Protein AF-0000000077150278 (afdb_homodimer)

Foldseek 3Di:
DAQEEEEPQQAPQCVLCLVQNLAPHPYYAHEHAPVVPQAQHFSCVRAQFDGRPHHYHHDLVVVLQPHQEYEYADDDDDDDCVVGPVVSLVVSLVSQHAYHYQYDDDPVVVVVSVVSNVVSVHHYHDFQQVVLVVLVVVCVVVVDQDADADDAAEEEEAEQFPQLCSQSLLSLLVSQCVVVPWFEAEEGDGRHCVSSPHGHDHPVLVPPVDDLSSSLRSVLVSVVVCCVVRVTNYYYYYFHWRQAAPDPLRGRVRNVSVQSPLSRYPHLAYEYGYEDDDDDLCVQVVVQVVCCVRRVDGHPAYEYGQKHWDVVVCVVVSHTDIDGHHPVVVVVVQVRRDDPRYHYAHSSDSVSSNVVSVSVVVSSVVVVVVVVVVVD/DAQEEEEPQQAPQCVLCLVQNLAPHPYYAHEHAPVPPQAQHFSCVRFQFDGRPHHYHHDLVVVLQPHQEYEYADDDDDDDCVVGPLVSLVVSLVSQHAYHYQYDDDPVSVVVSVVSNVVSVHHYHDFQQVVLVVLVVVCVVVVDQDADDDPAAEEEEAEQFPQLCSQSLLSLLVSQCVVVPWFEAEAGDGRHCVSSPHGHDHPVLVPPVDDLSSSLRSVLVSVVVCCVPRVTNYYYYYFHWRQAAPDPLRGRVRNVSVQSPLSRYPHLAYEYGYEDDDDDLCVQVVVQVVCCVRRVDGHPAYEYGQKHWDVVVCVVVSHTDIDGHHPVVVVVVQVRRDDPRYHYAYSSDSVSSNVVSVSVVVSSVVVVVVVVVVVD

Nearest PDB structures (foldseek):
  2g0t-assembly1_B  TM=6.324E-01  e=8.895E-11  Thermotoga maritima
  2g0t-assembly1_A  TM=6.412E-01  e=6.042E-10  Thermotoga maritima
  7xrj-assembly1_A  TM=4.980E-01  e=7.035E-09  Tritonibacter scottomollicae
  8d57-assembly2_F  TM=4.491E-01  e=4.544E-04  Acinetobacter baumannii
  1vkn-assembly1_C  TM=4.474E-01  e=1.975E-02  Thermotoga maritima

Organism: Ruminiclostridium cellulolyticum (strain ATCC 35319 / DSM 5812 / JCM 6584 / H10) (NCBI:txid394503)

Radius of gyration: 30.53 Å; Cα contacts (8 Å, |Δi|>4): 1453; chains: 2; bounding box: 56×90×76 Å

pLDDT: mean 91.2, std 9.5, range [28.38, 98.62]

Solvent-accessible surface area (backbone atoms only — not comparable to full-atom values): 39854 Å² total; per-residue (Å²): 134,74,54,22,32,30,32,36,50,50,43,52,77,51,45,46,44,72,74,44,44,58,58,96,48,81,39,78,43,40,22,26,59,70,91,72,76,43,61,76,29,50,53,22,69,53,65,48,44,54,84,69,83,43,62,18,36,56,58,58,71,73,56,53,76,79,37,46,28,38,34,32,44,44,72,89,65,94,70,60,51,75,76,66,41,48,56,53,52,53,50,36,42,73,71,55,23,26,37,36,45,54,49,90,67,55,69,71,55,47,52,49,51,50,51,52,23,58,73,62,70,25,56,73,46,72,61,76,47,60,67,50,52,54,48,48,57,52,46,65,73,64,63,70,67,52,58,59,85,73,92,54,54,26,36,34,36,36,19,54,32,73,82,20,52,51,65,44,50,51,38,31,39,49,43,49,41,46,74,71,67,47,46,75,40,42,31,30,61,43,64,46,29,56,76,48,73,34,38,31,50,52,66,65,74,71,38,42,85,48,52,70,46,54,36,24,36,49,49,20,48,49,52,43,49,47,45,69,74,66,60,44,62,32,38,41,38,41,47,63,50,13,54,40,49,78,46,54,70,50,33,48,58,58,11,47,66,47,37,40,47,38,73,31,48,75,62,76,39,28,38,37,15,31,63,42,68,95,70,63,84,53,49,56,60,55,50,29,52,52,40,28,15,45,52,69,46,67,59,70,34,36,31,47,20,53,27,24,78,30,59,72,59,12,63,76,63,76,41,91,36,72,38,84,38,53,58,65,60,51,51,53,51,40,67,71,53,46,48,97,90,32,47,60,35,42,66,59,34,70,68,37,31,52,46,52,36,53,51,53,48,55,52,55,53,52,50,53,54,48,54,59,46,72,75,97,133,72,56,21,32,30,32,36,50,48,43,50,77,50,44,46,43,73,73,44,43,58,58,96,50,80,40,78,43,41,23,26,60,70,91,71,77,44,60,76,28,49,52,22,70,54,64,46,43,54,86,68,82,44,62,20,36,54,58,57,73,72,55,53,74,78,36,46,28,37,33,32,44,44,72,89,66,96,71,60,52,76,76,67,42,48,55,52,52,51,50,36,42,73,71,57,24,27,37,38,45,54,48,92,67,56,69,69,56,48,53,50,50,50,50,51,22,56,73,64,71,26,56,74,47,72,62,76,46,59,69,50,52,54,48,48,57,52,45,65,73,64,63,72,67,54,58,59,84,73,89,53,52,26,36,35,35,37,18,55,32,74,81,20,52,52,64,44,50,50,38,30,40,50,44,48,41,45,75,70,66,47,46,77,39,42,31,31,62,44,64,47,28,56,76,49,73,33,38,30,49,54,66,65,74,71,39,41,87,48,52,72,46,54,37,23,36,50,50,20,47,48,52,44,50,47,44,68,72,66,61,44,62,32,38,40,38,39,48,60,50,12,55,38,49,77,46,54,69,50,33,48,56,58,11,46,66,47,38,41,48,37,73,30,47,74,63,77,39,27,39,38,17,31,64,42,69,94,72,64,85,54,48,56,60,54,50,31,52,52,40,29,14,46,52,70,46,65,58,70,36,37,30,47,20,53,28,24,78,30,58,72,58,11,63,76,64,75,41,92,35,73,39,83,37,54,57,65,61,50,50,54,49,38,68,70,52,44,49,96,89,30,47,61,36,40,66,58,35,71,68,35,32,52,46,52,35,54,50,53,48,56,54,56,54,51,50,54,53,47,56,58,47,71,76,98

Structure (mmCIF, N/CA/C/O backbone):
data_AF-0000000077150278-model_v1
#
loop_
_entity.id
_entity.type
_entity.pdbx_description
1 polymer 'TIGR04066 family peptide maturation system protein'
#
loop_
_atom_site.group_PDB
_atom_site.id
_atom_site.type_symbol
_atom_site.label_atom_id
_atom_site.label_alt_id
_atom_site.label_comp_id
_atom_site.label_asym_id
_atom_site.label_entity_id
_atom_site.label_seq_id
_atom_site.pdbx_PDB_ins_code
_atom_site.Cartn_x
_atom_site.Cartn_y
_atom_site.Cartn_z
_atom_site.occupancy
_atom_site.B_iso_or_equiv
_atom_site.auth_seq_id
_atom_site.auth_comp_id
_atom_site.auth_asym_id
_atom_site.auth_atom_id
_atom_site.pdbx_PDB_model_num
ATOM 1 N N . MET A 1 1 ? 4.82 50.719 9.914 1 38.59 1 MET A N 1
ATOM 2 C CA . MET A 1 1 ? 3.607 50 9.508 1 38.59 1 MET A CA 1
ATOM 3 C C . MET A 1 1 ? 3.602 48.594 10.047 1 38.59 1 MET A C 1
ATOM 5 O O . MET A 1 1 ? 4.562 47.844 9.844 1 38.59 1 MET A O 1
ATOM 9 N N . GLY A 1 2 ? 3.088 48.188 11.055 1 59.41 2 GLY A N 1
ATOM 10 C CA . GLY A 1 2 ? 3.189 47 11.891 1 59.41 2 GLY A CA 1
ATOM 11 C C . GLY A 1 2 ? 2.742 45.75 11.188 1 59.41 2 GLY A C 1
ATOM 12 O O . GLY A 1 2 ? 1.991 45.812 10.211 1 59.41 2 GLY A O 1
ATOM 13 N N . ASN A 1 3 ? 3.473 44.562 11.039 1 87.12 3 ASN A N 1
ATOM 14 C CA . ASN A 1 3 ? 3.305 43.25 10.359 1 87.12 3 ASN A CA 1
ATOM 15 C C . ASN A 1 3 ? 1.972 42.625 10.719 1 87.12 3 ASN A C 1
ATOM 17 O O . ASN A 1 3 ? 1.931 41.656 11.5 1 87.12 3 ASN A O 1
ATOM 21 N N . VAL A 1 4 ? 0.783 43.375 10.211 1 95.31 4 VAL A N 1
ATOM 22 C CA . VAL A 1 4 ? -0.581 42.906 10.469 1 95.31 4 VAL A CA 1
ATOM 23 C C . VAL A 1 4 ? -1.071 42.062 9.312 1 95.31 4 VAL A C 1
ATOM 25 O O . VAL A 1 4 ? -1.013 42.469 8.148 1 95.31 4 VAL A O 1
ATOM 28 N N . GLY A 1 5 ? -1.549 40.812 9.648 1 96.88 5 GLY A N 1
ATOM 29 C CA . GLY A 1 5 ? -2.08 39.875 8.656 1 96.88 5 GLY A CA 1
ATOM 30 C C . GLY A 1 5 ? -3.594 39.781 8.695 1 96.88 5 GLY A C 1
ATOM 31 O O . GLY A 1 5 ? -4.172 39.531 9.758 1 96.88 5 GLY A O 1
ATOM 32 N N . LEU A 1 6 ? -4.27 40.062 7.59 1 98.06 6 LEU A N 1
ATOM 33 C CA . LEU A 1 6 ? -5.703 39.844 7.445 1 98.06 6 LEU A CA 1
ATOM 34 C C . LEU A 1 6 ? -5.98 38.469 6.867 1 98.06 6 LEU A C 1
ATOM 36 O O . LEU A 1 6 ? -5.434 38.094 5.824 1 98.06 6 LEU A O 1
ATOM 40 N N . VAL A 1 7 ? -6.797 37.656 7.555 1 97.88 7 VAL A N 1
ATOM 41 C CA . VAL A 1 7 ? -7.121 36.312 7.117 1 97.88 7 VAL A CA 1
ATOM 42 C C . VAL A 1 7 ? -8.523 36.281 6.512 1 97.88 7 VAL A C 1
ATOM 44 O O . VAL A 1 7 ? -9.484 36.719 7.148 1 97.88 7 VAL A O 1
ATOM 47 N N . TYR A 1 8 ? -8.594 35.719 5.32 1 97.69 8 TYR A N 1
ATOM 48 C CA . TYR A 1 8 ? -9.883 35.625 4.652 1 97.69 8 TYR A CA 1
ATOM 49 C C . TYR A 1 8 ? -9.914 34.438 3.691 1 97.69 8 TYR A C 1
ATOM 51 O O . TYR A 1 8 ? -8.969 34.25 2.92 1 97.69 8 TYR A O 1
ATOM 59 N N . PRO A 1 9 ? -11.008 33.656 3.598 1 97.5 9 PRO A N 1
ATOM 60 C CA . PRO A 1 9 ? -12.086 33.594 4.59 1 97.5 9 PRO A CA 1
ATOM 61 C C . PRO A 1 9 ? -11.695 32.812 5.84 1 97.5 9 PRO A C 1
ATOM 63 O O . PRO A 1 9 ? -11.32 31.641 5.746 1 97.5 9 PRO A O 1
ATOM 66 N N . TYR A 1 10 ? -11.82 33.375 6.938 1 97.12 10 TYR A N 1
ATOM 67 C CA . TYR A 1 10 ? -11.422 32.719 8.172 1 97.12 10 TYR A CA 1
ATOM 68 C C . TYR A 1 10 ? -12.328 31.516 8.461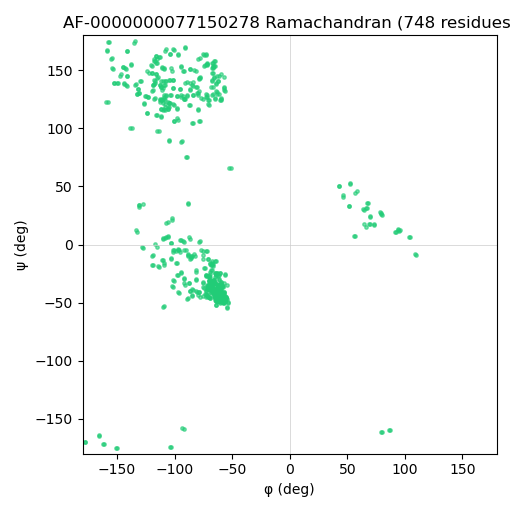 1 97.12 10 TYR A C 1
ATOM 70 O O . TYR A 1 10 ? -13.547 31.609 8.297 1 97.12 10 TYR A O 1
ATOM 78 N N . ASN A 1 11 ? -11.734 30.422 8.844 1 94.69 11 ASN A N 1
ATOM 79 C CA . ASN A 1 11 ? -12.438 29.188 9.188 1 94.69 11 ASN A CA 1
ATOM 80 C C . ASN A 1 11 ? -11.555 28.25 10.016 1 94.69 11 ASN A C 1
ATOM 82 O O . ASN A 1 11 ? -10.477 28.641 10.453 1 94.69 11 ASN A O 1
ATOM 86 N N . ARG A 1 12 ? -12.016 27.094 10.227 1 92.06 12 ARG A N 1
ATOM 87 C CA . ARG A 1 12 ? -11.391 26.125 11.117 1 92.06 12 ARG A CA 1
ATOM 88 C C . ARG A 1 12 ? -10.008 25.719 10.609 1 92.06 12 ARG A C 1
ATOM 90 O O . ARG A 1 12 ? -9.117 25.422 11.398 1 92.06 12 ARG A O 1
ATOM 97 N N . GLN A 1 13 ? -9.789 25.828 9.32 1 92.75 13 GLN A N 1
ATOM 98 C CA . GLN A 1 13 ? -8.531 25.391 8.719 1 92.75 13 GLN A CA 1
ATOM 99 C C . GLN A 1 13 ? -7.383 26.297 9.148 1 92.75 13 GLN A C 1
ATOM 101 O O . GLN A 1 13 ? -6.234 25.859 9.219 1 92.75 13 GLN A O 1
ATOM 106 N N . PHE A 1 14 ? -7.719 27.484 9.516 1 95.5 14 PHE A N 1
ATOM 107 C CA . PHE A 1 14 ? -6.676 28.453 9.852 1 95.5 14 PHE A CA 1
ATOM 108 C C . PHE A 1 14 ? -6.48 28.531 11.367 1 95.5 14 PHE A C 1
ATOM 110 O O . PHE A 1 14 ? -5.457 29.016 11.836 1 95.5 14 PHE A O 1
ATOM 117 N N . THR A 1 15 ? -7.352 28.062 12.141 1 94.69 15 THR A N 1
ATOM 118 C CA . THR A 1 15 ? -7.402 28.234 13.586 1 94.69 15 THR A CA 1
ATOM 119 C C . THR A 1 15 ? -6.133 27.703 14.242 1 94.69 15 THR A C 1
ATOM 121 O O . THR A 1 15 ? -5.633 28.281 15.211 1 94.69 15 THR A O 1
ATOM 124 N N . PRO A 1 16 ? -5.559 26.625 13.734 1 94.81 16 PRO A N 1
ATOM 125 C CA . PRO A 1 16 ? -4.332 26.125 14.352 1 94.81 16 PRO A CA 1
ATOM 126 C C . PRO A 1 16 ? -3.197 27.141 14.336 1 94.81 16 PRO A C 1
ATOM 128 O O . PRO A 1 16 ? -2.398 27.203 15.273 1 94.81 16 PRO A O 1
ATOM 131 N N . PHE A 1 17 ? -3.135 27.969 13.336 1 95.62 17 PHE A N 1
ATOM 132 C CA . PHE A 1 17 ? -2.098 28.984 13.258 1 95.62 17 PHE A CA 1
ATOM 133 C C . PHE A 1 17 ? -2.316 30.062 14.312 1 95.62 17 PHE A C 1
ATOM 135 O O . PHE A 1 17 ? -1.354 30.641 14.828 1 95.62 17 PHE A O 1
ATOM 142 N N . LEU A 1 18 ? -3.576 30.281 14.617 1 95.69 18 LEU A N 1
ATOM 143 C CA . LEU A 1 18 ? -3.867 31.266 15.656 1 95.69 18 LEU A CA 1
ATOM 144 C C . LEU A 1 18 ? -3.477 30.734 17.031 1 95.69 18 LEU A C 1
ATOM 146 O O . LEU A 1 18 ? -2.996 31.484 17.875 1 95.69 18 LEU A O 1
ATOM 150 N N . ARG A 1 19 ? -3.672 29.484 17.188 1 93.94 19 ARG A N 1
ATOM 151 C CA . ARG A 1 19 ? -3.475 28.891 18.5 1 93.94 19 ARG A CA 1
ATOM 152 C C . ARG A 1 19 ? -1.998 28.609 18.766 1 93.94 19 ARG A C 1
ATOM 154 O O . ARG A 1 19 ? -1.511 28.828 19.875 1 93.94 19 ARG A O 1
ATOM 161 N N . TYR A 1 20 ? -1.304 28.141 17.781 1 93.19 20 TYR A N 1
ATOM 162 C CA . TYR A 1 20 ? 0.027 27.609 18.047 1 93.19 20 TYR A CA 1
ATOM 163 C C . TYR A 1 20 ? 1.091 28.391 17.281 1 93.19 20 TYR A C 1
ATOM 165 O O . TYR A 1 20 ? 2.289 28.172 17.484 1 93.19 20 TYR A O 1
ATOM 173 N N . GLY A 1 21 ? 0.604 29.281 16.375 1 88.5 21 GLY A N 1
ATOM 174 C CA . GLY A 1 21 ? 1.54 30.156 15.688 1 88.5 21 GLY A CA 1
ATOM 175 C C . GLY A 1 21 ? 2.133 29.531 14.438 1 88.5 21 GLY A C 1
ATOM 176 O O . GLY A 1 21 ? 1.462 28.766 13.734 1 88.5 21 GLY A O 1
ATOM 177 N N . SER A 1 22 ? 3.365 30.141 14.008 1 85.19 22 SER A N 1
ATOM 178 C CA . SER A 1 22 ? 4.164 29.672 12.883 1 85.19 22 SER A CA 1
ATOM 179 C C . SER A 1 22 ? 4.094 30.625 11.703 1 85.19 22 SER A C 1
ATOM 181 O O . SER A 1 22 ? 4.727 30.391 10.672 1 85.19 22 SER A O 1
ATOM 183 N N . LEU A 1 23 ? 3.203 31.594 11.844 1 90.69 23 LEU A N 1
ATOM 184 C CA . LEU A 1 23 ? 3.199 32.688 10.867 1 90.69 23 LEU A CA 1
ATOM 185 C C . LEU A 1 23 ? 3.73 33.969 11.477 1 90.69 23 LEU A C 1
ATOM 187 O O . LEU A 1 23 ? 3.451 34.281 12.641 1 90.69 23 LEU A O 1
ATOM 191 N N . ASP A 1 24 ? 4.477 34.656 10.68 1 88.75 24 ASP A N 1
ATOM 192 C CA . ASP A 1 24 ? 5.195 35.812 11.203 1 88.75 24 ASP A CA 1
ATOM 193 C C . ASP A 1 24 ? 4.359 37.062 11.062 1 88.75 24 ASP A C 1
ATOM 195 O O . ASP A 1 24 ? 4.668 37.938 10.25 1 88.75 24 ASP A O 1
ATOM 199 N N . PHE A 1 25 ? 3.35 37.25 11.891 1 94.06 25 PHE A N 1
ATOM 200 C CA . PHE A 1 25 ? 2.533 38.438 11.969 1 94.06 25 PHE A CA 1
ATOM 201 C C . PHE A 1 25 ? 2.426 38.938 13.406 1 94.06 25 PHE A C 1
ATOM 203 O O . PHE A 1 25 ? 2.381 38.125 14.344 1 94.06 25 PHE A O 1
ATOM 210 N N . LYS A 1 26 ? 2.465 40.156 13.562 1 92.38 26 LYS A N 1
ATOM 211 C CA . LYS A 1 26 ? 2.291 40.75 14.891 1 92.38 26 LYS A CA 1
ATOM 212 C C . LYS A 1 26 ? 0.847 40.625 15.367 1 92.38 26 LYS A C 1
ATOM 214 O O . LYS A 1 26 ? 0.592 40.469 16.562 1 92.38 26 LYS A O 1
ATOM 219 N N . GLU A 1 27 ? 0.026 40.781 14.43 1 94.31 27 GLU A N 1
ATOM 220 C CA . GLU A 1 27 ? -1.407 40.781 14.711 1 94.31 27 GLU A CA 1
ATOM 221 C C . GLU A 1 27 ? -2.186 40.188 13.531 1 94.31 27 GLU A C 1
ATOM 223 O O . GLU A 1 27 ? -1.783 40.344 12.375 1 94.31 27 GLU A O 1
ATOM 228 N N . PHE A 1 28 ? -3.262 39.5 13.977 1 96.38 28 PHE A N 1
ATOM 229 C CA . PHE A 1 28 ? -4.152 38.969 12.945 1 96.38 28 PHE A CA 1
ATOM 230 C C . PHE A 1 28 ? -5.504 39.688 12.992 1 96.38 28 PHE A C 1
ATOM 232 O O . PHE A 1 28 ? -6.02 39.969 14.078 1 96.38 28 PHE A O 1
ATOM 239 N N . ARG A 1 29 ? -5.992 40 11.93 1 97.25 29 ARG A N 1
ATOM 240 C CA . ARG A 1 29 ? -7.395 40.344 11.734 1 97.25 29 ARG A CA 1
ATOM 241 C C . ARG A 1 29 ? -8.141 39.25 10.977 1 97.25 29 ARG A C 1
ATOM 243 O O . ARG A 1 29 ? -7.598 38.688 10.039 1 97.25 29 ARG A O 1
ATOM 250 N N . LEU A 1 30 ? -9.312 38.969 11.43 1 98 30 LEU A N 1
ATOM 251 C CA . LEU A 1 30 ? -10.031 37.844 10.867 1 98 30 LEU A CA 1
ATOM 252 C C . LEU A 1 30 ? -11.352 38.281 10.25 1 98 30 LEU A C 1
ATOM 254 O O . LEU A 1 30 ? -12.109 39.031 10.867 1 98 30 LEU A O 1
ATOM 258 N N . VAL A 1 31 ? -11.586 37.812 9.047 1 97.75 31 VAL A N 1
ATOM 259 C CA . VAL A 1 31 ? -12.859 38.094 8.391 1 97.75 31 VAL A CA 1
ATOM 260 C C . VAL A 1 31 ? -13.453 36.781 7.844 1 97.75 31 VAL A C 1
ATOM 262 O O . VAL A 1 31 ? -12.766 36.031 7.172 1 97.75 31 VAL A O 1
ATOM 265 N N . ALA A 1 32 ? -14.688 36.5 8.109 1 96.75 32 ALA A N 1
ATOM 266 C CA . ALA A 1 32 ? -15.422 35.344 7.578 1 96.75 32 ALA A CA 1
ATOM 267 C C . ALA A 1 32 ? -16.688 35.812 6.859 1 96.75 32 ALA A C 1
ATOM 269 O O . ALA A 1 32 ? -17.281 36.844 7.203 1 96.75 32 ALA A O 1
ATOM 270 N N . PRO A 1 33 ? -17.047 35 5.832 1 93.06 33 PRO A N 1
ATOM 271 C CA . PRO A 1 33 ? -18.312 35.344 5.18 1 93.06 33 PRO A CA 1
ATOM 272 C C . PRO A 1 33 ? -19.5 35.312 6.152 1 93.06 33 PRO A C 1
ATOM 274 O O . PRO A 1 33 ? -19.531 34.5 7.082 1 93.06 33 PRO A O 1
ATOM 277 N N . GLY A 1 34 ? -20.469 36.188 5.938 1 88.31 34 GLY A N 1
ATOM 278 C CA . GLY A 1 34 ? -21.609 36.344 6.82 1 88.31 34 GLY A CA 1
ATOM 279 C C . GLY A 1 34 ? -22.391 35.062 7.008 1 88.31 34 GLY A C 1
ATOM 280 O O . GLY A 1 34 ? -22.891 34.781 8.102 1 88.31 34 GLY A O 1
ATOM 281 N N . GLY A 1 35 ? -22.484 34.219 6.078 1 87.31 35 GLY A N 1
ATOM 282 C CA . GLY A 1 35 ? -23.297 33 6.133 1 87.31 35 GLY A CA 1
ATOM 283 C C . GLY A 1 35 ? -22.641 31.891 6.922 1 87.31 35 GLY A C 1
ATOM 284 O O . GLY A 1 35 ? -23.266 30.844 7.156 1 87.31 35 GLY A O 1
ATOM 285 N N . TRP A 1 36 ? -21.469 32.156 7.488 1 91.19 36 TRP A N 1
ATOM 286 C CA . TRP A 1 36 ? -20.75 31.062 8.148 1 91.19 36 TRP A CA 1
ATOM 287 C C . TRP A 1 36 ? -20.969 31.094 9.656 1 91.19 36 TRP A C 1
ATOM 289 O O . TRP A 1 36 ? -20.5 30.219 10.375 1 91.19 36 TRP A O 1
ATOM 299 N N . GLY A 1 37 ? -21.656 32.125 10.18 1 90.19 37 GLY A N 1
ATOM 300 C CA . GLY A 1 37 ? -22.078 32.156 11.57 1 90.19 37 GLY A CA 1
ATOM 301 C C . GLY A 1 37 ? -20.969 32.562 12.516 1 90.19 37 GLY A C 1
ATOM 302 O O . GLY A 1 37 ? -21 32.219 13.703 1 90.19 37 GLY A O 1
ATOM 303 N N . MET A 1 38 ? -19.969 33.312 12.062 1 94 38 MET A N 1
ATOM 304 C CA . MET A 1 38 ? -18.812 33.656 12.891 1 94 38 MET A CA 1
ATOM 305 C C . MET A 1 38 ? -18.766 35.156 13.148 1 94 38 MET A C 1
ATOM 307 O O . MET A 1 38 ? -17.938 35.625 13.945 1 94 38 MET A O 1
ATOM 311 N N . LYS A 1 39 ? -19.688 35.875 12.594 1 94.25 39 LYS A N 1
ATOM 312 C CA . LYS A 1 39 ? -19.656 37.312 12.703 1 94.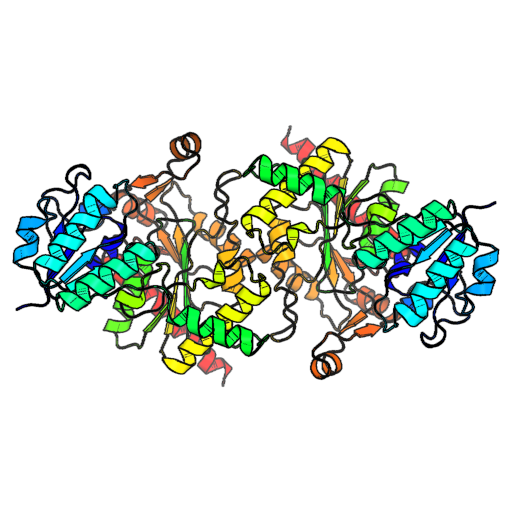25 39 LYS A CA 1
ATOM 313 C C . LYS A 1 39 ? -19.703 37.75 14.164 1 94.25 39 LYS A C 1
ATOM 315 O O . LYS A 1 39 ? -20.594 37.344 14.914 1 94.25 39 LYS A O 1
ATOM 320 N N . ASP A 1 40 ? -18.734 38.562 14.531 1 95.88 40 ASP A N 1
ATOM 321 C CA . ASP A 1 40 ? -18.641 39.25 15.836 1 95.88 40 ASP A CA 1
ATOM 322 C C . ASP A 1 40 ? -18.469 38.219 16.953 1 95.88 40 ASP A C 1
ATOM 324 O O . ASP A 1 40 ? -18.797 38.5 18.109 1 95.88 40 ASP A O 1
ATOM 328 N N . LYS A 1 41 ? -18.109 37.094 16.641 1 96.56 41 LYS A N 1
ATOM 329 C CA . LYS A 1 41 ? -17.797 36.062 17.625 1 96.56 41 LYS A CA 1
ATOM 330 C C . LYS A 1 41 ? -16.281 35.875 17.75 1 96.56 41 LYS A C 1
ATOM 332 O O . LYS A 1 41 ? -15.523 36.375 16.922 1 96.56 41 LYS A O 1
ATOM 337 N N . ASP A 1 42 ? -15.961 35.219 18.844 1 97.44 42 ASP A N 1
ATOM 338 C CA . ASP A 1 42 ? -14.555 34.875 19.016 1 97.44 42 ASP A CA 1
ATOM 339 C C . ASP A 1 42 ? -14.117 33.844 17.969 1 97.44 42 ASP A C 1
ATOM 341 O O . ASP A 1 42 ? -14.906 33 17.547 1 97.44 42 ASP A O 1
ATOM 345 N N . ALA A 1 43 ? -12.852 33.938 17.562 1 96.88 43 ALA A N 1
ATOM 346 C CA . ALA A 1 43 ? -12.289 33.062 16.562 1 96.88 43 ALA A CA 1
ATOM 347 C C . ALA A 1 43 ? -12.453 31.594 16.969 1 96.88 43 ALA A C 1
ATOM 349 O O . ALA A 1 43 ? -12.469 30.703 16.109 1 96.88 43 ALA A O 1
ATOM 350 N N . SER A 1 44 ? -12.547 31.234 18.234 1 94.06 44 SER A N 1
ATOM 351 C CA . SER A 1 44 ? -12.695 29.875 18.734 1 94.06 44 SER A CA 1
ATOM 352 C C . SER A 1 44 ? -14.016 29.25 18.281 1 94.06 44 SER A C 1
ATOM 354 O O . SER A 1 44 ? -14.195 28.031 18.344 1 94.06 44 SER A O 1
ATOM 356 N N . ARG A 1 45 ? -14.906 30.062 17.797 1 92.44 45 ARG A N 1
ATOM 357 C CA . ARG A 1 45 ? -16.188 29.578 17.281 1 92.44 45 ARG A CA 1
ATOM 358 C C . ARG A 1 45 ? -15.969 28.656 16.094 1 92.44 45 ARG A C 1
ATOM 360 O O . ARG A 1 45 ? -16.781 27.766 15.836 1 92.44 45 ARG A O 1
ATOM 367 N N . ALA A 1 46 ? -14.875 28.844 15.383 1 92 46 ALA A N 1
ATOM 368 C CA . ALA A 1 46 ? -14.602 28.078 14.164 1 92 46 ALA A CA 1
ATOM 369 C C . ALA A 1 46 ? -14.344 26.609 14.484 1 92 46 ALA A C 1
ATOM 371 O O . ALA A 1 46 ? -14.68 25.734 13.688 1 92 46 ALA A O 1
ATOM 372 N N . ASP A 1 47 ? -13.75 26.328 15.633 1 88.56 47 ASP A N 1
ATOM 373 C CA . ASP A 1 47 ? -13.359 24.953 15.914 1 88.56 47 ASP A CA 1
ATOM 374 C C . ASP A 1 47 ? -13.883 24.5 17.281 1 88.56 47 ASP A C 1
ATOM 376 O O . ASP A 1 47 ? -13.609 23.375 17.719 1 88.56 47 ASP A O 1
ATOM 380 N N . ASP A 1 48 ? -14.531 25.344 17.984 1 87.19 48 ASP A N 1
ATOM 381 C CA . ASP A 1 48 ? -15.148 25.078 19.281 1 87.19 48 ASP A CA 1
ATOM 382 C C . ASP A 1 48 ? -14.094 24.719 20.328 1 87.19 48 ASP A C 1
ATOM 384 O O . ASP A 1 48 ? -14.336 23.875 21.203 1 87.19 48 ASP A O 1
ATOM 388 N N . GLY A 1 49 ? -12.938 25.266 20.172 1 87.94 49 GLY A N 1
ATOM 389 C CA . GLY A 1 49 ? -11.883 25.078 21.156 1 87.94 49 GLY A CA 1
ATOM 390 C C . GLY A 1 49 ? -11.852 26.188 22.203 1 87.94 49 GLY A C 1
ATOM 391 O O . GLY A 1 49 ? -12.867 26.844 22.453 1 87.94 49 GLY A O 1
ATOM 392 N N . GLU A 1 50 ? -10.75 26.328 22.797 1 90.75 50 GLU A N 1
ATOM 393 C CA . GLU A 1 50 ? -10.57 27.328 23.844 1 90.75 50 GLU A CA 1
ATOM 394 C C . GLU A 1 50 ? -10.656 28.734 23.266 1 90.75 50 GLU A C 1
ATOM 396 O O . GLU A 1 50 ? -10.273 28.969 22.109 1 90.75 50 GLU A O 1
ATOM 401 N N . TYR A 1 51 ? -11.062 29.625 24.094 1 93.94 51 TYR A N 1
ATOM 402 C CA . TYR A 1 51 ? -11.172 31.031 23.719 1 93.94 51 TYR A CA 1
ATOM 403 C C . TYR A 1 51 ? -9.844 31.562 23.203 1 93.94 51 TYR A C 1
ATOM 405 O O . TYR A 1 51 ? -8.797 31.328 23.797 1 93.94 51 TYR A O 1
ATOM 413 N N . ILE A 1 52 ? -9.82 32.281 22.031 1 94.5 52 ILE A N 1
ATOM 414 C CA . ILE A 1 52 ? -8.594 32.75 21.391 1 94.5 52 ILE A CA 1
ATOM 415 C C . ILE A 1 52 ? -8.398 34.25 21.703 1 94.5 52 ILE A C 1
ATOM 417 O O . ILE A 1 52 ? -7.262 34.719 21.812 1 94.5 52 ILE A O 1
ATOM 421 N N . GLY A 1 53 ? -9.5 34.969 21.75 1 96.06 53 GLY A N 1
ATOM 422 C CA . GLY A 1 53 ? -9.414 36.406 22.094 1 96.06 53 GLY A CA 1
ATOM 423 C C . GLY A 1 53 ? -9.367 37.312 20.875 1 96.06 53 GLY A C 1
ATOM 424 O O . GLY A 1 53 ? -8.938 38.438 20.969 1 96.06 53 GLY A O 1
ATOM 425 N N . ILE A 1 54 ? -9.641 36.844 19.703 1 97.12 54 ILE A N 1
ATOM 426 C CA . ILE A 1 54 ? -9.703 37.625 18.484 1 97.12 54 ILE A CA 1
ATOM 427 C C . ILE A 1 54 ? -11.117 37.562 17.906 1 97.12 54 ILE A C 1
ATOM 429 O O . ILE A 1 54 ? -11.68 36.5 17.703 1 97.12 54 ILE A O 1
ATOM 433 N N . THR A 1 55 ? -11.711 38.688 17.688 1 97.69 55 THR A N 1
ATOM 434 C CA . THR A 1 55 ? -13.07 38.75 17.172 1 97.69 55 THR A CA 1
ATOM 435 C C . THR A 1 55 ? -13.07 38.656 15.641 1 97.69 55 THR A C 1
ATOM 437 O O . THR A 1 55 ? -12.25 39.281 14.969 1 97.69 55 THR A O 1
ATOM 440 N N . VAL A 1 56 ? -14 37.875 15.133 1 98 56 VAL A N 1
ATOM 441 C CA . VAL A 1 56 ? -14.133 37.688 13.688 1 98 56 VAL A CA 1
ATOM 442 C C . VAL A 1 56 ? -15.07 38.75 13.133 1 98 56 VAL A C 1
ATOM 444 O O . VAL A 1 56 ? -16.172 38.969 13.641 1 98 56 VAL A O 1
ATOM 447 N N . LYS A 1 57 ? -14.586 39.406 12.141 1 96.5 57 LYS A N 1
ATOM 448 C CA . LYS A 1 57 ? -15.383 40.469 11.5 1 96.5 57 LYS A CA 1
ATOM 449 C C . LYS A 1 57 ? -16.016 39.969 10.203 1 96.5 57 LYS A C 1
ATOM 451 O O . LYS A 1 57 ? -15.742 38.844 9.773 1 96.5 57 LYS A O 1
ATOM 456 N N . SER A 1 58 ? -16.984 40.75 9.633 1 93.06 58 SER A N 1
ATOM 457 C CA . SER A 1 58 ? -17.672 40.312 8.43 1 93.06 58 SER A CA 1
ATOM 458 C C . SER A 1 58 ? -17.359 41.219 7.246 1 93.06 58 SER A C 1
ATOM 460 O O . SER A 1 58 ? -17.578 40.844 6.094 1 93.06 58 SER A O 1
ATOM 462 N N . CYS A 1 59 ? -16.875 42.375 7.539 1 92.62 59 CYS A N 1
ATOM 463 C CA . CYS A 1 59 ? -16.609 43.312 6.461 1 92.62 59 CYS A CA 1
ATOM 464 C C . CYS A 1 59 ? -15.141 43.281 6.051 1 92.62 59 CYS A C 1
ATOM 466 O O . CYS A 1 59 ? -14.297 43.875 6.723 1 92.62 59 CYS A O 1
ATOM 468 N N . PHE A 1 60 ? -14.859 42.781 4.973 1 96.25 60 PHE A N 1
ATOM 469 C CA . PHE A 1 60 ? -13.508 42.594 4.453 1 96.25 60 PHE A CA 1
ATOM 470 C C . PHE A 1 60 ? -12.859 43.969 4.184 1 96.25 60 PHE A C 1
ATOM 472 O O . PHE A 1 60 ? -11.719 44.188 4.586 1 96.25 60 PHE A O 1
ATOM 479 N N . GLU A 1 61 ? -13.602 44.906 3.561 1 94.56 61 GLU A N 1
ATOM 480 C CA . GLU A 1 61 ? -13.078 46.188 3.111 1 94.56 61 GLU A CA 1
ATOM 481 C C . GLU A 1 61 ? -12.609 47.031 4.289 1 94.56 61 GLU A C 1
ATOM 483 O O . GLU A 1 61 ? -11.562 47.688 4.215 1 94.56 61 GLU A O 1
ATOM 488 N N . SER A 1 62 ? -13.328 46.969 5.301 1 93.5 62 SER A N 1
ATOM 489 C CA . SER A 1 62 ? -12.992 47.75 6.48 1 93.5 62 SER A CA 1
ATOM 490 C C . SER A 1 62 ? -11.695 47.281 7.125 1 93.5 62 SER A C 1
ATOM 492 O O . SER A 1 62 ? -10.898 48.062 7.605 1 93.5 62 SER A O 1
ATOM 494 N N . GLU A 1 63 ? -11.492 46 7.125 1 94.25 63 GLU A N 1
ATOM 495 C CA . GLU A 1 63 ? -10.32 45.438 7.766 1 94.25 63 GLU A CA 1
ATOM 496 C C . GLU A 1 63 ? -9.094 45.531 6.859 1 94.25 63 GLU A C 1
ATOM 498 O O . GLU A 1 63 ? -7.957 45.5 7.34 1 94.25 63 GLU A O 1
ATOM 503 N N . LEU A 1 64 ? -9.32 45.625 5.582 1 95.75 64 LEU A N 1
ATOM 504 C CA . LEU A 1 64 ? -8.25 45.688 4.586 1 95.75 64 LEU A CA 1
ATOM 505 C C . LEU A 1 64 ? -7.414 46.938 4.738 1 95.75 64 LEU A C 1
ATOM 507 O O . LEU A 1 64 ? -6.207 46.906 4.496 1 95.75 64 LEU A O 1
ATOM 511 N N . GLU A 1 65 ? -7.965 48.031 5.129 1 91.56 65 GLU A N 1
ATOM 512 C CA . GLU A 1 65 ? -7.297 49.344 5.195 1 91.56 65 GLU A CA 1
ATOM 513 C C . GLU A 1 65 ? -6.152 49.312 6.203 1 91.56 65 GLU A C 1
ATOM 515 O O . GLU A 1 65 ? -5.109 49.938 5.977 1 91.56 65 GLU A O 1
ATOM 520 N N . ASP A 1 66 ? -6.246 48.594 7.258 1 87.5 66 ASP A N 1
ATOM 521 C CA . ASP A 1 66 ? -5.281 48.656 8.352 1 87.5 66 ASP A CA 1
ATOM 522 C C . ASP A 1 66 ? -4.383 47.406 8.344 1 87.5 66 ASP A C 1
ATOM 524 O O . ASP A 1 66 ? -3.752 47.094 9.359 1 87.5 66 ASP A O 1
ATOM 528 N N . CYS A 1 67 ? -4.316 46.719 7.238 1 94.62 67 CYS A N 1
ATOM 529 C CA . CYS A 1 67 ? -3.49 45.531 7.23 1 94.62 67 CYS A CA 1
ATOM 530 C C . CYS A 1 67 ? -2.35 45.656 6.227 1 94.62 67 CYS A C 1
ATOM 532 O O . CYS A 1 67 ? -2.355 46.562 5.387 1 94.62 67 CYS A O 1
ATOM 534 N N . ASP A 1 68 ? -1.314 44.844 6.434 1 95.12 68 ASP A N 1
ATOM 535 C CA . ASP A 1 68 ? -0.135 44.875 5.574 1 95.12 68 ASP A CA 1
ATOM 536 C C . ASP A 1 68 ? -0.169 43.719 4.566 1 95.12 68 ASP A C 1
ATOM 538 O O . ASP A 1 68 ? 0.396 43.812 3.479 1 95.12 68 ASP A O 1
ATOM 542 N N . CYS A 1 69 ? -0.748 42.688 4.977 1 96.94 69 CYS A N 1
ATOM 543 C CA . CYS A 1 69 ? -0.77 41.438 4.191 1 96.94 69 CYS A CA 1
ATOM 544 C C . CYS A 1 69 ? -2.102 40.719 4.352 1 96.94 69 CYS A C 1
ATOM 546 O O . CYS A 1 69 ? -2.695 40.719 5.434 1 96.94 69 CYS A O 1
ATOM 548 N N . VAL A 1 70 ? -2.619 40.188 3.244 1 97.88 70 VAL A N 1
ATOM 549 C CA . VAL A 1 70 ? -3.828 39.375 3.318 1 97.88 70 VAL A CA 1
ATOM 550 C C . VAL A 1 70 ? -3.479 37.906 3.094 1 97.88 70 VAL A C 1
ATOM 552 O O . VAL A 1 70 ? -2.807 37.562 2.117 1 97.88 70 VAL A O 1
ATOM 555 N N . VAL A 1 71 ? -3.938 37.062 4.031 1 97.44 71 VAL A N 1
ATOM 556 C CA . VAL A 1 71 ? -3.795 35.594 3.91 1 97.44 71 VAL A CA 1
ATOM 557 C C . VAL A 1 71 ? -5.105 35 3.426 1 97.44 71 VAL A C 1
ATOM 559 O O . VAL A 1 71 ? -6.074 34.906 4.184 1 97.44 71 VAL A O 1
ATOM 562 N N . PHE A 1 72 ? -5.105 34.625 2.223 1 97.69 72 PHE A N 1
ATOM 563 C CA . PHE A 1 72 ? -6.27 33.906 1.71 1 97.69 72 PHE A CA 1
ATOM 564 C C . PHE A 1 72 ? -6.18 32.406 2.039 1 97.69 72 PHE A C 1
ATOM 566 O O . PHE A 1 72 ? -5.449 31.672 1.382 1 97.69 72 PHE A O 1
ATOM 573 N N . CYS A 1 73 ? -6.926 32.031 2.957 1 95.19 73 CYS A N 1
ATOM 574 C CA . CYS A 1 73 ? -6.754 30.719 3.566 1 95.19 73 CYS A CA 1
ATOM 575 C C . CYS A 1 73 ? -7.664 29.688 2.908 1 95.19 73 CYS A C 1
ATOM 577 O O . CYS A 1 73 ? -8.742 30.031 2.416 1 95.19 73 CYS A O 1
ATOM 579 N N . ASP A 1 74 ? -7.219 28.422 2.975 1 92 74 ASP A N 1
ATOM 580 C CA . ASP A 1 74 ? -7.992 27.266 2.525 1 92 74 ASP A CA 1
ATOM 581 C C . ASP A 1 74 ? -9.266 27.109 3.346 1 92 74 ASP A C 1
ATOM 583 O O . ASP A 1 74 ? -9.32 27.516 4.508 1 92 74 ASP A O 1
ATOM 587 N N . TYR A 1 75 ? -10.305 26.656 2.676 1 89.31 75 TYR A N 1
ATOM 588 C CA . TYR A 1 75 ? -11.594 26.516 3.338 1 89.31 75 TYR A CA 1
ATOM 589 C C . TYR A 1 75 ? -12.312 25.25 2.867 1 89.31 75 TYR A C 1
ATOM 591 O O . TYR A 1 75 ? -12.164 24.844 1.715 1 89.31 75 TYR A O 1
ATOM 599 N N . SER A 1 76 ? -13.031 24.656 3.846 1 81.44 76 SER A N 1
ATOM 600 C CA . SER A 1 76 ? -13.766 23.438 3.531 1 81.44 76 SER A CA 1
ATOM 601 C C . SER A 1 76 ? -15.258 23.719 3.354 1 81.44 76 SER A C 1
ATOM 603 O O . SER A 1 76 ? -15.992 22.891 2.818 1 81.44 76 SER A O 1
ATOM 605 N N . LEU A 1 77 ? -15.688 24.844 3.719 1 82.19 77 LEU A N 1
ATOM 606 C CA . LEU A 1 77 ? -17.078 25.234 3.59 1 82.19 77 LEU A CA 1
ATOM 607 C C . LEU A 1 77 ? -17.391 25.719 2.176 1 82.19 77 LEU A C 1
ATOM 609 O O . LEU A 1 77 ? -16.5 26.234 1.491 1 82.19 77 LEU A O 1
ATOM 613 N N . PRO A 1 78 ? -18.609 25.5 1.754 1 84 78 PRO A N 1
ATOM 614 C CA . PRO A 1 78 ? -18.969 25.953 0.405 1 84 78 PRO A CA 1
ATOM 615 C C . PRO A 1 78 ? -18.812 27.453 0.225 1 84 78 PRO A C 1
ATOM 617 O O . PRO A 1 78 ? -19.375 28.234 1 1 84 78 PRO A O 1
ATOM 620 N N . LEU A 1 79 ? -18.062 27.875 -0.756 1 91.44 79 LEU A N 1
ATOM 621 C CA . LEU A 1 79 ? -17.828 29.266 -1.105 1 91.44 79 LEU A CA 1
ATOM 622 C C . LEU A 1 79 ? -17.344 29.391 -2.545 1 91.44 79 LEU A C 1
ATOM 624 O O . LEU A 1 79 ? -16.344 28.766 -2.93 1 91.44 79 LEU A O 1
ATOM 628 N N . ASP A 1 80 ? -18.062 30.141 -3.332 1 93.06 80 ASP A N 1
ATOM 629 C CA . ASP A 1 80 ? -17.688 30.312 -4.73 1 93.06 80 ASP A CA 1
ATOM 630 C C . ASP A 1 80 ? -16.406 31.156 -4.848 1 93.06 80 ASP A C 1
ATOM 632 O O . ASP A 1 80 ? -16.391 32.312 -4.441 1 93.06 80 ASP A O 1
ATOM 636 N N . PHE A 1 81 ? -15.414 30.641 -5.406 1 95.06 81 PHE A N 1
ATOM 637 C CA . PHE A 1 81 ? -14.117 31.297 -5.523 1 95.06 81 PHE A CA 1
ATOM 638 C C . PHE A 1 81 ? -14.227 32.594 -6.332 1 95.06 81 PHE A C 1
ATOM 640 O O . PHE A 1 81 ? -13.711 33.625 -5.926 1 95.06 81 PHE A O 1
ATOM 647 N N . ASN A 1 82 ? -14.852 32.594 -7.469 1 94.75 82 ASN A N 1
ATOM 648 C CA . ASN A 1 82 ? -14.898 33.719 -8.398 1 94.75 82 ASN A CA 1
ATOM 649 C C . ASN A 1 82 ? -15.734 34.844 -7.84 1 94.75 82 ASN A C 1
ATOM 651 O O . ASN A 1 82 ? -15.453 36.031 -8.117 1 94.75 82 ASN A O 1
ATOM 655 N N . LYS A 1 83 ? -16.641 34.469 -7.043 1 94.62 83 LYS A N 1
ATOM 656 C CA . LYS A 1 83 ? -17.562 35.5 -6.547 1 94.62 83 LYS A CA 1
ATOM 657 C C . LYS A 1 83 ? -17.078 36.094 -5.238 1 94.62 83 LYS A C 1
ATOM 659 O O . LYS A 1 83 ? -17.266 37.281 -4.992 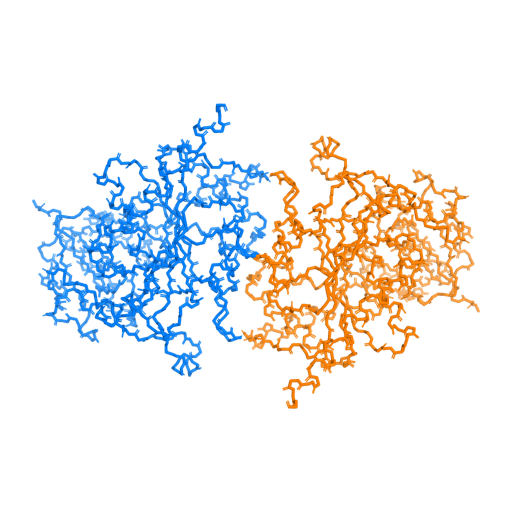1 94.62 83 LYS A O 1
ATOM 664 N N . TYR A 1 84 ? -16.422 35.25 -4.445 1 94.75 84 TYR A N 1
ATOM 665 C CA . TYR A 1 84 ? -16.219 35.719 -3.078 1 94.75 84 TYR A CA 1
ATOM 666 C C . TYR A 1 84 ? -14.734 35.812 -2.742 1 94.75 84 TYR A C 1
ATOM 668 O O . TYR A 1 84 ? -14.352 36.438 -1.767 1 94.75 84 TYR A O 1
ATOM 676 N N . ILE A 1 85 ? -13.914 35.188 -3.484 1 96.44 85 ILE A N 1
ATOM 677 C CA . ILE A 1 85 ? -12.5 35.156 -3.15 1 96.44 85 ILE A CA 1
ATOM 678 C C . ILE A 1 85 ? -11.711 36 -4.148 1 96.44 85 ILE A C 1
ATOM 680 O O . ILE A 1 85 ? -11.016 36.938 -3.764 1 96.44 85 ILE A O 1
ATOM 684 N N . TYR A 1 86 ? -11.898 35.719 -5.375 1 97.12 86 TYR A N 1
ATOM 685 C CA . TYR A 1 86 ? -11.109 36.344 -6.441 1 97.12 86 TYR A CA 1
ATOM 686 C C . TYR A 1 86 ? -11.219 37.844 -6.406 1 97.12 86 TYR A C 1
ATOM 688 O O . TYR A 1 86 ? -10.203 38.562 -6.457 1 97.12 86 TYR A O 1
ATOM 696 N N . PRO A 1 87 ? -12.406 38.406 -6.309 1 96.88 87 PRO A N 1
ATOM 697 C CA . PRO A 1 87 ? -12.508 39.875 -6.25 1 96.88 87 PRO A CA 1
ATOM 698 C C . PRO A 1 87 ? -11.766 40.469 -5.055 1 96.88 87 PRO A C 1
ATOM 700 O O . PRO A 1 87 ? -11.25 41.594 -5.137 1 96.88 87 PRO A O 1
ATOM 703 N N . LYS A 1 88 ? -11.766 39.75 -3.982 1 97.38 88 LYS A N 1
ATOM 704 C CA . LYS A 1 88 ? -11.078 40.25 -2.787 1 97.38 88 LYS A CA 1
ATOM 705 C C . LYS A 1 88 ? -9.562 40.188 -2.975 1 97.38 88 LYS A C 1
ATOM 707 O O . LYS A 1 88 ? -8.844 41.031 -2.43 1 97.38 88 LYS A O 1
ATOM 712 N N . ILE A 1 89 ? -9.109 39.219 -3.656 1 97.88 89 ILE A N 1
ATOM 713 C CA . ILE A 1 89 ? -7.695 39.188 -4 1 97.88 89 ILE A CA 1
ATOM 714 C C . ILE A 1 89 ? -7.328 40.406 -4.832 1 97.88 89 ILE A C 1
ATOM 716 O O . ILE A 1 89 ? -6.355 41.094 -4.531 1 97.88 89 ILE A O 1
ATOM 720 N N . LEU A 1 90 ? -8.156 40.656 -5.84 1 97.19 90 LEU A N 1
ATOM 721 C CA . LEU A 1 90 ? -7.906 41.812 -6.719 1 97.19 90 LEU A CA 1
ATOM 722 C C . LEU A 1 90 ? -7.941 43.125 -5.934 1 97.19 90 LEU A C 1
ATOM 724 O O . LEU A 1 90 ? -7.098 44 -6.145 1 97.19 90 LEU A O 1
ATOM 728 N N . GLU A 1 91 ? -8.906 43.219 -5.125 1 97.25 91 GLU A N 1
ATOM 729 C CA . GLU A 1 91 ? -9.023 44.406 -4.281 1 97.25 91 GLU A CA 1
ATOM 730 C C . GLU A 1 91 ? -7.785 44.562 -3.408 1 97.25 91 GLU A C 1
ATOM 732 O O . GLU A 1 91 ? -7.316 45.688 -3.219 1 97.25 91 GLU A O 1
ATOM 737 N N . SER A 1 92 ? -7.285 43.5 -2.828 1 97.81 92 SER A N 1
ATOM 738 C CA . SER A 1 92 ? -6.098 43.531 -1.983 1 97.81 92 SER A CA 1
ATOM 739 C C . SER A 1 92 ? -4.875 44.031 -2.764 1 97.81 92 SER A C 1
ATOM 741 O O . SER A 1 92 ? -4.082 44.812 -2.264 1 97.81 92 SER A O 1
ATOM 743 N N . ILE A 1 93 ? -4.746 43.5 -3.957 1 97.06 93 ILE A N 1
ATOM 744 C CA . ILE A 1 93 ? -3.633 43.875 -4.816 1 97.06 93 ILE A CA 1
ATOM 745 C C . ILE A 1 93 ? -3.717 45.375 -5.129 1 97.06 93 ILE A C 1
ATOM 747 O O . ILE A 1 93 ? -2.715 46.094 -5.047 1 97.06 93 ILE A O 1
ATOM 751 N N . HIS A 1 94 ? -4.93 45.812 -5.434 1 95.44 94 HIS A N 1
ATOM 752 C CA . HIS A 1 94 ? -5.145 47.219 -5.773 1 95.44 94 HIS A CA 1
ATOM 753 C C . HIS A 1 94 ? -4.793 48.125 -4.602 1 95.44 94 HIS A C 1
ATOM 755 O O . HIS A 1 94 ? -4.312 49.25 -4.801 1 95.44 94 HIS A O 1
ATOM 761 N N . LYS A 1 95 ? -5.02 47.719 -3.445 1 96.25 95 LYS A N 1
ATOM 762 C CA . LYS A 1 95 ? -4.738 48.5 -2.244 1 96.25 95 LYS A CA 1
ATOM 763 C C . LYS A 1 95 ? -3.301 48.281 -1.778 1 96.25 95 LYS A C 1
ATOM 765 O O . LYS A 1 95 ? -2.936 48.719 -0.677 1 96.25 95 LYS A O 1
ATOM 770 N N . LYS A 1 96 ? -2.498 47.562 -2.543 1 96.12 96 LYS A N 1
ATOM 771 C CA . LYS A 1 96 ? -1.06 47.375 -2.375 1 96.12 96 LYS A CA 1
ATOM 772 C C . LYS A 1 96 ? -0.752 46.562 -1.119 1 96.12 96 LYS A C 1
ATOM 774 O O . LYS A 1 96 ? 0.146 46.906 -0.352 1 96.12 96 LYS A O 1
ATOM 779 N N . LYS A 1 97 ? -1.591 45.625 -0.825 1 97 97 LYS A N 1
ATOM 780 C CA . LYS A 1 97 ? -1.332 44.688 0.255 1 97 97 LYS A CA 1
ATOM 781 C C . LYS A 1 97 ? -0.594 43.438 -0.261 1 97 97 LYS A C 1
ATOM 783 O O . LYS A 1 97 ? -0.883 42.938 -1.354 1 97 97 LYS A O 1
ATOM 788 N N . ASP A 1 98 ? 0.34 43 0.493 1 96.75 98 ASP A N 1
ATOM 789 C CA . ASP A 1 98 ? 0.961 41.719 0.149 1 96.75 98 ASP A CA 1
ATOM 790 C C . ASP A 1 98 ? -0.041 40.562 0.264 1 96.75 98 ASP A C 1
ATOM 792 O O . ASP A 1 98 ? -1.021 40.656 1.005 1 96.75 98 ASP A O 1
ATOM 796 N N . ILE A 1 99 ? 0.189 39.531 -0.476 1 97.25 99 ILE A N 1
ATOM 797 C CA . ILE A 1 99 ? -0.77 38.438 -0.524 1 97.25 99 ILE A CA 1
ATOM 798 C C . ILE A 1 99 ? -0.067 37.125 -0.191 1 97.25 99 ILE A C 1
ATOM 800 O O . ILE A 1 99 ? 0.997 36.812 -0.739 1 97.25 99 ILE A O 1
ATOM 804 N N . ILE A 1 100 ? -0.584 36.375 0.738 1 96.38 100 ILE A N 1
ATOM 805 C CA . ILE A 1 100 ? -0.288 34.969 0.942 1 96.38 100 ILE A CA 1
ATOM 806 C C . ILE A 1 100 ? -1.5 34.125 0.552 1 96.38 100 ILE A C 1
ATOM 808 O O . ILE A 1 100 ? -2.572 34.25 1.147 1 96.38 100 ILE A O 1
ATOM 812 N N . CYS A 1 101 ? -1.37 33.312 -0.436 1 96.88 101 CYS A N 1
ATOM 813 C CA . CYS A 1 101 ? -2.492 32.5 -0.921 1 96.88 101 CYS A CA 1
ATOM 814 C C . CYS A 1 101 ? -2.316 31.031 -0.557 1 96.88 101 CYS A C 1
ATOM 816 O O . CYS A 1 101 ? -1.388 30.375 -1.032 1 96.88 101 CYS A O 1
ATOM 818 N N . LEU A 1 102 ? -3.225 30.578 0.263 1 95.44 102 LEU A N 1
ATOM 819 C CA . LEU A 1 102 ? -3.176 29.188 0.701 1 95.44 102 LEU A CA 1
ATOM 820 C C . LEU A 1 102 ? -4.258 28.359 0.013 1 95.44 102 LEU A C 1
ATOM 822 O O . LEU A 1 102 ? -4.484 27.203 0.372 1 95.44 102 LEU A O 1
ATOM 826 N N . ILE A 1 103 ? -4.945 28.938 -0.913 1 94.81 103 ILE A N 1
ATOM 827 C CA . ILE A 1 103 ? -5.977 28.281 -1.702 1 94.81 103 ILE A CA 1
ATOM 828 C C . ILE A 1 103 ? -5.367 27.719 -2.986 1 94.81 103 ILE A C 1
ATOM 830 O O . ILE A 1 103 ? -4.633 28.406 -3.688 1 94.81 103 ILE A O 1
ATOM 834 N N . PRO A 1 104 ? -5.621 26.469 -3.213 1 91.31 104 PRO A N 1
ATOM 835 C CA . PRO A 1 104 ? -5.141 25.953 -4.496 1 91.31 104 PRO A CA 1
ATOM 836 C C . PRO A 1 104 ? -5.691 26.734 -5.688 1 91.31 104 PRO A C 1
ATOM 838 O O . PRO A 1 104 ? -6.898 26.953 -5.777 1 91.31 104 PRO A O 1
ATOM 841 N N . LEU A 1 105 ? -4.797 27.047 -6.613 1 94.31 105 LEU A N 1
ATOM 842 C CA . LEU A 1 105 ? -5.184 27.844 -7.773 1 94.31 105 LEU A CA 1
ATOM 843 C C . LEU A 1 105 ? -4.949 27.078 -9.07 1 94.31 105 LEU A C 1
ATOM 845 O O . LEU A 1 105 ? -3.99 26.312 -9.172 1 94.31 105 LEU A O 1
ATOM 849 N N . GLU A 1 106 ? -5.828 27.391 -10.008 1 93 106 GLU A N 1
ATOM 850 C CA . GLU A 1 106 ? -5.512 26.969 -11.367 1 93 106 GLU A CA 1
ATOM 851 C C . GLU A 1 106 ? -4.293 27.703 -11.914 1 93 106 GLU A C 1
ATOM 853 O O . GLU A 1 106 ? -4.031 28.844 -11.516 1 93 106 GLU A O 1
ATOM 858 N N . GLU A 1 107 ? -3.682 27.078 -12.852 1 92.62 107 GLU A N 1
ATOM 859 C CA . GLU A 1 107 ? -2.438 27.641 -13.383 1 92.62 107 GLU A CA 1
ATOM 860 C C . GLU A 1 107 ? -2.656 29.016 -13.984 1 92.62 107 GLU A C 1
ATOM 862 O O . GLU A 1 107 ? -1.861 29.938 -13.758 1 92.62 107 GLU A O 1
ATOM 867 N N . HIS A 1 108 ? -3.703 29.172 -14.742 1 94.81 108 HIS A N 1
ATOM 868 C CA . HIS A 1 108 ? -3.943 30.438 -15.422 1 94.81 108 HIS A CA 1
ATOM 869 C C . HIS A 1 108 ? -4.25 31.562 -14.43 1 94.81 108 HIS A C 1
ATOM 871 O O . HIS A 1 108 ? -3.848 32.688 -14.633 1 94.81 108 HIS A O 1
ATOM 877 N N . ILE A 1 109 ? -4.91 31.203 -13.367 1 95.56 109 ILE A N 1
ATOM 878 C CA . ILE A 1 109 ? -5.234 32.188 -12.336 1 95.56 109 ILE A CA 1
ATOM 879 C C . ILE A 1 109 ? -3.965 32.562 -11.578 1 95.56 109 ILE A C 1
ATOM 881 O O . ILE A 1 109 ? -3.76 33.75 -11.273 1 95.56 109 ILE A O 1
ATOM 885 N N . GLU A 1 110 ? -3.205 31.594 -11.258 1 95.69 110 GLU A N 1
ATOM 886 C CA . GLU A 1 110 ? -1.931 31.844 -10.594 1 95.69 110 GLU A CA 1
ATOM 887 C C . GLU A 1 110 ? -1.083 32.844 -11.398 1 95.69 110 GLU A C 1
ATOM 889 O O . GLU A 1 110 ? -0.541 33.781 -10.844 1 95.69 110 GLU A O 1
ATOM 894 N N . LEU A 1 111 ? -0.922 32.594 -12.656 1 95.88 111 LEU A N 1
ATOM 895 C CA . LEU A 1 111 ? -0.125 33.438 -13.539 1 95.88 111 LEU A CA 1
ATOM 896 C C . LEU A 1 111 ? -0.691 34.844 -13.602 1 95.88 111 LEU A C 1
ATOM 898 O O . LEU A 1 111 ? 0.061 35.844 -13.57 1 95.88 111 LEU A O 1
ATOM 902 N N . GLU A 1 112 ? -1.93 34.875 -13.742 1 96.5 112 GLU A N 1
ATOM 903 C CA . GLU A 1 112 ? -2.605 36.156 -13.766 1 96.5 112 GLU A CA 1
ATOM 904 C C . GLU A 1 112 ? -2.328 36.938 -12.492 1 96.5 112 GLU A C 1
ATOM 906 O O . GLU A 1 112 ? -1.987 38.125 -12.555 1 96.5 112 GLU A O 1
ATOM 911 N N . LEU A 1 113 ? -2.467 36.375 -11.367 1 97.19 113 LEU A N 1
ATOM 912 C CA . LEU A 1 113 ? -2.275 37.031 -10.086 1 97.19 113 LEU A CA 1
ATOM 913 C C . LEU A 1 113 ? -0.82 37.438 -9.898 1 97.19 113 LEU A C 1
ATOM 915 O O . LEU A 1 113 ? -0.539 38.531 -9.398 1 97.19 113 LEU A O 1
ATOM 919 N N . LYS A 1 114 ? 0.088 36.625 -10.258 1 96.44 114 LYS A N 1
ATOM 920 C CA . LYS A 1 114 ? 1.508 36.938 -10.172 1 96.44 114 LYS A CA 1
ATOM 921 C C . LYS A 1 114 ? 1.835 38.188 -11.008 1 96.44 114 LYS A C 1
ATOM 923 O O . LYS A 1 114 ? 2.576 39.062 -10.57 1 96.44 114 LYS A O 1
ATOM 928 N N . THR A 1 115 ? 1.312 38.156 -12.195 1 97 115 THR A N 1
ATOM 929 C CA . THR A 1 115 ? 1.536 39.281 -13.102 1 97 115 THR A CA 1
ATOM 930 C C . THR A 1 115 ? 0.981 40.562 -12.516 1 97 115 THR A C 1
ATOM 932 O O . THR A 1 115 ? 1.652 41.594 -12.523 1 97 115 THR A O 1
ATOM 935 N N . LEU A 1 116 ? -0.19 40.5 -12.086 1 97 116 LEU A N 1
ATOM 936 C CA . LEU A 1 116 ? -0.839 41.656 -11.5 1 97 116 LEU A CA 1
ATOM 937 C C . LEU A 1 116 ? -0.063 42.156 -10.289 1 97 116 LEU A C 1
ATOM 939 O O . LEU A 1 116 ? 0.099 43.375 -10.109 1 97 116 LEU A O 1
ATOM 943 N N . CYS A 1 117 ? 0.33 41.281 -9.406 1 97.12 117 CYS A N 1
ATOM 944 C CA . CYS A 1 117 ? 1.09 41.656 -8.211 1 97.12 117 CYS A CA 1
ATOM 945 C C . CYS A 1 117 ? 2.406 42.312 -8.586 1 97.12 117 CYS A C 1
ATOM 947 O O . CYS A 1 117 ? 2.797 43.312 -7.977 1 97.12 117 CYS A O 1
ATOM 949 N N . ASN A 1 118 ? 3.082 41.75 -9.539 1 96.06 118 ASN A N 1
ATOM 950 C CA . ASN A 1 118 ? 4.332 42.312 -10.016 1 96.06 118 ASN A CA 1
ATOM 951 C C . ASN A 1 118 ? 4.125 43.75 -10.539 1 96.06 118 ASN A C 1
ATOM 953 O O . ASN A 1 118 ? 4.93 44.625 -10.258 1 96.06 118 ASN A O 1
ATOM 957 N N . TYR A 1 119 ? 3.141 43.844 -11.312 1 95.94 119 TYR A N 1
ATOM 958 C CA . TYR A 1 119 ? 2.822 45.156 -11.891 1 95.94 119 TYR A CA 1
ATOM 959 C C . TYR A 1 119 ? 2.559 46.188 -10.797 1 95.94 119 TYR A C 1
ATOM 961 O O . TYR A 1 119 ? 2.994 47.312 -10.898 1 95.94 119 TYR A O 1
ATOM 969 N N . GLU A 1 120 ? 1.87 45.844 -9.766 1 96.31 120 GLU A N 1
ATOM 970 C CA . GLU A 1 120 ? 1.469 46.75 -8.695 1 96.31 120 GLU A CA 1
ATOM 971 C C . GLU A 1 120 ? 2.557 46.875 -7.633 1 96.31 120 GLU A C 1
ATOM 973 O O . GLU A 1 120 ? 2.459 47.719 -6.727 1 96.31 120 GLU A O 1
ATOM 978 N N . GLY A 1 121 ? 3.598 45.969 -7.707 1 95.69 121 GLY A N 1
ATOM 979 C CA . GLY A 1 121 ? 4.68 46 -6.734 1 95.69 121 GLY A CA 1
ATOM 980 C C . GLY A 1 121 ? 4.305 45.344 -5.414 1 95.69 121 GLY A C 1
ATOM 981 O O . GLY A 1 121 ? 4.688 45.844 -4.348 1 95.69 121 GLY A O 1
ATOM 982 N N . VAL A 1 122 ? 3.445 44.469 -5.375 1 95.62 122 VAL A N 1
ATOM 983 C CA . VAL A 1 122 ? 2.951 43.719 -4.215 1 95.62 122 VAL A CA 1
ATOM 984 C C . VAL A 1 122 ? 3.582 42.344 -4.18 1 95.62 122 VAL A C 1
ATOM 986 O O . VAL A 1 122 ? 3.773 41.688 -5.223 1 95.62 122 VAL A O 1
ATOM 989 N N . LYS A 1 123 ? 3.914 41.875 -3.021 1 96.06 123 LYS A N 1
ATOM 990 C CA . LYS A 1 123 ? 4.469 40.531 -2.877 1 96.06 123 LYS A CA 1
ATOM 991 C C . LYS A 1 123 ? 3.367 39.469 -2.91 1 96.06 123 LYS A C 1
ATOM 993 O O . LYS A 1 123 ? 2.375 39.594 -2.186 1 96.06 123 LYS A O 1
ATOM 998 N N . PHE A 1 124 ? 3.539 38.469 -3.762 1 96.69 124 PHE A N 1
ATOM 999 C CA . PHE A 1 124 ? 2.617 37.344 -3.881 1 96.69 124 PHE A CA 1
ATOM 1000 C C . PHE A 1 124 ? 3.297 36.062 -3.469 1 96.69 124 PHE A C 1
ATOM 1002 O O . PHE A 1 124 ? 4.199 35.562 -4.156 1 96.69 124 PHE A O 1
ATOM 1009 N N . SER A 1 125 ? 2.83 35.5 -2.312 1 95.06 125 SER A N 1
ATOM 1010 C CA . SER A 1 125 ? 3.377 34.25 -1.833 1 95.06 125 SER A CA 1
ATOM 1011 C C . SER A 1 125 ? 2.404 33.094 -2.072 1 95.06 125 SER A C 1
ATOM 1013 O O . SER A 1 125 ? 1.298 33.094 -1.529 1 95.06 125 SER A O 1
ATOM 1015 N N . TYR A 1 126 ? 2.756 32.156 -2.854 1 93.5 126 TYR A N 1
ATOM 1016 C CA . TYR A 1 126 ? 2.012 30.953 -3.195 1 93.5 126 TYR A CA 1
ATOM 1017 C C . TYR A 1 126 ? 2.9 29.719 -3.105 1 93.5 126 TYR A C 1
ATOM 1019 O O . TYR A 1 126 ? 4.043 29.734 -3.562 1 93.5 126 TYR A O 1
ATOM 1027 N N . TYR A 1 127 ? 2.396 28.703 -2.387 1 88.44 127 TYR A N 1
ATOM 1028 C CA . TYR A 1 127 ? 3.23 27.562 -2.051 1 88.44 127 TYR A CA 1
ATOM 1029 C C . TYR A 1 127 ? 2.742 26.312 -2.764 1 88.44 127 TYR A C 1
ATOM 1031 O O . TYR A 1 127 ? 1.546 26 -2.76 1 88.44 127 TYR A O 1
ATOM 1039 N N . LYS A 1 128 ? 3.611 25.609 -3.609 1 79.56 128 LYS A N 1
ATOM 1040 C CA . LYS A 1 128 ? 3.254 24.438 -4.395 1 79.56 128 LYS A CA 1
ATOM 1041 C C . LYS A 1 128 ? 4.227 23.281 -4.145 1 79.56 128 LYS A C 1
ATOM 1043 O O . LYS A 1 128 ? 4.602 22.578 -5.074 1 79.56 128 LYS A O 1
ATOM 1048 N N . ASN A 1 129 ? 4.711 23.125 -2.98 1 84.38 129 ASN A N 1
ATOM 1049 C CA . ASN A 1 129 ? 5.598 22.016 -2.672 1 84.38 129 ASN A CA 1
ATOM 1050 C C . ASN A 1 129 ? 6.82 22 -3.586 1 84.38 129 ASN A C 1
ATOM 1052 O O . ASN A 1 129 ? 7.191 20.953 -4.117 1 84.38 129 ASN A O 1
ATOM 1056 N N . GLU A 1 130 ? 7.391 23.078 -3.789 1 81.06 130 GLU A N 1
ATOM 1057 C CA . GLU A 1 130 ? 8.5 23.203 -4.73 1 81.06 130 GLU A CA 1
ATOM 1058 C C . GLU A 1 130 ? 9.688 22.344 -4.312 1 81.06 130 GLU A C 1
ATOM 1060 O O . GLU A 1 130 ? 10.32 21.703 -5.152 1 81.06 130 GLU A O 1
ATOM 1065 N N . SER A 1 131 ? 9.93 22.328 -3.043 1 82.31 131 SER A N 1
ATOM 1066 C CA . SER A 1 131 ? 11.07 21.578 -2.547 1 82.31 131 SER A CA 1
ATOM 1067 C C . SER A 1 131 ? 10.914 20.078 -2.844 1 82.31 131 SER A C 1
ATOM 1069 O O . SER A 1 131 ? 11.852 19.438 -3.324 1 82.31 131 SER A O 1
ATOM 1071 N N . SER A 1 132 ? 9.773 19.562 -2.592 1 85.44 132 SER A N 1
ATOM 1072 C CA . SER A 1 132 ? 9.555 18.141 -2.836 1 85.44 132 SER A CA 1
ATOM 1073 C C . SER A 1 132 ? 9.562 17.812 -4.328 1 85.44 132 SER A C 1
ATOM 1075 O O . SER A 1 132 ? 10.008 16.75 -4.742 1 85.44 132 SER A O 1
ATOM 1077 N N . GLN A 1 133 ? 9.094 18.734 -5.129 1 86.25 133 GLN A N 1
ATOM 10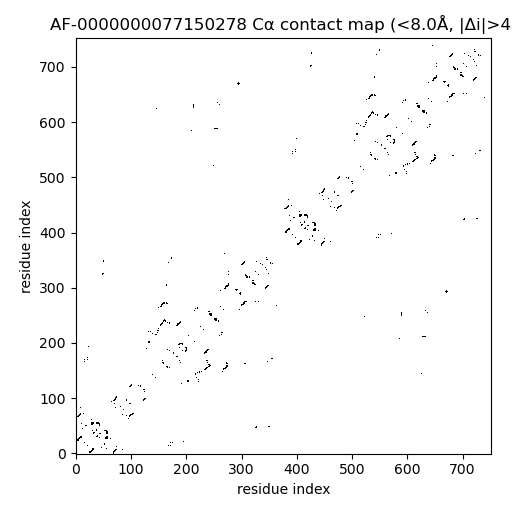78 C CA . GLN A 1 133 ? 9.094 18.547 -6.574 1 86.25 133 GLN A CA 1
ATOM 1079 C C . GLN A 1 133 ? 10.516 18.516 -7.125 1 86.25 133 GLN A C 1
ATOM 1081 O O . GLN A 1 133 ? 10.844 17.688 -7.977 1 86.25 133 GLN A O 1
ATOM 1086 N N . LYS A 1 134 ? 11.305 19.422 -6.57 1 86.44 134 LYS A N 1
ATOM 1087 C CA . LYS A 1 134 ? 12.703 19.453 -6.969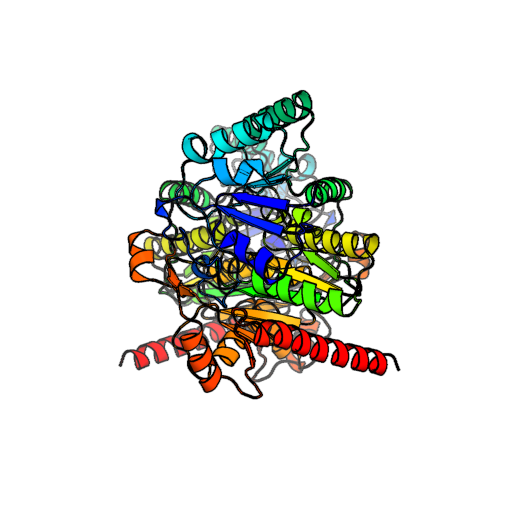 1 86.44 134 LYS A CA 1
ATOM 1088 C C . LYS A 1 134 ? 13.414 18.156 -6.574 1 86.44 134 LYS A C 1
ATOM 1090 O O . LYS A 1 134 ? 14.164 17.594 -7.367 1 86.44 134 LYS A O 1
ATOM 1095 N N . PHE A 1 135 ? 13.133 17.766 -5.43 1 88.88 135 PHE A N 1
ATOM 1096 C CA . PHE A 1 135 ? 13.75 16.516 -4.957 1 88.88 135 PHE A CA 1
ATOM 1097 C C . PHE A 1 135 ? 13.312 15.344 -5.816 1 88.88 135 PHE A C 1
ATOM 1099 O O . PHE A 1 135 ? 14.133 14.5 -6.188 1 88.88 135 PHE A O 1
ATOM 1106 N N . TYR A 1 136 ? 12.078 15.281 -6.117 1 87.25 136 TYR A N 1
ATOM 1107 C CA . TYR A 1 136 ? 11.508 14.203 -6.918 1 87.25 136 TYR A CA 1
ATOM 1108 C C . TYR A 1 136 ? 12.219 14.094 -8.266 1 87.25 136 TYR A C 1
ATOM 1110 O O . TYR A 1 136 ? 12.578 12.992 -8.695 1 87.25 136 TYR A O 1
ATOM 1118 N N . LYS A 1 137 ? 12.422 15.18 -8.898 1 85.38 137 LYS A N 1
ATOM 1119 C CA . LYS A 1 137 ? 13.102 15.188 -10.188 1 85.38 137 LYS A CA 1
ATOM 1120 C C . LYS A 1 137 ? 14.516 14.617 -10.07 1 85.38 137 LYS A C 1
ATOM 1122 O O . LYS A 1 137 ? 14.938 13.812 -10.906 1 85.38 137 LYS A O 1
ATOM 1127 N N . LYS A 1 138 ? 15.156 15.047 -9.023 1 86.19 138 LYS A N 1
ATOM 1128 C CA . LYS A 1 138 ? 16.5 14.539 -8.766 1 86.19 138 LYS A CA 1
ATOM 1129 C C . LYS A 1 138 ? 16.484 13.047 -8.477 1 86.19 138 LYS A C 1
ATOM 1131 O O . LYS A 1 138 ? 17.359 12.305 -8.953 1 86.19 138 LYS A O 1
ATOM 1136 N N . PHE A 1 139 ? 15.562 12.617 -7.766 1 86.81 139 PHE A N 1
ATOM 1137 C CA . PHE A 1 139 ? 15.406 11.219 -7.375 1 86.81 139 PHE A CA 1
ATOM 1138 C C . PHE A 1 139 ? 15.227 10.328 -8.602 1 86.81 139 PHE A C 1
ATOM 1140 O O . PHE A 1 139 ? 15.859 9.281 -8.711 1 86.81 139 PHE A O 1
ATOM 1147 N N . ILE A 1 140 ? 14.406 10.664 -9.453 1 80.38 140 ILE A N 1
ATOM 1148 C CA . ILE A 1 140 ? 14.125 9.883 -10.656 1 80.38 140 ILE A CA 1
ATOM 1149 C C . ILE A 1 140 ? 15.383 9.789 -11.516 1 80.38 140 ILE A C 1
ATOM 1151 O O . ILE A 1 140 ? 15.664 8.734 -12.094 1 80.38 140 ILE A O 1
ATOM 1155 N N . GLU A 1 141 ? 16.141 10.805 -11.531 1 81.5 141 GLU A N 1
ATOM 1156 C CA . GLU A 1 141 ? 17.359 10.828 -12.328 1 81.5 141 GLU A CA 1
ATOM 1157 C C . GLU A 1 141 ? 18.422 9.898 -11.742 1 81.5 141 GLU A C 1
ATOM 1159 O O . GLU A 1 141 ? 19.125 9.211 -12.484 1 81.5 141 GLU A O 1
ATOM 1164 N N . GLU A 1 142 ? 18.484 9.82 -10.414 1 79.75 142 GLU A N 1
ATOM 1165 C CA . GLU A 1 142 ? 19.531 9.062 -9.742 1 79.75 142 GLU A CA 1
ATOM 1166 C C . GLU A 1 142 ? 19.141 7.605 -9.555 1 79.75 142 GLU A C 1
ATOM 1168 O O . GLU A 1 142 ? 19.984 6.758 -9.25 1 79.75 142 GLU A O 1
ATOM 1173 N N . SER A 1 143 ? 17.938 7.234 -9.828 1 69.31 143 SER A N 1
ATOM 1174 C CA . SER A 1 143 ? 17.406 5.875 -9.742 1 69.31 143 SER A CA 1
ATOM 1175 C C . SER A 1 143 ? 17.812 5.207 -8.438 1 69.31 143 SER A C 1
ATOM 1177 O O . SER A 1 143 ? 18.312 4.082 -8.438 1 69.31 143 SER A O 1
ATOM 1179 N N . ILE A 1 144 ? 17.766 5.914 -7.418 1 71.62 144 ILE A N 1
ATOM 1180 C CA . ILE A 1 144 ? 18.094 5.41 -6.086 1 71.62 144 ILE A CA 1
ATOM 1181 C C . ILE A 1 144 ? 17.094 4.32 -5.691 1 71.62 144 ILE A C 1
ATOM 1183 O O . ILE A 1 144 ? 15.883 4.469 -5.895 1 71.62 144 ILE A O 1
ATOM 1187 N N . ILE A 1 145 ? 17.641 3.311 -5.109 1 73.12 145 ILE A N 1
ATOM 1188 C CA . ILE A 1 145 ? 16.703 2.217 -4.836 1 73.12 145 ILE A CA 1
ATOM 1189 C C . ILE A 1 145 ? 16.891 1.733 -3.398 1 73.12 145 ILE A C 1
ATOM 1191 O O . ILE A 1 145 ? 16.25 0.763 -2.979 1 73.12 145 ILE A O 1
ATOM 1195 N N . THR A 1 146 ? 17.672 2.561 -2.588 1 84.44 146 THR A N 1
ATOM 1196 C CA . THR A 1 146 ? 17.984 2.021 -1.27 1 84.44 146 THR A CA 1
ATOM 1197 C C . THR A 1 146 ? 17.344 2.863 -0.174 1 84.44 146 THR A C 1
ATOM 1199 O O . THR A 1 146 ? 17.281 4.094 -0.275 1 84.44 146 THR A O 1
ATOM 1202 N N . ILE A 1 147 ? 16.891 2.225 0.85 1 90.19 147 ILE A N 1
ATOM 1203 C CA . ILE A 1 147 ? 16.359 2.871 2.047 1 90.19 147 ILE A CA 1
ATOM 1204 C C . ILE A 1 147 ? 17.516 3.305 2.947 1 90.19 147 ILE A C 1
ATOM 1206 O O . ILE A 1 147 ? 18.484 2.559 3.137 1 90.19 147 ILE A O 1
ATOM 1210 N N . GLN A 1 148 ? 17.438 4.512 3.459 1 91.94 148 GLN A N 1
ATOM 1211 C CA . GLN A 1 148 ? 18.469 5.059 4.336 1 91.94 148 GLN A CA 1
ATOM 1212 C C . GLN A 1 148 ? 17.969 5.168 5.773 1 91.94 148 GLN A C 1
ATOM 1214 O O . GLN A 1 148 ? 16.766 5.34 6.004 1 91.94 148 GLN A O 1
ATOM 1219 N N . THR A 1 149 ? 18.844 5.078 6.688 1 91.12 149 THR A N 1
ATOM 1220 C CA . THR A 1 149 ? 18.5 5.215 8.102 1 91.12 149 THR A CA 1
ATOM 1221 C C . THR A 1 149 ? 18.344 6.688 8.469 1 91.12 149 THR A C 1
ATOM 1223 O O . THR A 1 149 ? 19.141 7.531 8.078 1 91.12 149 THR A O 1
ATOM 1226 N N . ILE A 1 150 ? 17.281 6.992 9.141 1 94.5 150 ILE A N 1
ATOM 1227 C CA . ILE A 1 150 ? 17.078 8.305 9.75 1 94.5 150 ILE A CA 1
ATOM 1228 C C . ILE A 1 150 ? 17.688 8.312 11.156 1 94.5 150 ILE A C 1
ATOM 1230 O O . ILE A 1 150 ? 17.234 7.559 12.023 1 94.5 150 ILE A O 1
ATOM 1234 N N . ASP A 1 151 ? 18.641 9.188 11.406 1 93.75 151 ASP A N 1
ATOM 1235 C CA . ASP A 1 151 ? 19.484 9.07 12.586 1 93.75 151 ASP A CA 1
ATOM 1236 C C . ASP A 1 151 ? 18.953 9.938 13.727 1 93.75 151 ASP A C 1
ATOM 1238 O O . ASP A 1 151 ? 19.516 9.93 14.828 1 93.75 151 ASP A O 1
ATOM 1242 N N . ILE A 1 152 ? 17.969 10.695 13.516 1 95.06 152 ILE A N 1
ATOM 1243 C CA . ILE A 1 152 ? 17.438 11.57 14.555 1 95.06 152 ILE A CA 1
ATOM 1244 C C . ILE A 1 152 ? 16.031 11.109 14.945 1 95.06 152 ILE A C 1
ATOM 1246 O O . ILE A 1 152 ? 15.367 10.406 14.188 1 95.06 152 ILE A O 1
ATOM 1250 N N . PRO A 1 153 ? 15.484 11.516 16.141 1 96.69 153 PRO A N 1
ATOM 1251 C CA . PRO A 1 153 ? 14.148 11.109 16.594 1 96.69 153 PRO A CA 1
ATOM 1252 C C . PRO A 1 153 ? 13.047 11.602 15.656 1 96.69 153 PRO A C 1
ATOM 1254 O O . PRO A 1 153 ? 13.117 12.719 15.141 1 96.69 153 PRO A O 1
ATOM 1257 N N . VAL A 1 154 ? 12.078 10.727 15.461 1 97.94 154 VAL A N 1
ATOM 1258 C CA . VAL A 1 154 ? 10.953 11.047 14.586 1 97.94 154 VAL A CA 1
ATOM 1259 C C . VAL A 1 154 ? 9.641 10.898 15.359 1 97.94 154 VAL A C 1
ATOM 1261 O O . VAL A 1 154 ? 9.406 9.875 16 1 97.94 154 VAL A O 1
ATOM 1264 N N . ILE A 1 155 ? 8.805 11.898 15.367 1 98.44 155 ILE A N 1
ATOM 1265 C CA . ILE A 1 155 ? 7.469 11.859 15.945 1 98.44 155 ILE A CA 1
ATOM 1266 C C . ILE A 1 155 ? 6.426 11.766 14.836 1 98.44 155 ILE A C 1
ATOM 1268 O O . ILE A 1 155 ? 6.387 12.617 13.945 1 98.44 155 ILE A O 1
ATOM 1272 N N . PHE A 1 156 ? 5.609 10.719 14.875 1 98.44 156 PHE A N 1
ATOM 1273 C CA . PHE A 1 156 ? 4.508 10.547 13.938 1 98.44 156 PHE A CA 1
ATOM 1274 C C . PHE A 1 156 ? 3.205 11.07 14.523 1 98.44 156 PHE A C 1
ATOM 1276 O O . PHE A 1 156 ? 2.918 10.852 15.703 1 98.44 156 PHE A O 1
ATOM 1283 N N . ILE A 1 157 ? 2.502 11.805 13.766 1 98.62 157 ILE A N 1
ATOM 1284 C CA . ILE A 1 157 ? 1.119 12.141 14.086 1 98.62 157 ILE A CA 1
ATOM 1285 C C . ILE A 1 157 ? 0.183 11.469 13.078 1 98.62 157 ILE A C 1
ATOM 1287 O O . ILE A 1 157 ? 0.217 11.789 11.883 1 98.62 157 ILE A O 1
ATOM 1291 N N . LEU A 1 158 ? -0.654 10.57 13.578 1 97.12 158 LEU A N 1
ATOM 1292 C CA . LEU A 1 158 ? -1.623 9.836 12.773 1 97.12 158 LEU A CA 1
ATOM 1293 C C . LEU A 1 158 ? -3.049 10.18 13.188 1 97.12 158 LEU A C 1
ATOM 1295 O O . LEU A 1 158 ? -3.266 10.758 14.258 1 97.12 158 LEU A O 1
ATOM 1299 N N . GLY A 1 159 ? -3.971 9.883 12.352 1 96.44 159 GLY A N 1
ATOM 1300 C CA . GLY A 1 159 ? -5.387 10.031 12.648 1 96.44 159 GLY A CA 1
ATOM 1301 C C . GLY A 1 159 ? -6.242 8.922 12.07 1 96.44 159 GLY A C 1
ATOM 1302 O O . GLY A 1 159 ? -5.902 8.352 11.031 1 96.44 159 GLY A O 1
ATOM 1303 N N . THR A 1 160 ? -7.316 8.656 12.711 1 93.25 160 THR A N 1
ATOM 1304 C CA . THR A 1 160 ? -8.242 7.656 12.188 1 93.25 160 THR A CA 1
ATOM 1305 C C . THR A 1 160 ? -8.953 8.172 10.938 1 93.25 160 THR A C 1
ATOM 1307 O O . THR A 1 160 ? -9.578 7.398 10.211 1 93.25 160 THR A O 1
ATOM 1310 N N . GLY A 1 161 ? -8.82 9.438 10.703 1 92.38 161 GLY A N 1
ATOM 1311 C CA . GLY A 1 161 ? -9.414 10.047 9.523 1 92.38 161 GLY A CA 1
ATOM 1312 C C . GLY A 1 161 ? -9.102 11.523 9.391 1 92.38 161 GLY A C 1
ATOM 1313 O O . GLY A 1 161 ? -8.227 12.047 10.086 1 92.38 161 GLY A O 1
ATOM 1314 N N . GLU A 1 162 ? -9.805 12.133 8.445 1 89.06 162 GLU A N 1
ATOM 1315 C CA . GLU A 1 162 ? -9.656 13.578 8.266 1 89.06 162 GLU A CA 1
ATOM 1316 C C . GLU A 1 162 ? -10.312 14.344 9.406 1 89.06 162 GLU A C 1
ATOM 1318 O O . GLU A 1 162 ? -11.148 13.797 10.133 1 89.06 162 GLU A O 1
ATOM 1323 N N . LYS A 1 163 ? -9.883 15.539 9.656 1 90.12 163 LYS A N 1
ATOM 1324 C CA . LYS A 1 163 ? -10.461 16.469 10.633 1 90.12 163 LYS A CA 1
ATOM 1325 C C . LYS A 1 163 ? -10.273 15.945 12.055 1 90.12 163 LYS A C 1
ATOM 1327 O O . LYS A 1 163 ? -11.172 16.078 12.891 1 90.12 163 LYS A O 1
ATOM 1332 N N . THR A 1 164 ? -9.227 15.242 12.281 1 94.69 164 THR A N 1
ATOM 1333 C CA . THR A 1 164 ? -8.977 14.734 13.625 1 94.69 164 THR A CA 1
ATOM 1334 C C . THR A 1 164 ? -7.914 15.57 14.336 1 94.69 164 THR A C 1
ATOM 1336 O O . THR A 1 164 ? -7.152 15.062 15.156 1 94.69 164 THR A O 1
ATOM 1339 N N . ASN A 1 165 ? -7.707 16.781 13.938 1 95.31 165 ASN A N 1
ATOM 1340 C CA . ASN A 1 165 ? -6.852 17.766 14.594 1 95.31 165 ASN A CA 1
ATOM 1341 C C . ASN A 1 165 ? -5.379 17.406 14.477 1 95.31 165 ASN A C 1
ATOM 1343 O O . ASN A 1 165 ? -4.574 17.734 15.352 1 95.31 165 ASN A O 1
ATOM 1347 N N . LYS A 1 166 ? -5.035 16.625 13.461 1 97.06 166 LYS A N 1
ATOM 1348 C CA . LYS A 1 166 ? -3.641 16.219 13.289 1 97.06 166 LYS A CA 1
ATOM 1349 C C . LYS A 1 166 ? -2.73 17.453 13.172 1 97.06 166 LYS A C 1
ATOM 1351 O O . LYS A 1 166 ? -1.654 17.484 13.773 1 97.06 166 LYS A O 1
ATOM 1356 N N . PHE A 1 167 ? -3.229 18.422 12.453 1 96.94 167 PHE A N 1
ATOM 1357 C CA . PHE A 1 167 ? -2.41 19.609 12.219 1 96.94 167 PHE A CA 1
ATOM 1358 C C . PHE A 1 167 ? -2.252 20.406 13.5 1 96.94 167 PHE A C 1
ATOM 1360 O O . PHE A 1 167 ? -1.188 20.984 13.75 1 96.94 167 PHE A O 1
ATOM 1367 N N . ASP A 1 168 ? -3.289 20.469 14.352 1 96.81 168 ASP A N 1
ATOM 1368 C CA . ASP A 1 168 ? -3.199 21.109 15.664 1 96.81 168 ASP A CA 1
ATOM 1369 C C . ASP A 1 168 ? -2.088 20.484 16.5 1 96.81 168 ASP A C 1
ATOM 1371 O O . ASP A 1 168 ? -1.274 21.188 17.094 1 96.81 168 ASP A O 1
ATOM 1375 N N . ILE A 1 169 ? -2.076 19.172 16.5 1 98.06 169 ILE A N 1
ATOM 1376 C CA . ILE A 1 169 ? -1.083 18.438 17.266 1 98.06 169 ILE A CA 1
ATOM 1377 C C . ILE A 1 169 ? 0.317 18.75 16.75 1 98.06 169 ILE A C 1
ATOM 1379 O O . ILE A 1 169 ? 1.236 19 17.531 1 98.06 169 ILE A O 1
ATOM 1383 N N . GLN A 1 170 ? 0.446 18.766 15.477 1 98.19 170 GLN A N 1
ATOM 1384 C CA . GLN A 1 170 ? 1.729 19.062 14.844 1 98.19 170 GLN A CA 1
ATOM 1385 C C . GLN A 1 170 ? 2.258 20.422 15.258 1 98.19 170 GLN A C 1
ATOM 1387 O O . GLN A 1 170 ? 3.414 20.547 15.672 1 98.19 170 GLN A O 1
ATOM 1392 N N . LEU A 1 171 ? 1.447 21.422 15.18 1 97.5 171 LEU A N 1
ATOM 1393 C CA . LEU A 1 171 ? 1.876 22.781 15.492 1 97.5 171 LEU A CA 1
ATOM 1394 C C . LEU A 1 171 ? 2.125 22.938 16.984 1 97.5 171 LEU A C 1
ATOM 1396 O O . LEU A 1 171 ? 3.016 23.688 17.391 1 97.5 171 LEU A O 1
ATOM 1400 N N . ALA A 1 172 ? 1.309 22.281 17.812 1 97.5 172 ALA A N 1
ATOM 1401 C CA . ALA A 1 172 ? 1.53 22.328 19.25 1 97.5 172 ALA A CA 1
ATOM 1402 C C . ALA A 1 172 ? 2.896 21.75 19.609 1 97.5 172 ALA A C 1
ATOM 1404 O O . ALA A 1 172 ? 3.635 22.344 20.406 1 97.5 172 ALA A O 1
ATOM 1405 N N . LEU A 1 173 ? 3.225 20.625 19.031 1 98.19 173 LEU A N 1
ATOM 1406 C CA . LEU A 1 173 ? 4.512 19.984 19.266 1 98.19 173 LEU A CA 1
ATOM 1407 C C . LEU A 1 173 ? 5.656 20.859 18.766 1 98.19 173 LEU A C 1
ATOM 1409 O O . LEU A 1 173 ? 6.672 21.016 19.453 1 98.19 173 LEU A O 1
ATOM 1413 N N . ARG A 1 174 ? 5.48 21.391 17.547 1 97.75 174 ARG A N 1
ATOM 1414 C CA . ARG A 1 174 ? 6.5 22.266 16.984 1 97.75 174 ARG A CA 1
ATOM 1415 C C . ARG A 1 174 ? 6.766 23.453 17.906 1 97.75 174 ARG A C 1
ATOM 1417 O O . ARG A 1 174 ? 7.918 23.75 18.219 1 97.75 174 ARG A O 1
ATOM 1424 N N . LYS A 1 175 ? 5.711 24.125 18.328 1 96.75 175 LYS A N 1
ATOM 1425 C CA . LYS A 1 175 ? 5.828 25.25 19.25 1 96.75 175 LYS A CA 1
ATOM 1426 C C . LYS A 1 175 ? 6.562 24.859 20.516 1 96.75 175 LYS A C 1
ATOM 1428 O O . LYS A 1 175 ? 7.48 25.547 20.953 1 96.75 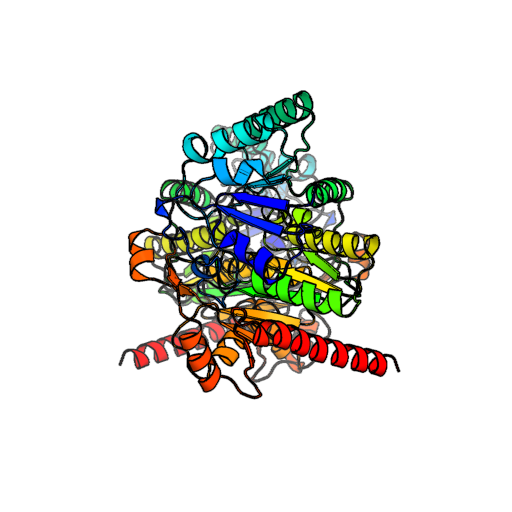175 LYS A O 1
ATOM 1433 N N . TYR A 1 176 ? 6.219 23.766 21.078 1 97.56 176 TYR A N 1
ATOM 1434 C CA . TYR A 1 176 ? 6.805 23.266 22.312 1 97.56 176 TYR A CA 1
ATOM 1435 C C . TYR A 1 176 ? 8.312 23.078 22.172 1 97.56 176 TYR A C 1
ATOM 1437 O O . TYR A 1 176 ? 9.086 23.594 22.984 1 97.56 176 TYR A O 1
ATOM 1445 N N . TYR A 1 177 ? 8.734 22.406 21.125 1 97.69 177 TYR A N 1
ATOM 1446 C CA . TYR A 1 177 ? 10.141 22.047 20.969 1 97.69 177 TYR A CA 1
ATOM 1447 C C . TYR A 1 177 ? 10.961 23.266 20.562 1 97.69 177 TYR A C 1
ATOM 1449 O O . TYR A 1 177 ? 12.102 23.438 21 1 97.69 177 TYR A O 1
ATOM 1457 N N . LEU A 1 178 ? 10.367 24.125 19.734 1 96.75 178 LEU A N 1
ATOM 1458 C CA . LEU A 1 178 ? 11.062 25.344 19.375 1 96.75 178 LEU A CA 1
ATOM 1459 C C . LEU A 1 178 ? 11.305 26.219 20.594 1 96.75 178 LEU A C 1
ATOM 1461 O O . LEU A 1 178 ? 12.398 26.781 20.766 1 96.75 178 LEU A O 1
ATOM 1465 N N . GLU A 1 179 ? 10.312 26.344 21.406 1 96.62 179 GLU A N 1
ATOM 1466 C CA . GLU A 1 179 ? 10.422 27.156 22.625 1 96.62 179 GLU A CA 1
ATOM 1467 C C . GLU A 1 179 ? 11.461 26.594 23.578 1 96.62 179 GLU A C 1
ATOM 1469 O O . GLU A 1 179 ? 12.07 27.344 24.344 1 96.62 179 GLU A O 1
ATOM 1474 N N . LYS A 1 180 ? 11.695 25.391 23.469 1 96.56 180 LYS A N 1
ATOM 1475 C CA . LYS A 1 180 ? 12.688 24.75 24.328 1 96.56 180 LYS A CA 1
ATOM 1476 C C . LYS A 1 180 ? 14.078 24.844 23.703 1 96.56 180 LYS A C 1
ATOM 1478 O O . LYS A 1 180 ? 15.062 24.406 24.312 1 96.56 180 LYS A O 1
ATOM 1483 N N . GLY A 1 181 ? 14.172 25.266 22.453 1 96.75 181 GLY A N 1
ATOM 1484 C CA . GLY A 1 181 ? 15.469 25.531 21.828 1 96.75 181 GLY A CA 1
ATOM 1485 C C . GLY A 1 181 ? 15.898 24.438 20.859 1 96.75 181 GLY A C 1
ATOM 1486 O O . GLY A 1 181 ? 17.016 24.469 20.344 1 96.75 181 GLY A O 1
ATOM 1487 N N . TYR A 1 182 ? 15.023 23.5 20.609 1 96.81 182 TYR A N 1
ATOM 1488 C CA . TYR A 1 182 ? 15.359 22.438 19.656 1 96.81 182 TYR A CA 1
ATOM 1489 C C . TYR A 1 182 ? 15.227 22.922 18.219 1 96.81 182 TYR A C 1
ATOM 1491 O O . TYR A 1 182 ? 14.375 23.766 17.922 1 96.81 182 TYR A O 1
ATOM 1499 N N . LYS A 1 183 ? 16.078 22.469 17.359 1 97.69 183 LYS A N 1
ATOM 1500 C CA . LYS A 1 183 ? 15.875 22.625 15.93 1 97.69 183 LYS A CA 1
ATOM 1501 C C . LYS A 1 183 ? 14.898 21.578 15.398 1 97.69 183 LYS A C 1
ATOM 1503 O O . LYS A 1 183 ? 15.188 20.375 15.414 1 97.69 183 LYS A O 1
ATOM 1508 N N . VAL A 1 184 ? 13.766 22.078 14.898 1 97.69 184 VAL A N 1
ATOM 1509 C CA . VAL A 1 184 ? 12.695 21.156 14.508 1 97.69 184 VAL A CA 1
ATOM 1510 C C . VAL A 1 184 ? 12.531 21.156 12.992 1 97.69 184 VAL A C 1
ATOM 1512 O O . VAL A 1 184 ? 12.461 22.234 12.375 1 97.69 184 VAL A O 1
ATOM 1515 N N . SER A 1 185 ? 12.609 20.031 12.359 1 97.75 185 SER A N 1
ATOM 1516 C CA . SER A 1 185 ? 12.133 19.859 10.992 1 97.75 185 SER A CA 1
ATOM 1517 C C . SER A 1 185 ? 10.781 19.156 10.953 1 97.75 185 SER A C 1
ATOM 1519 O O . SER A 1 185 ? 10.469 18.359 11.836 1 97.75 185 SER A O 1
ATOM 1521 N N . GLN A 1 186 ? 10.016 19.516 9.914 1 97.75 186 GLN A N 1
ATOM 1522 C CA . GLN A 1 186 ? 8.648 19.016 9.914 1 97.75 186 GLN A CA 1
ATOM 1523 C C . GLN A 1 186 ? 8.133 18.812 8.492 1 97.75 186 GLN A C 1
ATOM 1525 O O . GLN A 1 186 ? 8.469 19.578 7.59 1 97.75 186 GLN A O 1
ATOM 1530 N N . ILE A 1 187 ? 7.438 17.734 8.328 1 97.81 187 ILE A N 1
ATOM 1531 C CA . ILE A 1 187 ? 6.582 17.516 7.168 1 97.81 187 ILE A CA 1
ATOM 1532 C C . ILE A 1 187 ? 5.117 17.516 7.594 1 97.81 187 ILE A C 1
ATOM 1534 O O . ILE A 1 187 ? 4.664 16.609 8.297 1 97.81 187 ILE A O 1
ATOM 1538 N N . GLY A 1 188 ? 4.461 18.516 7.203 1 97.31 188 GLY A N 1
ATOM 1539 C CA . GLY A 1 188 ? 3.094 18.688 7.66 1 97.31 188 GLY A CA 1
ATOM 1540 C C . GLY A 1 188 ? 2.068 18.047 6.754 1 97.31 188 GLY A C 1
ATOM 1541 O O . GLY A 1 188 ? 2.385 17.641 5.629 1 97.31 188 GLY A O 1
ATOM 1542 N N . THR A 1 189 ? 0.841 17.984 7.199 1 95.5 189 THR A N 1
ATOM 1543 C CA . THR A 1 189 ? -0.231 17.281 6.492 1 95.5 189 THR A CA 1
ATOM 1544 C C . THR A 1 189 ? -0.871 18.203 5.453 1 95.5 189 THR A C 1
ATOM 1546 O O . THR A 1 189 ? -1.662 17.75 4.625 1 95.5 189 THR A O 1
ATOM 1549 N N . ARG A 1 190 ? -0.516 19.5 5.496 1 92.38 190 ARG A N 1
ATOM 1550 C CA . ARG A 1 190 ? -1.121 20.469 4.574 1 92.38 190 ARG A CA 1
ATOM 1551 C C . ARG A 1 190 ? -0.225 20.703 3.363 1 92.38 190 ARG A C 1
ATOM 1553 O O . ARG A 1 190 ? 0.979 20.438 3.416 1 92.38 190 ARG A O 1
ATOM 1560 N N . GLN A 1 191 ? -0.81 21.281 2.322 1 88.69 191 GLN A N 1
ATOM 1561 C CA . GLN A 1 191 ? -0.079 21.484 1.075 1 88.69 191 GLN A CA 1
ATOM 1562 C C . GLN A 1 191 ? 0.602 22.844 1.042 1 88.69 191 GLN A C 1
ATOM 1564 O O . GLN A 1 191 ? 1.294 23.172 0.077 1 88.69 191 GLN A O 1
ATOM 1569 N N . TYR A 1 192 ? 0.464 23.578 2.143 1 91.75 192 TYR A N 1
ATOM 1570 C CA . TYR A 1 192 ? 1.02 24.922 2.18 1 91.75 192 TYR A CA 1
ATOM 1571 C C . TYR A 1 192 ? 1.846 25.141 3.443 1 91.75 192 TYR A C 1
ATOM 1573 O O . TYR A 1 192 ? 1.853 26.234 4.008 1 91.75 192 TYR A O 1
ATOM 1581 N N . CYS A 1 193 ? 2.465 24.125 3.908 1 94.06 193 CYS A N 1
ATOM 1582 C CA . CYS A 1 193 ? 3.195 24.188 5.168 1 94.06 193 CYS A CA 1
ATOM 1583 C C . CYS A 1 193 ? 4.406 25.109 5.051 1 94.06 193 CYS A C 1
ATOM 1585 O O . CYS A 1 193 ? 4.891 25.641 6.051 1 94.06 193 CYS A O 1
ATOM 1587 N N . GLU A 1 194 ? 4.867 25.406 3.857 1 93.62 194 GLU A N 1
ATOM 1588 C CA . GLU A 1 194 ? 6.027 26.266 3.652 1 93.62 194 GLU A CA 1
ATOM 1589 C C . GLU A 1 194 ? 5.754 27.688 4.133 1 93.62 194 GLU A C 1
ATOM 1591 O O . GLU A 1 194 ? 6.68 28.422 4.488 1 93.62 194 GLU A O 1
ATOM 1596 N N . CYS A 1 195 ? 4.465 28.031 4.148 1 92.75 195 CYS A N 1
ATOM 1597 C CA . CYS A 1 195 ? 4.105 29.359 4.637 1 92.75 195 CYS A CA 1
ATOM 1598 C C . CYS A 1 195 ? 4.535 29.547 6.086 1 92.75 195 CYS A C 1
ATOM 1600 O O . CYS A 1 195 ? 4.75 30.672 6.539 1 92.75 195 CYS A O 1
ATOM 1602 N N . ALA A 1 196 ? 4.645 28.422 6.754 1 92.94 196 ALA A N 1
ATOM 1603 C CA . ALA A 1 196 ? 5.016 28.453 8.164 1 92.94 196 ALA A CA 1
ATOM 1604 C C . ALA A 1 196 ? 6.445 27.953 8.367 1 92.94 196 ALA A C 1
ATOM 1606 O O . ALA A 1 196 ? 6.863 27.672 9.492 1 92.94 196 ALA A O 1
ATOM 1607 N N . GLY A 1 197 ? 7.137 27.719 7.336 1 91.62 197 GLY A N 1
ATOM 1608 C CA . GLY A 1 197 ? 8.562 27.453 7.434 1 91.62 197 GLY A CA 1
ATOM 1609 C C . GLY A 1 197 ? 8.898 25.969 7.52 1 91.62 197 GLY A C 1
ATOM 1610 O O . GLY A 1 197 ? 9.984 25.594 7.957 1 91.62 197 GLY A O 1
ATOM 1611 N N . PHE A 1 198 ? 7.984 25.141 7.262 1 94.5 198 PHE A N 1
ATOM 1612 C CA . PHE A 1 198 ? 8.305 23.719 7.25 1 94.5 198 PHE A CA 1
ATOM 1613 C C . PHE A 1 198 ? 7.703 23.047 6.027 1 94.5 198 PHE A C 1
ATOM 1615 O O . PHE A 1 198 ? 7.09 23.703 5.184 1 94.5 198 PHE A O 1
ATOM 1622 N N . ASN A 1 199 ? 7.988 21.781 5.812 1 95.88 199 ASN A N 1
ATOM 1623 C CA . ASN A 1 199 ? 7.719 21.109 4.543 1 95.88 199 ASN A CA 1
ATOM 1624 C C . ASN A 1 199 ? 6.297 20.562 4.488 1 95.88 199 ASN A C 1
ATOM 1626 O O . ASN A 1 199 ? 5.789 20.031 5.477 1 95.88 199 ASN A O 1
ATOM 1630 N N . SER A 1 200 ? 5.664 20.719 3.326 1 96.06 200 SER A N 1
ATOM 1631 C CA . SER A 1 200 ? 4.375 20.078 3.076 1 96.06 200 SER A CA 1
ATOM 1632 C C . SER A 1 200 ? 4.543 18.609 2.742 1 96.06 200 SER A C 1
ATOM 1634 O O . SER A 1 200 ? 5.637 18.156 2.396 1 96.06 200 SER A O 1
ATOM 1636 N N . PHE A 1 201 ? 3.459 17.922 2.898 1 95.94 201 PHE A N 1
ATOM 1637 C CA . PHE A 1 201 ? 3.506 16.531 2.484 1 95.94 201 PHE A CA 1
ATOM 1638 C C . PHE A 1 201 ? 3.764 16.422 0.987 1 95.94 201 PHE A C 1
ATOM 1640 O O . PHE A 1 201 ? 3.107 17.078 0.186 1 95.94 201 PHE A O 1
ATOM 1647 N N . PRO A 1 202 ? 4.695 15.648 0.601 1 95.38 202 PRO A N 1
ATOM 1648 C CA . PRO A 1 202 ? 5.125 15.672 -0.799 1 95.38 202 PRO A CA 1
ATOM 1649 C C . PRO A 1 202 ? 4.051 15.156 -1.753 1 95.38 202 PRO A C 1
ATOM 1651 O O . PRO A 1 202 ? 3.459 14.102 -1.506 1 95.38 202 PRO A O 1
ATOM 1654 N N . ASP A 1 203 ? 3.922 15.758 -2.859 1 91.81 203 ASP A N 1
ATOM 1655 C CA . ASP A 1 203 ? 2.9 15.438 -3.852 1 91.81 203 ASP A CA 1
ATOM 1656 C C . ASP A 1 203 ? 3.182 14.094 -4.512 1 91.81 203 ASP A C 1
ATOM 1658 O O . ASP A 1 203 ? 2.254 13.406 -4.945 1 91.81 203 ASP A O 1
ATOM 1662 N N . PHE A 1 204 ? 4.438 13.719 -4.559 1 91.56 204 PHE A N 1
ATOM 1663 C CA . PHE A 1 204 ? 4.789 12.508 -5.293 1 91.56 204 PHE A CA 1
ATOM 1664 C C . PHE A 1 204 ? 4.215 11.273 -4.609 1 91.56 204 PHE A C 1
ATOM 1666 O O . PHE A 1 204 ? 4.121 10.203 -5.219 1 91.56 204 PHE A O 1
ATOM 1673 N N . MET A 1 205 ? 3.834 11.375 -3.404 1 92.5 205 MET A N 1
ATOM 1674 C CA . MET A 1 205 ? 3.232 10.258 -2.686 1 92.5 205 MET A CA 1
ATOM 1675 C C . MET A 1 205 ? 1.849 9.938 -3.24 1 92.5 205 MET A C 1
ATOM 1677 O O . MET A 1 205 ? 1.296 8.867 -2.963 1 92.5 205 MET A O 1
ATOM 1681 N N . PHE A 1 206 ? 1.337 10.891 -3.98 1 87.12 206 PHE A N 1
ATOM 1682 C CA . PHE A 1 206 ? 0.01 10.719 -4.559 1 87.12 206 PHE A CA 1
ATOM 1683 C C . PHE A 1 206 ? 0.095 10.547 -6.07 1 87.12 206 PHE A C 1
ATOM 1685 O O . PHE A 1 206 ? -0.93 10.508 -6.754 1 87.12 206 PHE A O 1
ATOM 1692 N N . ASP A 1 207 ? 1.311 10.492 -6.539 1 85.31 207 ASP A N 1
ATOM 1693 C CA . ASP A 1 207 ? 1.539 10.406 -7.98 1 85.31 207 ASP A CA 1
ATOM 1694 C C . ASP A 1 207 ? 1.161 9.023 -8.508 1 85.31 207 ASP A C 1
ATOM 1696 O O . ASP A 1 207 ? 1.705 8.008 -8.062 1 85.31 207 ASP A O 1
ATOM 1700 N N . LYS A 1 208 ? 0.364 8.914 -9.469 1 77 208 LYS A N 1
ATOM 1701 C CA . LYS A 1 208 ? -0.149 7.656 -10.008 1 77 208 LYS A CA 1
ATOM 1702 C C . LYS A 1 208 ? 0.841 7.031 -10.984 1 77 208 LYS A C 1
ATOM 1704 O O . LYS A 1 208 ? 0.68 5.879 -11.391 1 77 208 LYS A O 1
ATOM 1709 N N . THR A 1 209 ? 1.839 7.82 -11.312 1 79.75 209 THR A N 1
ATOM 1710 C CA . THR A 1 209 ? 2.816 7.281 -12.25 1 79.75 209 THR A CA 1
ATOM 1711 C C . THR A 1 209 ? 3.945 6.57 -11.508 1 79.75 209 THR A C 1
ATOM 1713 O O . THR A 1 209 ? 4.797 5.934 -12.125 1 79.75 209 THR A O 1
ATOM 1716 N N . MET A 1 210 ? 3.912 6.645 -10.227 1 84.38 210 MET A N 1
ATOM 1717 C CA . MET A 1 210 ? 4.91 5.973 -9.406 1 84.38 210 MET A CA 1
ATOM 1718 C C . MET A 1 210 ? 4.336 4.711 -8.773 1 84.38 210 MET A C 1
ATOM 1720 O O . MET A 1 210 ? 3.191 4.707 -8.32 1 84.38 210 MET A O 1
ATOM 1724 N N . SER A 1 211 ? 5.219 3.705 -8.742 1 83.75 211 SER A N 1
ATOM 1725 C CA . SER A 1 211 ? 4.832 2.516 -7.988 1 83.75 211 SER A CA 1
ATOM 1726 C C . SER A 1 211 ? 4.875 2.775 -6.484 1 83.75 211 SER A C 1
ATOM 1728 O O . SER A 1 211 ? 5.512 3.729 -6.031 1 83.75 211 SER A O 1
ATOM 1730 N N . GLU A 1 212 ? 4.262 1.938 -5.754 1 87.44 212 GLU A N 1
ATOM 1731 C CA . GLU A 1 212 ? 4.277 2.043 -4.297 1 87.44 212 GLU A CA 1
ATOM 1732 C C . GLU A 1 212 ? 5.695 1.936 -3.752 1 87.44 212 GLU A C 1
ATOM 1734 O O . GLU A 1 212 ? 6.074 2.676 -2.842 1 87.44 212 GLU A O 1
ATOM 1739 N N . THR A 1 213 ? 6.473 1.062 -4.336 1 86.44 213 THR A N 1
ATOM 1740 C CA . THR A 1 213 ? 7.859 0.881 -3.916 1 86.44 213 THR A CA 1
ATOM 1741 C C . THR A 1 213 ? 8.664 2.16 -4.133 1 86.44 213 THR A C 1
ATOM 1743 O O . THR A 1 213 ? 9.422 2.582 -3.256 1 86.44 213 THR A O 1
ATOM 1746 N N . GLN A 1 214 ? 8.438 2.672 -5.281 1 87.81 214 GLN A N 1
ATOM 1747 C CA . GLN A 1 214 ? 9.141 3.908 -5.605 1 87.81 214 GLN A CA 1
ATOM 1748 C C . GLN A 1 214 ? 8.758 5.031 -4.648 1 87.81 214 GLN A C 1
ATOM 1750 O O . GLN A 1 214 ? 9.609 5.82 -4.23 1 87.81 214 GLN A O 1
ATOM 1755 N N . LYS A 1 215 ? 7.48 5.094 -4.324 1 91.69 215 LYS A N 1
ATOM 1756 C CA . LYS A 1 215 ? 7.004 6.117 -3.398 1 91.69 215 LYS A CA 1
ATOM 1757 C C . LYS A 1 215 ? 7.676 5.98 -2.035 1 91.69 215 LYS A C 1
ATOM 1759 O O . LYS A 1 215 ? 8.125 6.973 -1.457 1 91.69 215 LYS A O 1
ATOM 1764 N N . VAL A 1 216 ? 7.762 4.766 -1.577 1 93.56 216 VAL A N 1
ATOM 1765 C CA . VAL A 1 216 ? 8.336 4.5 -0.262 1 93.56 216 VAL A CA 1
ATOM 1766 C C . VAL A 1 216 ? 9.812 4.898 -0.254 1 93.56 216 VAL A C 1
ATOM 1768 O O . VAL A 1 216 ? 10.258 5.629 0.634 1 93.56 216 VAL A O 1
ATOM 1771 N N . VAL A 1 217 ? 10.539 4.473 -1.264 1 93.12 217 VAL A N 1
ATOM 1772 C CA . VAL A 1 217 ? 11.969 4.758 -1.343 1 93.12 217 VAL A CA 1
ATOM 1773 C C . VAL A 1 217 ? 12.188 6.262 -1.506 1 93.12 217 VAL A C 1
ATOM 1775 O O . VAL A 1 217 ? 13.062 6.84 -0.863 1 93.12 217 VAL A O 1
ATOM 1778 N N . CYS A 1 218 ? 11.367 6.863 -2.336 1 94.38 218 CYS A N 1
ATOM 1779 C CA . CYS A 1 218 ? 11.469 8.297 -2.58 1 94.38 218 CYS A CA 1
ATOM 1780 C C . CYS A 1 218 ? 11.203 9.086 -1.305 1 94.38 218 CYS A C 1
ATOM 1782 O O . CYS A 1 218 ? 11.938 10.031 -0.989 1 94.38 218 CYS A O 1
ATOM 1784 N N . PHE A 1 219 ? 10.242 8.734 -0.603 1 96.62 219 PHE A N 1
ATOM 1785 C CA . PHE A 1 219 ? 9.906 9.43 0.636 1 96.62 219 PHE A CA 1
ATOM 1786 C C . PHE A 1 219 ? 11.031 9.297 1.651 1 96.62 219 PHE A C 1
ATOM 1788 O O . PHE A 1 219 ? 11.398 10.273 2.311 1 96.62 219 PHE A O 1
ATOM 1795 N N . ASN A 1 220 ? 11.539 8.094 1.784 1 96.25 220 ASN A N 1
ATOM 1796 C CA . ASN A 1 220 ? 12.656 7.852 2.688 1 96.25 220 ASN A CA 1
ATOM 1797 C C . ASN A 1 220 ? 13.852 8.75 2.354 1 96.25 220 ASN A C 1
ATOM 1799 O O . ASN A 1 220 ? 14.406 9.406 3.236 1 96.25 220 ASN A O 1
ATOM 1803 N N . ASN A 1 221 ? 14.172 8.766 1.129 1 95.25 221 ASN A N 1
ATOM 1804 C CA . ASN A 1 221 ? 15.32 9.57 0.706 1 95.25 221 ASN A CA 1
ATOM 1805 C C . ASN A 1 221 ? 15.031 11.062 0.813 1 95.25 221 ASN A C 1
ATOM 1807 O O . ASN A 1 221 ? 15.938 11.859 1.059 1 95.25 221 ASN A O 1
ATOM 1811 N N . TYR A 1 222 ? 13.797 11.43 0.645 1 96.38 222 TYR A N 1
ATOM 1812 C CA . TYR A 1 222 ? 13.383 12.82 0.841 1 96.38 222 TYR A CA 1
ATOM 1813 C C . TYR A 1 222 ? 13.602 13.25 2.285 1 96.38 222 TYR A C 1
ATOM 1815 O O . TYR A 1 222 ? 14.203 14.297 2.539 1 96.38 222 TYR A O 1
ATOM 1823 N N . VAL A 1 223 ? 13.148 12.422 3.199 1 97.06 223 VAL A N 1
ATOM 1824 C CA . VAL A 1 223 ? 13.32 12.703 4.621 1 97.06 223 VAL A CA 1
ATOM 1825 C C . VAL A 1 223 ? 14.805 12.766 4.961 1 97.06 223 VAL A C 1
ATOM 1827 O O . VAL A 1 223 ? 15.25 13.664 5.68 1 97.06 223 VAL A O 1
ATOM 1830 N N . LYS A 1 224 ? 15.547 11.82 4.426 1 96.06 224 LYS A N 1
ATOM 1831 C CA . LYS A 1 224 ? 16.984 11.797 4.672 1 96.06 224 LYS A CA 1
ATOM 1832 C C . LYS A 1 224 ? 17.656 13.062 4.141 1 96.06 224 LYS A C 1
ATOM 1834 O O . LYS A 1 224 ? 18.562 13.609 4.777 1 96.06 224 LYS A O 1
ATOM 1839 N N . SER A 1 225 ? 17.203 13.469 2.977 1 95.56 225 SER A N 1
ATOM 1840 C CA . SER A 1 225 ? 17.766 14.688 2.402 1 95.56 225 SER A CA 1
ATOM 1841 C C . SER A 1 225 ? 17.484 15.891 3.289 1 95.56 225 SER A C 1
ATOM 1843 O O . SER A 1 225 ? 18.344 16.766 3.445 1 95.56 225 SER A O 1
ATOM 1845 N N . ILE A 1 226 ? 16.344 16 3.852 1 96.31 226 ILE A N 1
ATOM 1846 C CA . ILE A 1 226 ? 15.984 17.078 4.77 1 96.31 226 ILE A CA 1
ATOM 1847 C C . ILE A 1 226 ? 16.875 17.016 6.012 1 96.31 226 ILE A C 1
ATOM 1849 O O . ILE A 1 226 ? 17.359 18.047 6.48 1 96.31 226 ILE A O 1
ATOM 1853 N N . GLU A 1 227 ? 17.031 15.781 6.516 1 96.69 227 GLU A N 1
ATOM 1854 C CA . GLU A 1 227 ? 17.891 15.578 7.672 1 96.69 227 GLU A CA 1
ATOM 1855 C C . GLU A 1 227 ? 19.297 16.125 7.418 1 96.69 227 GLU A C 1
ATOM 1857 O O . GLU A 1 227 ? 19.859 16.828 8.266 1 96.69 227 GLU A O 1
ATOM 1862 N N . LYS A 1 228 ? 19.812 15.812 6.242 1 95.62 228 LYS A N 1
ATOM 1863 C CA . LYS A 1 228 ? 21.156 16.219 5.887 1 95.62 228 LYS A CA 1
ATOM 1864 C C . LYS A 1 228 ? 21.25 17.734 5.691 1 95.62 228 LYS A C 1
ATOM 1866 O O . LYS A 1 228 ? 22.234 18.359 6.105 1 95.62 228 LYS A O 1
ATOM 1871 N N . ASP A 1 229 ? 20.266 18.281 5.121 1 95.31 229 ASP A N 1
ATOM 1872 C CA . ASP A 1 229 ? 20.281 19.703 4.758 1 95.31 229 ASP A CA 1
ATOM 1873 C C . ASP A 1 229 ? 20.016 20.578 5.977 1 95.31 229 ASP A C 1
ATOM 1875 O O . ASP A 1 229 ? 20.688 21.594 6.18 1 95.31 229 ASP A O 1
ATOM 1879 N N . GLU A 1 230 ? 19 20.203 6.785 1 96.12 230 GLU A N 1
ATOM 1880 C CA . GLU A 1 230 ? 18.531 21.062 7.867 1 96.12 230 GLU A CA 1
ATOM 1881 C C . GLU A 1 230 ? 19.219 20.703 9.188 1 96.12 230 GLU A C 1
ATOM 1883 O O . GLU A 1 230 ? 19.234 21.5 10.117 1 96.12 230 GLU A O 1
ATOM 1888 N N . LYS A 1 231 ? 19.688 19.516 9.312 1 96.75 231 LYS A N 1
ATOM 1889 C CA . LYS A 1 231 ? 20.375 19.031 10.508 1 96.75 231 LYS A CA 1
ATOM 1890 C C . LYS A 1 231 ? 19.547 19.281 11.758 1 96.75 231 LYS A C 1
ATOM 1892 O O . LYS A 1 231 ? 20.031 19.875 12.719 1 96.75 231 LYS A O 1
ATOM 1897 N N . PRO A 1 232 ? 18.328 18.875 11.781 1 97.81 232 PRO A N 1
ATOM 1898 C CA . PRO A 1 232 ? 17.438 19.094 12.93 1 97.81 232 PRO A CA 1
ATOM 1899 C C . PRO A 1 232 ? 17.766 18.172 14.102 1 97.81 232 PRO A C 1
ATOM 1901 O O . PRO A 1 232 ? 18.5 17.203 13.945 1 97.81 232 PRO A O 1
ATOM 1904 N N . ASP A 1 233 ? 17.234 18.562 15.258 1 96.94 233 ASP A N 1
ATOM 1905 C CA . ASP A 1 233 ? 17.328 17.703 16.438 1 96.94 233 ASP A CA 1
ATOM 1906 C C . ASP A 1 233 ? 16.25 16.625 16.406 1 96.94 233 ASP A C 1
ATOM 1908 O O . ASP A 1 233 ? 16.422 15.547 16.984 1 96.94 233 ASP A O 1
ATOM 1912 N N . LEU A 1 234 ? 15.133 16.922 15.812 1 97.19 234 LEU A N 1
ATOM 1913 C CA . LEU A 1 234 ? 14.062 15.938 15.703 1 97.19 234 LEU A CA 1
ATOM 1914 C C . LEU A 1 234 ? 13.172 16.234 14.5 1 97.19 234 LEU A C 1
ATOM 1916 O O . LEU A 1 234 ? 13.188 17.344 13.969 1 97.19 234 LEU A O 1
ATOM 1920 N N . PHE A 1 235 ? 12.406 15.172 14.047 1 97.56 235 PHE A N 1
ATOM 1921 C CA . PHE A 1 235 ? 11.445 15.273 12.961 1 97.56 235 PHE A CA 1
ATOM 1922 C C . PHE A 1 235 ? 10.016 15.141 13.484 1 97.56 235 PHE A C 1
ATOM 1924 O O . PHE A 1 235 ? 9.742 14.297 14.344 1 97.56 235 PHE A O 1
ATOM 1931 N N . ILE A 1 236 ? 9.172 16.016 13.047 1 98.56 236 ILE A N 1
ATOM 1932 C CA . ILE A 1 236 ? 7.734 15.836 13.195 1 98.56 236 ILE A CA 1
ATOM 1933 C C . ILE A 1 236 ? 7.109 15.531 11.836 1 98.56 236 ILE A C 1
ATOM 1935 O O . ILE A 1 236 ? 7.223 16.328 10.898 1 98.56 236 ILE A O 1
ATOM 1939 N N . ILE A 1 237 ? 6.465 14.414 11.719 1 98.62 237 ILE A N 1
ATOM 1940 C CA . ILE A 1 237 ? 5.844 14.031 10.453 1 98.62 237 ILE A CA 1
ATOM 1941 C C . ILE A 1 237 ? 4.359 13.758 10.672 1 98.62 237 ILE A C 1
ATOM 1943 O O . ILE A 1 237 ? 3.992 12.844 11.414 1 98.62 237 ILE A O 1
ATOM 1947 N N . GLY A 1 238 ? 3.545 14.609 10.086 1 98.31 238 GLY A N 1
ATOM 1948 C CA . GLY A 1 238 ? 2.119 14.328 10.023 1 98.31 238 GLY A CA 1
ATOM 1949 C C . GLY A 1 238 ? 1.728 13.484 8.828 1 98.31 238 GLY A C 1
ATOM 1950 O O . GLY A 1 238 ? 2.162 13.758 7.707 1 98.31 238 GLY A O 1
ATOM 1951 N N . ILE A 1 239 ? 0.946 12.523 9.047 1 97 239 ILE A N 1
ATOM 1952 C CA . ILE A 1 239 ? 0.521 11.648 7.957 1 97 239 ILE A CA 1
ATOM 1953 C C . ILE A 1 239 ? -0.928 11.953 7.59 1 97 239 ILE A C 1
ATOM 1955 O O . ILE A 1 239 ? -1.826 11.852 8.43 1 97 239 ILE A O 1
ATOM 1959 N N . PRO A 1 240 ? -1.17 12.383 6.348 1 95 240 PRO A N 1
ATOM 1960 C CA . PRO A 1 240 ? -2.531 12.719 5.926 1 95 240 PRO A CA 1
ATOM 1961 C C . PRO A 1 240 ? -3.459 11.508 5.906 1 95 240 PRO A C 1
ATOM 1963 O O . PRO A 1 240 ? -2.992 10.367 5.871 1 95 240 PRO A O 1
ATOM 1966 N N . GLY A 1 241 ? -4.773 11.812 5.984 1 92.12 241 GLY A N 1
ATOM 1967 C CA . GLY A 1 241 ? -5.777 10.773 5.805 1 92.12 241 GLY A CA 1
ATOM 1968 C C . GLY A 1 241 ? -5.988 9.922 7.043 1 92.12 241 GLY A C 1
ATOM 1969 O O . GLY A 1 241 ? -5.73 10.367 8.164 1 92.12 241 GLY A O 1
ATOM 1970 N N . GLY A 1 242 ? -6.582 8.758 6.832 1 91.06 242 GLY A N 1
ATOM 1971 C CA . GLY A 1 242 ? -6.871 7.828 7.906 1 91.06 242 GLY A CA 1
ATOM 1972 C C . GLY A 1 242 ? -5.984 6.598 7.887 1 91.06 242 GLY A C 1
ATOM 1973 O O . GLY A 1 242 ? -5.305 6.332 6.891 1 91.06 242 GLY A O 1
ATOM 1974 N N . ILE A 1 243 ? -6.004 5.859 8.969 1 89.88 243 ILE A N 1
ATOM 1975 C CA . ILE A 1 243 ? -5.078 4.738 9.094 1 89.88 243 ILE A CA 1
ATOM 1976 C C . ILE A 1 243 ? -5.848 3.422 9 1 89.88 243 ILE A C 1
ATOM 1978 O O . ILE A 1 243 ? -5.242 2.35 8.914 1 89.88 243 ILE A O 1
ATOM 1982 N N . ILE A 1 244 ? -7.141 3.52 9.102 1 83.75 244 ILE A N 1
ATOM 1983 C CA . ILE A 1 244 ? -7.992 2.338 9 1 83.75 244 ILE A CA 1
ATOM 1984 C C . ILE A 1 244 ? -9.297 2.697 8.297 1 83.75 244 ILE A C 1
ATOM 1986 O O . ILE A 1 244 ? -9.758 3.842 8.367 1 83.75 244 ILE A O 1
ATOM 1990 N N . PRO A 1 245 ? -9.891 1.672 7.637 1 83.5 245 PRO A N 1
ATOM 1991 C CA . PRO A 1 245 ? -11.234 1.925 7.113 1 83.5 245 PRO A CA 1
ATOM 1992 C C . PRO A 1 245 ? -12.266 2.145 8.219 1 83.5 245 PRO A C 1
ATOM 1994 O O . PRO A 1 245 ? -12.195 1.509 9.273 1 83.5 245 PRO A O 1
ATOM 1997 N N . LEU A 1 246 ? -13.156 3 7.973 1 84.25 246 LEU A N 1
ATOM 1998 C CA . LEU A 1 246 ? -14.25 3.211 8.906 1 84.25 246 LEU A CA 1
ATOM 1999 C C . LEU A 1 246 ? -15.312 2.125 8.758 1 84.25 246 LEU A C 1
ATOM 2001 O O . LEU A 1 246 ? -15.859 1.645 9.75 1 84.25 246 LEU A O 1
ATOM 2005 N N . ASN A 1 247 ? -15.57 1.794 7.613 1 84.44 247 ASN A N 1
ATOM 2006 C CA . ASN A 1 247 ? -16.453 0.694 7.238 1 84.44 247 ASN A CA 1
ATOM 2007 C C . ASN A 1 247 ? -16.281 0.321 5.766 1 84.44 247 ASN A C 1
ATOM 2009 O O . ASN A 1 247 ? -15.297 0.695 5.137 1 84.44 247 ASN A O 1
ATOM 2013 N N . ASP A 1 248 ? -17.25 -0.437 5.207 1 82.56 248 ASP A N 1
ATOM 2014 C CA . ASP A 1 248 ? -17.109 -0.978 3.855 1 82.56 248 ASP A CA 1
ATOM 2015 C C . ASP A 1 248 ? -17.312 0.112 2.805 1 82.56 248 ASP A C 1
ATOM 2017 O O . ASP A 1 248 ? -16.938 -0.062 1.644 1 82.56 248 ASP A O 1
ATOM 2021 N N . LEU A 1 249 ? -17.969 1.188 3.207 1 82.88 249 LEU A N 1
ATOM 2022 C CA . LEU A 1 249 ? -18.25 2.283 2.281 1 82.88 249 LEU A CA 1
ATOM 2023 C C . LEU A 1 249 ? -17.188 3.381 2.412 1 82.88 249 LEU A C 1
ATOM 2025 O O . LEU A 1 249 ? -16.734 3.932 1.407 1 82.88 249 LEU A O 1
ATOM 2029 N N . PHE A 1 250 ? -16.812 3.684 3.623 1 86.5 250 PHE A N 1
ATOM 2030 C CA . PHE A 1 250 ? -15.805 4.711 3.904 1 86.5 250 PHE A CA 1
ATOM 2031 C C . PHE A 1 250 ? -14.477 4.078 4.289 1 86.5 250 PHE A C 1
ATOM 2033 O O . PHE A 1 250 ? -14.141 3.994 5.473 1 86.5 250 PHE A O 1
ATOM 2040 N N . VAL A 1 251 ? -13.641 3.812 3.309 1 85.56 251 VAL A N 1
ATOM 2041 C CA . VAL A 1 251 ? -12.5 2.926 3.508 1 85.56 251 VAL A CA 1
ATOM 2042 C C . VAL A 1 251 ? -11.25 3.752 3.791 1 85.56 251 VAL A C 1
ATOM 2044 O O . VAL A 1 251 ? -10.203 3.205 4.164 1 85.56 251 VAL A O 1
ATOM 2047 N N . GLN A 1 252 ? -11.234 5.105 3.748 1 84.62 252 GLN A N 1
ATOM 2048 C CA . GLN A 1 252 ? -10.109 5.988 4.043 1 84.62 252 GLN A CA 1
ATOM 2049 C C . GLN A 1 252 ? -8.82 5.457 3.424 1 84.62 252 GLN A C 1
ATOM 2051 O O . GLN A 1 252 ? -7.801 5.34 4.109 1 84.62 252 GLN A O 1
ATOM 2056 N N . ASP A 1 253 ? -8.703 5.105 2.24 1 87 253 ASP A N 1
ATOM 2057 C CA . ASP A 1 253 ? -7.586 4.578 1.464 1 87 253 ASP A CA 1
ATOM 2058 C C . ASP A 1 253 ? -7.02 3.312 2.105 1 87 253 ASP A C 1
ATOM 2060 O O . ASP A 1 253 ? -5.867 2.947 1.862 1 87 253 ASP A O 1
ATOM 2064 N N . PHE A 1 254 ? -7.668 2.797 3.119 1 87.62 254 PHE A N 1
ATOM 2065 C CA . 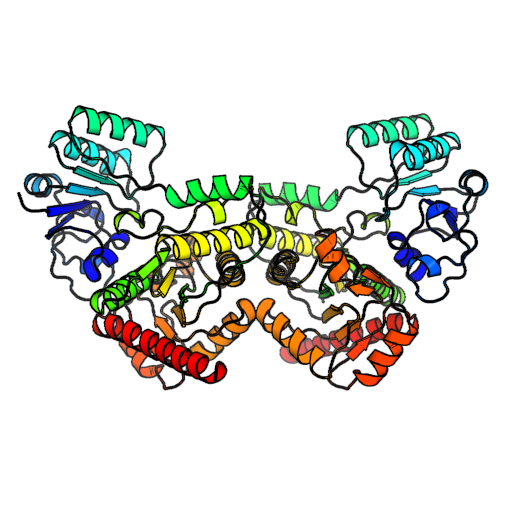PHE A 1 254 ? -7.328 1.559 3.811 1 87.62 254 PHE A CA 1
ATOM 2066 C C . PHE A 1 254 ? -6.035 1.719 4.602 1 87.62 254 PHE A C 1
ATOM 2068 O O . PHE A 1 254 ? -5.355 0.733 4.898 1 87.62 254 PHE A O 1
ATOM 2075 N N . GLY A 1 255 ? -5.648 2.957 4.848 1 89.94 255 GLY A N 1
ATOM 2076 C CA . GLY A 1 255 ? -4.43 3.221 5.594 1 89.94 255 GLY A CA 1
ATOM 2077 C C . GLY A 1 255 ? -3.17 2.938 4.793 1 89.94 255 GLY A C 1
ATOM 2078 O O . GLY A 1 255 ? -2.088 2.789 5.363 1 89.94 255 GLY A O 1
ATOM 2079 N N . ILE A 1 256 ? -3.291 2.838 3.523 1 91.69 256 ILE A N 1
ATOM 2080 C CA . ILE A 1 256 ? -2.17 2.441 2.678 1 91.69 256 ILE A CA 1
ATOM 2081 C C . ILE A 1 256 ? -1.099 3.529 2.695 1 91.69 256 ILE A C 1
ATOM 2083 O O . ILE A 1 256 ? 0.097 3.232 2.746 1 91.69 256 ILE A O 1
ATOM 2087 N N . LEU A 1 257 ? -1.557 4.758 2.674 1 93.5 257 LEU A N 1
ATOM 2088 C CA . LEU A 1 257 ? -0.593 5.852 2.744 1 93.5 257 LEU A CA 1
ATOM 2089 C C . LEU A 1 257 ? 0.218 5.777 4.035 1 93.5 257 LEU A C 1
ATOM 2091 O O . LEU A 1 257 ? 1.445 5.891 4.008 1 93.5 257 LEU A O 1
ATOM 2095 N N . ALA A 1 258 ? -0.485 5.613 5.098 1 93.44 258 ALA A N 1
ATOM 2096 C CA . ALA A 1 258 ? 0.191 5.5 6.387 1 93.44 258 ALA A CA 1
ATOM 2097 C C . ALA A 1 258 ? 1.142 4.309 6.402 1 93.44 258 ALA A C 1
ATOM 2099 O O . ALA A 1 258 ? 2.234 4.383 6.969 1 93.44 258 ALA A O 1
ATOM 2100 N N . TYR A 1 259 ? 0.754 3.266 5.766 1 92.12 259 TYR A N 1
ATOM 2101 C CA . TYR A 1 259 ? 1.598 2.08 5.66 1 92.12 259 TYR A CA 1
ATOM 2102 C C . TYR A 1 259 ? 2.861 2.381 4.859 1 92.12 259 TYR A C 1
ATOM 2104 O O . TYR A 1 259 ? 3.965 2.016 5.273 1 92.12 259 TYR A O 1
ATOM 2112 N N . MET A 1 260 ? 2.717 2.992 3.762 1 93.5 260 MET A N 1
ATOM 2113 C CA . MET A 1 260 ? 3.873 3.326 2.934 1 93.5 260 MET A CA 1
ATOM 2114 C C . MET A 1 260 ? 4.848 4.219 3.695 1 93.5 260 MET A C 1
ATOM 2116 O O . MET A 1 260 ? 6.059 3.986 3.664 1 93.5 260 MET A O 1
ATOM 2120 N N . VAL A 1 261 ? 4.277 5.152 4.43 1 95.94 261 VAL A N 1
ATOM 2121 C CA . VAL A 1 261 ? 5.125 6.055 5.203 1 95.94 261 VAL A CA 1
ATOM 2122 C C . VAL A 1 261 ? 5.852 5.273 6.293 1 95.94 261 VAL A C 1
ATOM 2124 O O . VAL A 1 261 ? 7.035 5.512 6.555 1 95.94 261 VAL A O 1
ATOM 2127 N N . SER A 1 262 ? 5.168 4.32 6.891 1 92.06 262 SER A N 1
ATOM 2128 C CA . SER A 1 262 ? 5.75 3.51 7.953 1 92.06 262 SER A CA 1
ATOM 2129 C C . SER A 1 262 ? 6.891 2.643 7.43 1 92.06 262 SER A C 1
ATOM 2131 O O . SER A 1 262 ? 7.812 2.303 8.172 1 92.06 262 SER A O 1
ATOM 2133 N N . CYS A 1 263 ? 6.801 2.262 6.176 1 90.06 263 CYS A N 1
ATOM 2134 C CA . CYS A 1 263 ? 7.871 1.492 5.551 1 90.06 263 CYS A CA 1
ATOM 2135 C C . CYS A 1 263 ? 9.086 2.371 5.277 1 90.06 263 CYS A C 1
ATOM 2137 O O . CYS A 1 263 ? 10.211 1.876 5.211 1 90.06 263 CYS A O 1
ATOM 2139 N N . ALA A 1 264 ? 8.828 3.652 5.117 1 93.81 264 ALA A N 1
ATOM 2140 C CA . ALA A 1 264 ? 9.883 4.582 4.727 1 93.81 264 ALA A CA 1
ATOM 2141 C C . ALA A 1 264 ? 10.641 5.094 5.949 1 93.81 264 ALA A C 1
ATOM 2143 O O . ALA A 1 264 ? 11.859 5.266 5.902 1 93.81 264 ALA A O 1
ATOM 2144 N N . VAL A 1 265 ? 9.867 5.344 6.973 1 95.06 265 VAL A N 1
ATOM 2145 C CA . VAL A 1 265 ? 10.422 5.949 8.18 1 95.06 265 VAL A CA 1
ATOM 2146 C C . VAL A 1 265 ? 9.766 5.336 9.414 1 95.06 265 VAL A C 1
ATOM 2148 O O . VAL A 1 265 ? 8.547 5.16 9.453 1 95.06 265 VAL A O 1
ATOM 2151 N N . ARG A 1 266 ? 10.586 5.047 10.422 1 91.19 266 ARG A N 1
ATOM 2152 C CA . ARG A 1 266 ? 10.07 4.531 11.688 1 91.19 266 ARG A CA 1
ATOM 2153 C C . ARG A 1 266 ? 10.008 5.629 12.742 1 91.19 266 ARG A C 1
ATOM 2155 O O . ARG A 1 266 ? 10.969 6.383 12.922 1 91.19 266 ARG A O 1
ATOM 2162 N N . PRO A 1 267 ? 8.891 5.688 13.453 1 96 267 PRO A N 1
ATOM 2163 C CA . PRO A 1 267 ? 8.789 6.711 14.492 1 96 267 PRO A CA 1
ATOM 2164 C C . PRO A 1 267 ? 9.367 6.25 15.828 1 96 267 PRO A C 1
ATOM 2166 O O . PRO A 1 267 ? 9.414 5.047 16.109 1 96 267 PRO A O 1
ATOM 2169 N N . ASP A 1 268 ? 9.836 7.184 16.578 1 95.44 268 ASP A N 1
ATOM 2170 C CA . ASP A 1 268 ? 10.211 6.965 17.969 1 95.44 268 ASP A CA 1
ATOM 2171 C C . ASP A 1 268 ? 9.047 7.266 18.906 1 95.44 268 ASP A C 1
ATOM 2173 O O . ASP A 1 268 ? 8.984 6.734 20.016 1 95.44 268 ASP A O 1
ATOM 2177 N N . VAL A 1 269 ? 8.227 8.133 18.516 1 97 269 VAL A N 1
ATOM 2178 C CA . VAL A 1 269 ? 6.98 8.469 19.203 1 97 269 VAL A CA 1
ATOM 2179 C C . VAL A 1 269 ? 5.832 8.5 18.203 1 97 269 VAL A C 1
ATOM 2181 O O . VAL A 1 269 ? 5.98 9.023 17.094 1 97 269 VAL A O 1
ATOM 2184 N N . CYS A 1 270 ? 4.754 7.898 18.531 1 97.62 270 CYS A N 1
ATOM 2185 C CA . CYS A 1 270 ? 3.58 7.922 17.672 1 97.62 270 CYS A CA 1
ATOM 2186 C C . CYS A 1 270 ? 2.352 8.406 18.438 1 97.62 270 CYS A C 1
ATOM 2188 O O . CYS A 1 270 ? 1.983 7.828 19.453 1 97.62 270 CYS A O 1
ATOM 2190 N N . ILE A 1 271 ? 1.774 9.438 17.969 1 98.12 271 ILE A N 1
ATOM 2191 C CA . ILE A 1 271 ? 0.544 10 18.516 1 98.12 271 ILE A CA 1
ATOM 2192 C C . ILE A 1 271 ? -0.61 9.758 17.547 1 98.12 271 ILE A C 1
ATOM 2194 O O . ILE A 1 271 ? -0.523 10.117 16.359 1 98.12 271 ILE A O 1
ATOM 2198 N N . LEU A 1 272 ? -1.658 9.156 18.016 1 97.69 272 LEU A N 1
ATOM 2199 C CA . LEU A 1 272 ? -2.818 8.867 17.172 1 97.69 272 LEU A CA 1
ATOM 2200 C C . LEU A 1 272 ? -4.027 9.688 17.625 1 97.69 272 LEU A C 1
ATOM 2202 O O . LEU A 1 272 ? -4.395 9.672 18.797 1 97.69 272 LEU A O 1
ATOM 2206 N N . SER A 1 273 ? -4.551 10.398 16.672 1 97.81 273 SER A N 1
ATOM 2207 C CA . SER A 1 273 ? -5.758 11.172 16.953 1 97.81 273 SER A CA 1
ATOM 2208 C C . SER A 1 273 ? -7.008 10.43 16.484 1 97.81 273 SER A C 1
ATOM 2210 O O . SER A 1 273 ? -7.086 10.008 15.328 1 97.81 273 SER A O 1
ATOM 2212 N N . VAL A 1 274 ? -8 10.281 17.391 1 96.38 274 VAL A N 1
ATOM 2213 C CA . VAL A 1 274 ? -9.219 9.531 17.078 1 96.38 274 VAL A CA 1
ATOM 2214 C C . VAL A 1 274 ? -10.43 10.461 17.156 1 96.38 274 VAL A C 1
ATOM 2216 O O . VAL A 1 274 ? -10.383 11.5 17.812 1 96.38 274 VAL A O 1
ATOM 2219 N N . TYR A 1 275 ? -11.516 10.07 16.484 1 95.62 275 TYR A N 1
ATOM 2220 C CA . TYR A 1 275 ? -12.773 10.789 16.609 1 95.62 275 TYR A CA 1
ATOM 2221 C C . TYR A 1 275 ? -13.352 10.641 18.016 1 95.62 275 TYR A C 1
ATOM 2223 O O . TYR A 1 275 ? -13.094 9.648 18.688 1 95.62 275 TYR A O 1
ATOM 2231 N N . TYR A 1 276 ? -14.094 11.664 18.391 1 96.19 276 TYR A N 1
ATOM 2232 C CA . TYR A 1 276 ? -14.883 11.492 19.609 1 96.19 276 TYR A CA 1
ATOM 2233 C C . TYR A 1 276 ? -15.969 10.445 19.406 1 96.19 276 TYR A C 1
ATOM 2235 O O . TYR A 1 276 ? -16.672 10.461 18.391 1 96.19 276 TYR A O 1
ATOM 2243 N N . ASP A 1 277 ? -16.031 9.57 20.25 1 94.38 277 ASP A N 1
ATOM 2244 C CA . ASP A 1 277 ? -17.078 8.547 20.266 1 94.38 277 ASP A CA 1
ATOM 2245 C C . ASP A 1 277 ? -17.234 7.949 21.672 1 94.38 277 ASP A C 1
ATOM 2247 O O . ASP A 1 277 ? -16.547 8.359 22.609 1 94.38 277 ASP A O 1
ATOM 2251 N N . GLU A 1 278 ? -18.25 7.125 21.719 1 91.44 278 GLU A N 1
ATOM 2252 C CA . GLU A 1 278 ? -18.375 6.359 22.969 1 91.44 278 GLU A CA 1
ATOM 2253 C C . GLU A 1 278 ? -17.391 5.195 22.984 1 91.44 278 GLU A C 1
ATOM 2255 O O . GLU A 1 278 ? -17.5 4.27 22.172 1 91.44 278 GLU A O 1
ATOM 2260 N N . TYR A 1 279 ? -16.391 5.406 23.781 1 92.06 279 TYR A N 1
ATOM 2261 C CA . TYR A 1 279 ? -15.367 4.379 23.875 1 92.06 279 TYR A CA 1
ATOM 2262 C C . TYR A 1 279 ? -15.398 3.699 25.234 1 92.06 279 TYR A C 1
ATOM 2264 O O . TYR A 1 279 ? -15.891 4.273 26.219 1 92.06 279 TYR A O 1
ATOM 2272 N N . ASP A 1 280 ? -14.938 2.436 25.219 1 90.06 280 ASP A N 1
ATOM 2273 C CA . ASP A 1 280 ? -14.703 1.766 26.5 1 90.06 280 ASP A CA 1
ATOM 2274 C C . ASP A 1 280 ? -13.211 1.705 26.812 1 90.06 280 ASP A C 1
ATOM 2276 O O . ASP A 1 280 ? -12.391 2.305 26.109 1 90.06 280 ASP A O 1
ATOM 2280 N N . ASN A 1 281 ? -12.852 1.018 27.875 1 89.94 281 ASN A N 1
ATOM 2281 C CA . ASN A 1 281 ? -11.492 1.023 28.391 1 89.94 281 ASN A CA 1
ATOM 2282 C C . ASN A 1 281 ? -10.547 0.232 27.484 1 89.94 281 ASN A C 1
ATOM 2284 O O . ASN A 1 281 ? -9.328 0.304 27.641 1 89.94 281 ASN A O 1
ATOM 2288 N N . SER A 1 282 ? -11.133 -0.38 26.5 1 88.25 282 SER A N 1
ATOM 2289 C CA . SER A 1 282 ? -10.305 -1.198 25.625 1 88.25 282 SER A CA 1
ATOM 2290 C C . SER A 1 282 ? -9.859 -0.416 24.391 1 88.25 282 SER A C 1
ATOM 2292 O O . SER A 1 282 ? -9.156 -0.95 23.531 1 88.25 282 SER A O 1
ATOM 2294 N N . LEU A 1 283 ? -10.18 0.824 24.312 1 87.06 283 LEU A N 1
ATOM 2295 C CA . LEU A 1 283 ? -9.93 1.639 23.141 1 87.06 283 LEU A CA 1
ATOM 2296 C C . LEU A 1 283 ? -8.453 1.588 22.75 1 87.06 283 LEU A C 1
ATOM 2298 O O . LEU A 1 283 ? -8.117 1.225 21.609 1 87.06 283 LEU A O 1
ATOM 2302 N N . PHE A 1 284 ? -7.633 1.909 23.719 1 89.44 284 PHE A N 1
ATOM 2303 C CA . PHE A 1 284 ? -6.207 2 23.438 1 89.44 284 PHE A CA 1
ATOM 2304 C C . PHE A 1 284 ? -5.656 0.649 23 1 89.44 284 PHE A C 1
ATOM 2306 O O . PHE A 1 284 ? -4.914 0.564 22.016 1 89.44 284 PHE A O 1
ATOM 2313 N N . GLU A 1 285 ? -5.984 -0.337 23.734 1 87.94 285 GLU A N 1
ATOM 2314 C CA . GLU A 1 285 ? -5.496 -1.674 23.406 1 87.94 285 GLU A CA 1
ATOM 2315 C C . GLU A 1 285 ? -5.922 -2.088 22 1 87.94 285 GLU A C 1
ATOM 2317 O O . GLU A 1 285 ? -5.121 -2.639 21.234 1 87.94 285 GLU A O 1
ATOM 2322 N N . ASP A 1 286 ? -7.109 -1.804 21.688 1 84.31 286 ASP A N 1
ATOM 2323 C CA . ASP A 1 286 ? -7.648 -2.172 20.375 1 84.31 286 ASP A CA 1
ATOM 2324 C C . ASP A 1 286 ? -6.922 -1.431 19.25 1 84.31 286 ASP A C 1
ATOM 2326 O O . ASP A 1 286 ? -6.484 -2.047 18.281 1 84.31 286 ASP A O 1
ATOM 2330 N N . VAL A 1 287 ? -6.75 -0.194 19.438 1 86.62 287 VAL A N 1
ATOM 2331 C CA . VAL A 1 287 ? -6.148 0.639 18.406 1 86.62 287 VAL A CA 1
ATOM 2332 C C . VAL A 1 287 ? -4.656 0.335 18.297 1 86.62 287 VAL A C 1
ATOM 2334 O O . VAL A 1 287 ? -4.121 0.2 17.203 1 86.62 287 VAL A O 1
ATOM 2337 N N . ASN A 1 288 ? -4.008 0.211 19.438 1 87.94 288 ASN A N 1
ATOM 2338 C CA . ASN A 1 288 ? -2.574 -0.051 19.422 1 87.94 288 ASN A CA 1
ATOM 2339 C C . ASN A 1 288 ? -2.252 -1.405 18.812 1 87.94 288 ASN A C 1
ATOM 2341 O O . ASN A 1 288 ? -1.271 -1.538 18.078 1 87.94 288 ASN A O 1
ATOM 2345 N N . THR A 1 289 ? -3.053 -2.324 19.156 1 80.56 289 THR A N 1
ATOM 2346 C CA . THR A 1 289 ? -2.85 -3.645 18.578 1 80.56 289 THR A CA 1
ATOM 2347 C C . THR A 1 289 ? -2.979 -3.588 17.062 1 80.56 289 THR A C 1
ATOM 2349 O O . THR A 1 289 ? -2.156 -4.16 16.344 1 80.56 289 THR A O 1
ATOM 2352 N N . SER A 1 290 ? -3.977 -2.887 16.609 1 78.06 290 SER A N 1
ATOM 2353 C CA . SER A 1 290 ? -4.207 -2.75 15.172 1 78.06 290 SER A CA 1
ATOM 2354 C C . SER A 1 290 ? -3.037 -2.057 14.484 1 78.06 290 SER A C 1
ATOM 2356 O O . SER A 1 290 ? -2.545 -2.525 13.453 1 78.06 290 SER A O 1
ATOM 2358 N N . ILE A 1 291 ? -2.549 -1.01 15.094 1 85.19 291 ILE A N 1
ATOM 2359 C CA . ILE A 1 291 ? -1.484 -0.207 14.5 1 85.19 291 ILE A CA 1
ATOM 2360 C C . ILE A 1 291 ? -0.164 -0.971 14.57 1 85.19 291 ILE A C 1
ATOM 2362 O O . ILE A 1 291 ? 0.603 -0.985 13.602 1 85.19 291 ILE A O 1
ATOM 2366 N N . LYS A 1 292 ? 0.063 -1.572 15.688 1 82.38 292 LYS A N 1
ATOM 2367 C CA . LYS A 1 292 ? 1.283 -2.357 15.844 1 82.38 292 LYS A CA 1
ATOM 2368 C C . LYS A 1 292 ? 1.38 -3.449 14.781 1 82.38 292 LYS A C 1
ATOM 2370 O O . LYS A 1 292 ? 2.439 -3.65 14.188 1 82.38 292 LYS A O 1
ATOM 2375 N N . HIS A 1 293 ? 0.281 -4.035 14.555 1 70.31 293 HIS A N 1
ATOM 2376 C CA . HIS A 1 293 ? 0.265 -5.129 13.586 1 70.31 293 HIS A CA 1
ATOM 2377 C C . HIS A 1 293 ? 0.346 -4.598 12.164 1 70.31 293 HIS A C 1
ATOM 2379 O O . HIS A 1 293 ? 0.953 -5.234 11.297 1 70.31 293 HIS A O 1
ATOM 2385 N N . LYS A 1 294 ? -0.188 -3.504 11.93 1 77.38 294 LYS A N 1
ATOM 2386 C CA . LYS A 1 294 ? -0.266 -2.957 10.578 1 77.38 294 LYS A CA 1
ATOM 2387 C C . LYS A 1 294 ? 1.009 -2.201 10.219 1 77.38 294 LYS A C 1
ATOM 2389 O O . LYS A 1 294 ? 1.543 -2.365 9.117 1 77.38 294 LYS A O 1
ATOM 2394 N N . PHE A 1 295 ? 1.441 -1.409 11.188 1 86 295 PHE A N 1
ATOM 2395 C CA . PHE A 1 295 ? 2.506 -0.475 10.836 1 86 295 PHE A CA 1
ATOM 2396 C C . PHE A 1 295 ? 3.82 -0.887 11.492 1 86 295 PHE A C 1
ATOM 2398 O O . PHE A 1 295 ? 4.891 -0.409 11.102 1 86 295 PHE A O 1
ATOM 2405 N N . GLY A 1 296 ? 3.83 -1.72 12.461 1 78.12 296 GLY A N 1
ATOM 2406 C CA . GLY A 1 296 ? 5.047 -2.262 13.039 1 78.12 296 GLY A CA 1
ATOM 2407 C C . GLY A 1 296 ? 5.57 -1.44 14.203 1 78.12 296 GLY A C 1
ATOM 2408 O O . GLY A 1 296 ? 6.746 -1.537 14.562 1 78.12 296 GLY A O 1
ATOM 2409 N N . TYR A 1 297 ? 4.77 -0.523 14.664 1 85.69 297 TYR A N 1
ATOM 2410 C CA . TYR A 1 297 ? 5.168 0.248 15.836 1 85.69 297 TYR A CA 1
ATOM 2411 C C . TYR A 1 297 ? 3.979 0.509 16.75 1 85.69 297 TYR A C 1
ATOM 2413 O O . TYR A 1 297 ? 2.828 0.32 16.344 1 85.69 297 TYR A O 1
ATOM 2421 N N . ASP A 1 298 ? 4.27 0.952 17.969 1 89 298 ASP A N 1
ATOM 2422 C CA . ASP A 1 298 ? 3.24 1.204 18.969 1 89 298 ASP A CA 1
ATOM 2423 C C . ASP A 1 298 ? 2.775 2.658 18.938 1 89 298 ASP A C 1
ATOM 2425 O O . ASP A 1 298 ? 3.535 3.547 18.547 1 89 298 ASP A O 1
ATOM 2429 N N . VAL A 1 299 ? 1.531 2.795 19.281 1 94.62 299 VAL A N 1
ATOM 2430 C CA . VAL A 1 299 ? 1.011 4.125 19.578 1 94.62 299 VAL A CA 1
ATOM 2431 C C . VAL A 1 299 ? 1.318 4.488 21.031 1 94.62 299 VAL A C 1
ATOM 2433 O O . VAL A 1 299 ? 1.09 3.686 21.938 1 94.62 299 VAL A O 1
ATOM 2436 N N . ASP A 1 300 ? 1.896 5.633 21.203 1 95.69 300 ASP A N 1
ATOM 2437 C CA . ASP A 1 300 ? 2.318 5.996 22.547 1 95.69 300 ASP A CA 1
ATOM 2438 C C . ASP A 1 300 ? 1.191 6.695 23.312 1 95.69 300 ASP A C 1
ATOM 2440 O O . ASP A 1 300 ? 1.098 6.582 24.531 1 95.69 300 ASP A O 1
ATOM 2444 N N . CYS A 1 301 ? 0.392 7.418 22.609 1 96.75 301 CYS A N 1
ATOM 2445 C CA . CYS A 1 301 ? -0.74 8.086 23.234 1 96.75 301 CYS A CA 1
ATOM 2446 C C . CYS A 1 301 ? -1.812 8.438 22.203 1 96.75 301 CYS A C 1
ATOM 2448 O O . CYS A 1 301 ? -1.581 8.32 21 1 96.75 301 CYS A O 1
ATOM 2450 N N . LEU A 1 302 ? -2.969 8.789 22.766 1 97.44 302 LEU A N 1
ATOM 2451 C CA . LEU A 1 302 ? -4.102 9.148 21.906 1 97.44 302 LEU A CA 1
ATOM 2452 C C . LEU A 1 302 ? -4.492 10.602 22.109 1 97.44 302 LEU A C 1
ATOM 2454 O O . LEU A 1 302 ? -4.258 11.18 23.172 1 97.44 302 LEU A O 1
ATOM 2458 N N . ASN A 1 303 ? -4.93 11.211 21.094 1 97.81 303 ASN A N 1
ATOM 2459 C CA . ASN A 1 303 ? -5.699 12.445 21.172 1 97.81 303 ASN A CA 1
ATOM 2460 C C . ASN A 1 303 ? -7.145 12.234 20.734 1 97.81 303 ASN A C 1
ATOM 2462 O O . ASN A 1 303 ? -7.41 11.5 19.781 1 97.81 303 ASN A O 1
ATOM 2466 N N . VAL A 1 304 ? -8.055 12.797 21.5 1 96.75 304 VAL A N 1
ATOM 2467 C CA . VAL A 1 304 ? -9.453 12.766 21.094 1 96.75 304 VAL A CA 1
ATOM 2468 C C . VAL A 1 304 ? -9.828 14.078 20.422 1 96.75 304 VAL A C 1
ATOM 2470 O O . VAL A 1 304 ? -9.766 15.141 21.031 1 96.75 304 VAL A O 1
ATOM 2473 N N . ALA A 1 305 ? -10.18 13.945 19.172 1 95.75 305 ALA A N 1
ATOM 2474 C CA . ALA A 1 305 ? -10.562 15.117 18.406 1 95.75 305 ALA A CA 1
ATOM 2475 C C . ALA A 1 305 ? -11.922 15.656 18.844 1 95.75 305 ALA A C 1
ATOM 2477 O O . ALA A 1 305 ? -12.75 14.906 19.359 1 95.75 305 ALA A O 1
ATOM 2478 N N . ASN A 1 306 ? -12.141 16.891 18.625 1 94 306 ASN A N 1
ATOM 2479 C CA . ASN A 1 306 ? -13.422 17.5 18.984 1 94 306 ASN A CA 1
ATOM 2480 C C . ASN A 1 306 ? -14.445 17.375 17.859 1 94 306 ASN A C 1
ATOM 2482 O O . ASN A 1 306 ? -15.172 18.328 17.578 1 94 306 ASN A O 1
ATOM 2486 N N . VAL A 1 307 ? -14.398 16.312 17.172 1 94.06 307 VAL A N 1
ATOM 2487 C CA . VAL A 1 307 ? -15.305 16 16.078 1 94.06 307 VAL A CA 1
ATOM 2488 C C . VAL A 1 307 ? -15.812 14.57 16.203 1 94.06 307 VAL A C 1
ATOM 2490 O O . VAL A 1 307 ? -15.062 13.672 16.594 1 94.06 307 VAL A O 1
ATOM 2493 N N . LYS A 1 308 ? -17.078 14.422 15.945 1 95 308 LYS A N 1
ATOM 2494 C CA . LYS A 1 308 ? -17.719 13.109 15.891 1 95 308 LYS A CA 1
ATOM 2495 C C . LYS A 1 308 ? -18.281 12.828 14.5 1 95 308 LYS A C 1
ATOM 2497 O O . LYS A 1 308 ? -18.812 13.727 13.852 1 95 308 LYS A O 1
ATOM 2502 N N . LEU A 1 309 ? -18.141 11.586 14.086 1 93.62 309 LEU A N 1
ATOM 2503 C CA . LEU A 1 309 ? -18.656 11.219 12.781 1 93.62 309 LEU A CA 1
ATOM 2504 C C . LEU A 1 309 ? -20.188 11.164 12.805 1 93.62 309 LEU A C 1
ATOM 2506 O O . LEU A 1 309 ? -20.781 10.602 13.727 1 93.62 309 LEU A O 1
ATOM 2510 N N . ASN A 1 310 ? -20.766 11.836 11.852 1 93.81 310 ASN A N 1
ATOM 2511 C CA . ASN A 1 310 ? -22.188 11.727 11.594 1 93.81 310 ASN A CA 1
ATOM 2512 C C . ASN A 1 310 ? -22.5 10.688 10.516 1 93.81 310 ASN A C 1
ATOM 2514 O O . ASN A 1 310 ? -22.719 11.039 9.359 1 93.81 310 ASN A O 1
ATOM 2518 N N . MET A 1 311 ? -22.672 9.461 10.906 1 90.88 311 MET A N 1
ATOM 2519 C CA . MET A 1 311 ? -22.719 8.359 9.953 1 90.88 311 MET A CA 1
ATOM 2520 C C . MET A 1 311 ? -23.984 8.406 9.125 1 90.88 311 MET A C 1
ATOM 2522 O O . MET A 1 311 ? -23.953 8.266 7.898 1 90.88 311 MET A O 1
ATOM 2526 N N . PRO A 1 312 ? -25.141 8.633 9.75 1 91.75 312 PRO A N 1
ATOM 2527 C CA . PRO A 1 312 ? -26.359 8.711 8.945 1 91.75 312 PRO A CA 1
ATOM 2528 C C . PRO A 1 312 ? -26.266 9.742 7.824 1 91.75 312 PRO A C 1
ATOM 2530 O O . PRO A 1 312 ? -26.594 9.445 6.676 1 91.75 312 PRO A O 1
ATOM 2533 N N . GLU A 1 313 ? -25.781 10.906 8.195 1 92.12 313 GLU A N 1
ATOM 2534 C CA . GLU A 1 313 ? -25.641 11.953 7.188 1 92.12 313 GLU A CA 1
ATOM 2535 C C . GLU A 1 313 ? -24.562 11.594 6.172 1 92.12 313 GLU A C 1
ATOM 2537 O O . GLU A 1 313 ? -24.672 11.953 4.996 1 92.12 313 GLU A O 1
ATOM 2542 N N . SER A 1 314 ? -23.578 10.977 6.645 1 90.06 314 SER A N 1
ATOM 2543 C CA . SER A 1 314 ? -22.5 10.547 5.754 1 90.06 314 SER A CA 1
ATOM 2544 C C . SER A 1 314 ? -23.016 9.586 4.684 1 90.06 314 SER A C 1
ATOM 2546 O O . SER A 1 314 ? -22.656 9.703 3.514 1 90.06 314 SER A O 1
ATOM 2548 N N . TYR A 1 315 ? -23.812 8.68 5.137 1 88.62 315 TYR A N 1
ATOM 2549 C CA . TYR A 1 315 ? -24.391 7.719 4.199 1 88.62 315 TYR A CA 1
ATOM 2550 C C . TYR A 1 315 ? -25.266 8.422 3.172 1 88.62 315 TYR A C 1
ATOM 2552 O O . TYR A 1 315 ? -25.203 8.117 1.979 1 88.62 315 TYR A O 1
ATOM 2560 N N . LEU A 1 316 ? -26.047 9.328 3.668 1 88.88 316 LEU A N 1
ATOM 2561 C CA . LEU A 1 316 ? -27 10.047 2.828 1 88.88 316 LEU A CA 1
ATOM 2562 C C . LEU A 1 316 ? -26.281 10.844 1.749 1 88.88 316 LEU A C 1
ATOM 2564 O O . LEU A 1 316 ? -26.734 10.906 0.605 1 88.88 316 LEU A O 1
ATOM 2568 N N . HIS A 1 317 ? -25.109 11.391 2.088 1 86.69 317 HIS A N 1
ATOM 2569 C CA . HIS A 1 317 ? -24.406 12.281 1.177 1 86.69 317 HIS A CA 1
ATOM 2570 C C . HIS A 1 317 ? -23.234 11.57 0.511 1 86.69 317 HIS A C 1
ATOM 2572 O O . HIS A 1 317 ? -22.516 12.18 -0.281 1 86.69 317 HIS A O 1
ATOM 2578 N N . ARG A 1 318 ? -23.062 10.289 0.828 1 80.31 318 ARG A N 1
ATOM 2579 C CA . ARG A 1 318 ? -21.938 9.508 0.308 1 80.31 318 ARG A CA 1
ATOM 2580 C C . ARG A 1 318 ? -20.609 10.227 0.538 1 80.31 318 ARG A C 1
ATOM 2582 O O . ARG A 1 318 ? -19.797 10.352 -0.381 1 80.31 318 ARG A O 1
ATOM 2589 N N . GLY A 1 319 ? -20.609 10.906 1.628 1 85.81 319 GLY A N 1
ATOM 2590 C CA . GLY A 1 319 ? -19.438 11.625 2.113 1 85.81 319 GLY A CA 1
ATOM 2591 C C . GLY A 1 319 ? -19.438 11.82 3.617 1 85.81 319 GLY A C 1
ATOM 2592 O O . GLY A 1 319 ? -20.5 11.953 4.227 1 85.81 319 GLY A O 1
ATOM 2593 N N . LEU A 1 320 ? -18.266 11.906 4.156 1 88.69 320 LEU A N 1
ATOM 2594 C CA . LEU A 1 320 ? -18.156 11.969 5.609 1 88.69 320 LEU A CA 1
ATOM 2595 C C . LEU A 1 320 ? -18.672 13.312 6.133 1 88.69 320 LEU A C 1
ATOM 2597 O O . LEU A 1 320 ? -18.281 14.367 5.629 1 88.69 320 LEU A O 1
ATOM 2601 N N . LYS A 1 321 ? -19.562 13.242 6.988 1 91.56 321 LYS A N 1
ATOM 2602 C CA . LYS A 1 321 ? -20.094 14.391 7.719 1 91.56 321 LYS A CA 1
ATOM 2603 C C . LYS A 1 321 ? -19.797 14.289 9.211 1 91.56 321 LYS A C 1
ATOM 2605 O O . LYS A 1 321 ? -19.578 13.188 9.727 1 91.56 321 LYS A O 1
ATOM 2610 N N . TYR A 1 322 ? -19.797 15.531 9.859 1 92.12 322 TYR A N 1
ATOM 2611 C CA . TYR A 1 322 ? -19.281 15.547 11.227 1 92.12 322 TYR A CA 1
ATOM 2612 C C . TYR A 1 322 ? -20.141 16.422 12.125 1 92.12 322 TYR A C 1
ATOM 2614 O O . TYR A 1 322 ? -20.828 17.328 11.648 1 92.12 322 TYR A O 1
ATOM 2622 N N . PHE A 1 323 ? -20.078 16.078 13.383 1 91.12 323 PHE A N 1
ATOM 2623 C CA . PHE A 1 323 ? -20.562 16.922 14.453 1 91.12 323 PHE A CA 1
ATOM 2624 C C . PHE A 1 323 ? -19.406 17.484 15.281 1 91.12 323 PHE A C 1
ATOM 2626 O O . PHE A 1 323 ? -18.422 16.781 15.531 1 91.12 323 PHE A O 1
ATOM 2633 N N . ASN A 1 324 ? -19.594 18.75 15.641 1 88.81 324 ASN A N 1
ATOM 2634 C CA . ASN A 1 324 ? -18.625 19.281 16.594 1 88.81 324 ASN A CA 1
ATOM 2635 C C . ASN A 1 324 ? -18.938 18.828 18.031 1 88.81 324 ASN A C 1
ATOM 2637 O O . ASN A 1 324 ? -20.109 18.688 18.391 1 88.81 324 ASN A O 1
ATOM 2641 N N . VAL A 1 325 ? -17.859 18.594 18.734 1 92.31 325 VAL A N 1
ATOM 2642 C CA . VAL A 1 325 ? -17.984 18.156 20.109 1 92.31 325 VAL A CA 1
ATOM 2643 C C . VAL A 1 325 ? -17.344 19.172 21.047 1 92.31 325 VAL A C 1
ATOM 2645 O O . VAL A 1 325 ? -16.281 19.719 20.734 1 92.31 325 VAL A O 1
ATOM 2648 N N . SER A 1 326 ? -18 19.422 22.125 1 88.06 326 SER A N 1
ATOM 2649 C CA . SER A 1 326 ? -17.484 20.422 23.062 1 88.06 326 SER A CA 1
ATOM 2650 C C . SER A 1 326 ? -16.266 19.891 23.828 1 88.06 326 SER A C 1
ATOM 2652 O O . SER A 1 326 ? -16.141 18.672 24.016 1 88.06 326 SER A O 1
ATOM 2654 N N . SER A 1 327 ? -15.477 20.859 24.234 1 88.88 327 SER A N 1
ATOM 2655 C CA . SER A 1 327 ? -14.312 20.5 25.031 1 88.88 327 SER A CA 1
ATOM 2656 C C . SER A 1 327 ? -14.734 19.797 26.328 1 88.88 327 SER A C 1
ATOM 2658 O O . SER A 1 327 ? -14.039 18.891 26.781 1 88.88 327 SER A O 1
ATOM 2660 N N . LYS A 1 328 ? -15.805 20.219 26.859 1 89.56 328 LYS A N 1
ATOM 2661 C CA . LYS A 1 328 ? -16.297 19.625 28.094 1 89.56 328 LYS A CA 1
ATOM 2662 C C . LYS A 1 328 ? -16.562 18.141 27.938 1 89.56 328 LYS A C 1
ATOM 2664 O O . LYS A 1 328 ? -16.219 17.328 28.797 1 89.56 328 LYS A O 1
ATOM 2669 N N . ASP A 1 329 ? -17.203 17.828 26.875 1 93.25 329 ASP A N 1
ATOM 2670 C CA . ASP A 1 329 ? -17.5 16.422 26.594 1 93.25 329 ASP A CA 1
ATOM 2671 C C . ASP A 1 329 ? -16.234 15.594 26.484 1 93.25 329 ASP A C 1
ATOM 2673 O O . ASP A 1 329 ? -16.172 14.469 26.969 1 93.25 329 ASP A O 1
ATOM 2677 N N . ILE A 1 330 ? -15.258 16.125 25.875 1 94.88 330 ILE A N 1
ATOM 2678 C CA . ILE A 1 330 ? -13.992 15.422 25.672 1 94.88 330 ILE A CA 1
ATOM 2679 C C . ILE A 1 330 ? -13.289 15.234 27.016 1 94.88 330 ILE A C 1
ATOM 2681 O O . ILE A 1 330 ? -12.727 14.172 27.281 1 94.88 330 ILE A O 1
ATOM 2685 N N . GLU A 1 331 ? -13.344 16.328 27.828 1 94.38 331 GLU A N 1
ATOM 2686 C CA . GLU A 1 331 ? -12.711 16.25 29.141 1 94.38 331 GLU A CA 1
ATOM 2687 C C . GLU A 1 331 ? -13.367 15.172 30 1 94.38 331 GLU A C 1
ATOM 2689 O O . GLU A 1 331 ? -12.688 14.492 30.781 1 94.38 331 GLU A O 1
ATOM 2694 N N . GLU A 1 332 ? -14.633 15.031 29.875 1 94.5 332 GLU A N 1
ATOM 2695 C CA . GLU A 1 332 ? -15.344 14 30.609 1 94.5 332 GLU A CA 1
ATOM 2696 C C . GLU A 1 332 ? -14.922 12.602 30.156 1 94.5 332 GLU A C 1
ATOM 2698 O O . GLU A 1 332 ? -14.703 11.719 30.984 1 94.5 332 GLU A O 1
ATOM 2703 N N . LEU A 1 333 ? -14.828 12.453 28.891 1 94.62 333 LEU A N 1
ATOM 2704 C CA . LEU A 1 333 ? -14.375 11.18 28.344 1 94.62 333 LEU A CA 1
ATOM 2705 C C . LEU A 1 333 ? -12.953 10.867 28.797 1 94.62 333 LEU A C 1
ATOM 2707 O O . LEU A 1 333 ? -12.656 9.734 29.203 1 94.62 333 LEU A O 1
ATOM 2711 N N . LYS A 1 334 ? -12.117 11.828 28.688 1 94.38 334 LYS A N 1
ATOM 2712 C CA . LYS A 1 334 ? -10.727 11.695 29.109 1 94.38 334 LYS A CA 1
ATOM 2713 C C . LYS A 1 334 ? -10.617 11.289 30.578 1 94.38 334 LYS A C 1
ATOM 2715 O O . LYS A 1 334 ? -9.797 10.445 30.938 1 94.38 334 LYS A O 1
ATOM 2720 N N . ALA A 1 335 ? -11.43 11.922 31.359 1 93 335 ALA A N 1
ATOM 2721 C CA . ALA A 1 335 ? -11.406 11.648 32.781 1 93 335 ALA A CA 1
ATOM 2722 C C . ALA A 1 335 ? -11.75 10.188 33.094 1 93 335 ALA A C 1
ATOM 2724 O O . ALA A 1 335 ? -11.219 9.594 34.031 1 93 335 ALA A O 1
ATOM 2725 N N . VAL A 1 336 ? -12.539 9.617 32.25 1 92.75 336 VAL A N 1
ATOM 2726 C CA . VAL A 1 336 ? -13.016 8.25 32.438 1 92.75 336 VAL A CA 1
ATOM 2727 C C . VAL A 1 336 ? -11.992 7.262 31.906 1 92.75 336 VAL A C 1
ATOM 2729 O O . VAL A 1 336 ? -11.75 6.215 32.5 1 92.75 336 VAL A O 1
ATOM 2732 N N . LEU A 1 337 ? -11.398 7.594 30.828 1 93.25 337 LEU A N 1
ATOM 2733 C CA . LEU A 1 337 ? -10.617 6.602 30.094 1 93.25 337 LEU A CA 1
ATOM 2734 C C . LEU A 1 337 ? -9.141 6.703 30.438 1 93.25 337 LEU A C 1
ATOM 2736 O O . LEU A 1 337 ? -8.398 5.723 30.312 1 93.25 337 LEU A O 1
ATOM 2740 N N . ASN A 1 338 ? -8.695 7.832 30.828 1 92.69 338 ASN A N 1
ATOM 2741 C CA . ASN A 1 338 ? -7.273 8.031 31.078 1 92.69 338 ASN A CA 1
ATOM 2742 C C . ASN A 1 338 ? -6.766 7.156 32.219 1 92.69 338 ASN A C 1
ATOM 2744 O O . ASN A 1 338 ? -7.445 7.008 33.25 1 92.69 338 ASN A O 1
ATOM 2748 N N . SER A 1 339 ? -5.688 6.492 31.969 1 90.81 339 SER A N 1
ATOM 2749 C CA . SER A 1 339 ? -5.016 5.641 32.938 1 90.81 339 SER A CA 1
ATOM 2750 C C . SER A 1 339 ? -3.512 5.594 32.688 1 90.81 339 SER A C 1
ATOM 2752 O O . SER A 1 339 ? -2.994 6.336 31.859 1 90.81 339 SER A O 1
ATOM 2754 N N . GLN A 1 340 ? -2.828 4.785 33.438 1 85.44 340 GLN A N 1
ATOM 2755 C CA . GLN A 1 340 ? -1.384 4.641 33.281 1 85.44 340 GLN A CA 1
ATOM 2756 C C . GLN A 1 340 ? -1.031 4.008 31.938 1 85.44 340 GLN A C 1
ATOM 2758 O O . GLN A 1 340 ? 0.01 4.316 31.344 1 85.44 340 GLN A O 1
ATOM 2763 N N . ASN A 1 341 ? -1.91 3.201 31.5 1 86.38 341 ASN A N 1
ATOM 2764 C CA . ASN A 1 341 ? -1.63 2.459 30.281 1 86.38 341 ASN A CA 1
ATOM 2765 C C . ASN A 1 341 ? -2.338 3.074 29.078 1 86.38 341 ASN A C 1
ATOM 2767 O O . ASN A 1 341 ? -2.162 2.617 27.938 1 86.38 341 ASN A O 1
ATOM 2771 N N . GLN A 1 342 ? -3.148 4.051 29.375 1 91.31 342 GLN A N 1
ATOM 2772 C CA . GLN A 1 342 ? -3.914 4.723 28.328 1 91.31 342 GLN A CA 1
ATOM 2773 C C . GLN A 1 342 ? -3.916 6.234 28.531 1 91.31 342 GLN A C 1
ATOM 2775 O O . GLN A 1 342 ? -4.699 6.758 29.328 1 91.31 342 GLN A O 1
ATOM 2780 N N . ILE A 1 343 ? -3.068 6.902 27.781 1 94.44 343 ILE A N 1
ATOM 2781 C CA . ILE A 1 343 ? -2.906 8.344 27.906 1 94.44 343 ILE A CA 1
ATOM 2782 C C . ILE A 1 343 ? -3.684 9.055 26.797 1 94.44 343 ILE A C 1
ATOM 2784 O O . ILE A 1 343 ? -3.447 8.805 25.609 1 94.44 343 ILE A O 1
ATOM 2788 N N . LEU A 1 344 ? -4.586 9.852 27.203 1 96.38 344 LEU A N 1
ATOM 2789 C CA . LEU A 1 344 ? -5.426 10.586 26.266 1 96.38 344 LEU A CA 1
ATOM 2790 C C . LEU A 1 344 ? -5.242 12.094 26.453 1 96.38 344 LEU A C 1
ATOM 2792 O O . LEU A 1 344 ? -5.172 12.586 27.578 1 96.38 344 LEU A O 1
ATOM 2796 N N . PHE A 1 345 ? -5.156 12.75 25.344 1 97.19 345 PHE A N 1
ATOM 2797 C CA . PHE A 1 345 ? -5.059 14.203 25.359 1 97.19 345 PHE A CA 1
ATOM 2798 C C . PHE A 1 345 ? -6.219 14.836 24.609 1 97.19 345 PHE A C 1
ATOM 2800 O O . PHE A 1 345 ? -6.871 14.18 23.797 1 97.19 345 PHE A O 1
ATOM 2807 N N . ASN A 1 346 ? -6.539 16.016 24.984 1 95.94 346 ASN A N 1
ATOM 2808 C CA . ASN A 1 346 ? -7.449 16.922 24.266 1 95.94 346 ASN A CA 1
ATOM 2809 C C . ASN A 1 346 ? -6.719 18.141 23.734 1 95.94 346 ASN A C 1
ATOM 2811 O O . ASN A 1 346 ? -6.605 19.156 24.422 1 95.94 346 ASN A O 1
ATOM 2815 N N . ILE A 1 347 ? -6.359 18.078 22.469 1 95 347 ILE A N 1
ATOM 2816 C CA . ILE A 1 347 ? -5.484 19.094 21.891 1 95 347 ILE A CA 1
ATOM 2817 C C . ILE A 1 347 ? -6.215 20.438 21.828 1 95 347 ILE A C 1
ATOM 2819 O O . ILE A 1 347 ? -5.59 21.484 21.656 1 95 347 ILE A O 1
ATOM 2823 N N . SER A 1 348 ? -7.516 20.422 22 1 89.88 348 SER A N 1
ATOM 2824 C CA . SER A 1 348 ? -8.289 21.672 21.984 1 89.88 348 SER A CA 1
ATOM 2825 C C . SER A 1 348 ? -8.125 22.438 23.297 1 89.88 348 SER A C 1
ATOM 2827 O O . SER A 1 348 ? -8.578 23.578 23.406 1 89.88 348 SER A O 1
ATOM 2829 N N . ASN A 1 349 ? -7.441 21.828 24.203 1 90.88 349 ASN A N 1
ATOM 2830 C CA . ASN A 1 349 ? -7.121 22.422 25.5 1 90.88 349 ASN A CA 1
ATOM 2831 C C . ASN A 1 349 ? -5.641 22.766 25.609 1 90.88 349 ASN A C 1
ATOM 2833 O O . ASN A 1 349 ? -4.781 21.906 25.406 1 90.88 349 ASN A O 1
ATOM 2837 N N . SER A 1 350 ? -5.367 24.016 25.969 1 90.56 350 SER A N 1
ATOM 2838 C CA . SER A 1 350 ? -3.994 24.5 25.984 1 90.56 350 SER A CA 1
ATOM 2839 C C . SER A 1 350 ? -3.133 23.719 26.953 1 90.56 350 SER A C 1
ATOM 2841 O O . SER A 1 350 ? -1.94 23.516 26.719 1 90.56 350 SER A O 1
ATOM 2843 N N . LYS A 1 351 ? -3.721 23.328 28.016 1 93.75 351 LYS A N 1
ATOM 2844 C CA . LYS A 1 351 ? -2.973 22.516 28.984 1 93.75 351 LYS A CA 1
ATOM 2845 C C . LYS A 1 351 ? -2.504 21.203 28.359 1 93.75 351 LYS A C 1
ATOM 2847 O O . LYS A 1 351 ? -1.354 20.797 28.547 1 93.75 351 LYS A O 1
ATOM 2852 N N . ASP A 1 352 ? -3.354 20.594 27.656 1 95.44 352 ASP A N 1
ATOM 2853 C CA . ASP A 1 352 ? -3.012 19.312 27.016 1 95.44 352 ASP A CA 1
ATOM 2854 C C . ASP A 1 352 ? -2.059 19.531 25.844 1 95.44 352 ASP A C 1
ATOM 2856 O O . ASP A 1 352 ? -1.281 18.625 25.5 1 95.44 352 ASP A O 1
ATOM 2860 N N . ALA A 1 353 ? -2.121 20.703 25.234 1 94.25 353 ALA A N 1
ATOM 2861 C CA . ALA A 1 353 ? -1.163 21.031 24.188 1 94.25 353 ALA A CA 1
ATOM 2862 C C . ALA A 1 353 ? 0.263 21.047 24.734 1 94.25 353 ALA A C 1
ATOM 2864 O O . ALA A 1 353 ? 1.2 20.625 24.047 1 94.25 353 ALA A O 1
ATOM 2865 N N . GLN A 1 354 ? 0.381 21.562 25.906 1 95.75 354 GLN A N 1
ATOM 2866 C CA . GLN A 1 354 ? 1.674 21.547 26.578 1 95.75 354 GLN A CA 1
ATOM 2867 C C . GLN A 1 354 ? 2.029 20.141 27.062 1 95.75 354 GLN A C 1
ATOM 2869 O O . GLN A 1 354 ? 3.162 19.688 26.891 1 95.75 354 GLN A O 1
ATOM 2874 N N . SER A 1 355 ? 1.069 19.438 27.562 1 97.19 355 SER A N 1
ATOM 2875 C CA . SER A 1 355 ? 1.291 18.141 28.172 1 97.19 355 SER A CA 1
ATOM 2876 C C . SER A 1 355 ? 1.709 17.109 27.125 1 97.19 355 SER A C 1
ATOM 2878 O O . SER A 1 355 ? 2.494 16.203 27.422 1 97.19 355 SER A O 1
ATOM 2880 N N . ILE A 1 356 ? 1.185 17.203 26 1 97.31 356 ILE A N 1
ATOM 2881 C CA . ILE A 1 356 ? 1.518 16.25 24.953 1 97.31 356 ILE A CA 1
ATOM 2882 C C . ILE A 1 356 ? 2.98 16.406 24.547 1 97.31 356 ILE A C 1
ATOM 2884 O O . ILE A 1 356 ? 3.658 15.43 24.234 1 97.31 356 ILE A O 1
ATOM 2888 N N . GLY A 1 357 ? 3.473 17.656 24.5 1 97.56 357 GLY A N 1
ATOM 2889 C CA . GLY A 1 357 ? 4.887 17.922 24.266 1 97.56 357 GLY A CA 1
ATOM 2890 C C . GLY A 1 357 ? 5.777 17.344 25.359 1 97.56 357 GLY A C 1
ATOM 2891 O O . GLY A 1 357 ? 6.77 16.672 25.047 1 97.56 357 GLY A O 1
ATOM 2892 N N . GLU A 1 358 ? 5.348 17.562 26.578 1 97.56 358 GLU A N 1
ATOM 2893 C CA . GLU A 1 358 ? 6.094 17.016 27.703 1 97.56 358 GLU A CA 1
ATOM 2894 C C . GLU A 1 358 ? 6.141 15.5 27.656 1 97.56 358 GLU A C 1
ATOM 2896 O O . GLU A 1 358 ? 7.188 14.898 27.922 1 97.56 358 GLU A O 1
ATOM 2901 N N . PHE A 1 359 ? 5.051 14.969 27.344 1 97.06 359 PHE A N 1
ATOM 2902 C CA . PHE A 1 359 ? 4.945 13.516 27.297 1 97.06 359 PHE A CA 1
ATOM 2903 C C . PHE A 1 359 ? 5.859 12.953 26.219 1 97.06 359 PHE A C 1
ATOM 2905 O O . PHE A 1 359 ? 6.621 12.016 26.469 1 97.06 359 PHE A O 1
ATOM 2912 N N . SER A 1 360 ? 5.766 13.461 25 1 97.31 360 SER A N 1
ATOM 2913 C CA . SER A 1 360 ? 6.598 12.969 23.906 1 97.31 360 SER A CA 1
ATOM 2914 C C . SER A 1 360 ? 8.078 13.148 24.219 1 97.31 360 SER A C 1
ATOM 2916 O O . SER A 1 360 ? 8.898 12.289 23.891 1 97.31 360 SER A O 1
ATOM 2918 N N . GLU A 1 361 ? 8.414 14.258 24.844 1 96.56 361 GLU A N 1
ATOM 2919 C CA . GLU A 1 361 ? 9.797 14.508 25.234 1 96.56 361 GLU A CA 1
ATOM 2920 C C . GLU A 1 361 ? 10.281 13.453 26.234 1 96.56 361 GLU A C 1
ATOM 2922 O O . GLU A 1 361 ? 11.422 13 26.141 1 96.56 361 GLU A O 1
ATOM 2927 N N . SER A 1 362 ? 9.43 13.117 27.156 1 95.75 362 SER A N 1
ATOM 2928 C CA . SER A 1 362 ? 9.797 12.117 28.156 1 95.75 362 SER A CA 1
ATOM 2929 C C . SER A 1 362 ? 10.109 10.773 27.5 1 95.75 362 SER A C 1
ATOM 2931 O O . SER A 1 362 ? 10.992 10.047 27.969 1 95.75 362 SER A O 1
ATOM 2933 N N . ILE A 1 363 ? 9.398 10.461 26.484 1 94.75 363 ILE A N 1
ATOM 2934 C CA . ILE A 1 363 ? 9.641 9.211 25.766 1 94.75 363 ILE A CA 1
ATOM 2935 C C . ILE A 1 363 ? 10.984 9.289 25.031 1 94.75 363 ILE A C 1
ATOM 2937 O O . ILE A 1 363 ? 11.773 8.344 25.078 1 94.75 363 ILE A O 1
ATOM 2941 N N . LEU A 1 364 ? 11.258 10.391 24.344 1 93.94 364 LEU A N 1
ATOM 2942 C CA . LEU A 1 364 ? 12.469 10.555 23.547 1 93.94 364 LEU A CA 1
ATOM 2943 C C . LEU A 1 364 ? 13.703 10.578 24.422 1 93.94 364 LEU A C 1
ATOM 2945 O O . LEU A 1 364 ? 14.781 10.141 24.016 1 93.94 364 LEU A O 1
ATOM 2949 N N . GLU A 1 365 ? 13.586 11.102 25.594 1 89.56 365 GLU A N 1
ATOM 2950 C CA . GLU A 1 365 ? 14.703 11.133 26.531 1 89.56 365 GLU A CA 1
ATOM 2951 C C . GLU A 1 365 ? 15.039 9.734 27.047 1 89.56 365 GLU A C 1
ATOM 2953 O O . GLU A 1 365 ? 16.203 9.43 27.297 1 89.56 365 GLU A O 1
ATOM 2958 N N . LYS A 1 366 ? 14.047 8.914 27.188 1 76.19 366 LYS A N 1
ATOM 2959 C CA . LYS A 1 366 ? 14.266 7.547 27.656 1 76.19 366 LYS A CA 1
ATOM 2960 C C . LYS A 1 366 ? 15.047 6.742 26.609 1 76.19 366 LYS A C 1
ATOM 2962 O O . LYS A 1 366 ? 15.922 5.953 26.969 1 76.19 366 LYS A O 1
ATOM 2967 N N . TYR A 1 367 ? 14.781 6.91 25.391 1 69.25 367 TYR A N 1
ATOM 2968 C CA . TYR A 1 367 ? 15.438 6.16 24.328 1 69.25 367 TYR A CA 1
ATOM 2969 C C . TYR A 1 367 ? 16.891 6.59 24.172 1 69.25 367 TYR A C 1
ATOM 2971 O O . TYR A 1 367 ? 17.75 5.766 23.859 1 69.25 367 TYR A O 1
ATOM 2979 N N . SER A 1 368 ? 17.141 7.812 24.312 1 63.19 368 SER A N 1
ATOM 2980 C CA . SER A 1 368 ? 18.516 8.328 24.234 1 63.19 368 SER A CA 1
ATOM 2981 C C . SER A 1 368 ? 19.391 7.734 25.344 1 63.19 368 SER A C 1
ATOM 2983 O O . SER A 1 368 ? 20.547 7.414 25.109 1 63.19 368 SER A O 1
ATOM 2985 N N . GLU A 1 369 ? 18.703 7.59 26.422 1 54.53 369 GLU A N 1
ATOM 2986 C CA . GLU A 1 369 ? 19.438 7.02 27.531 1 54.53 369 GLU A CA 1
ATOM 2987 C C . GLU A 1 369 ? 19.75 5.547 27.297 1 54.53 369 GLU A C 1
ATOM 2989 O O . GLU A 1 369 ? 20.844 5.078 27.609 1 54.53 369 GLU A O 1
ATOM 2994 N N . ILE A 1 370 ? 18.812 4.828 26.625 1 45.44 370 ILE A N 1
ATOM 2995 C CA . ILE A 1 370 ? 19 3.406 26.359 1 45.44 370 ILE A CA 1
ATOM 2996 C C . ILE A 1 370 ? 20.062 3.215 25.266 1 45.44 370 ILE A C 1
ATOM 2998 O O . ILE A 1 370 ? 20.906 2.332 25.375 1 45.44 370 ILE A O 1
ATOM 3002 N N . GLU A 1 371 ? 20 3.969 24.219 1 50.62 371 GLU A N 1
ATOM 3003 C CA . GLU A 1 371 ? 21 3.902 23.156 1 50.62 371 GLU A CA 1
ATOM 3004 C C . GLU A 1 371 ? 22.406 4.184 23.703 1 50.62 371 GLU A C 1
ATOM 3006 O O . GLU A 1 371 ? 23.375 3.564 23.281 1 50.62 371 GLU A O 1
ATOM 3011 N N . LEU A 1 372 ? 22.453 5.094 24.656 1 45.72 372 LEU A N 1
ATOM 3012 C CA . LEU A 1 372 ? 23.734 5.395 25.297 1 45.72 372 LEU A CA 1
ATOM 3013 C C . LEU A 1 372 ? 24.219 4.203 26.109 1 45.72 372 LEU A C 1
ATOM 3015 O O . LEU A 1 372 ? 25.422 3.93 26.156 1 45.72 372 LEU A O 1
ATOM 3019 N N . VAL A 1 373 ? 23.312 3.406 26.438 1 44.19 373 VAL A N 1
ATOM 3020 C CA . VAL A 1 373 ? 23.672 2.258 27.266 1 44.19 373 VAL A CA 1
ATOM 3021 C C . VAL A 1 373 ? 24.062 1.082 26.359 1 44.19 373 VAL A C 1
ATOM 3023 O O . VAL A 1 373 ? 24.984 0.327 26.688 1 44.19 373 VAL A O 1
ATOM 3026 N N . ASN A 1 374 ? 23.375 0.751 25.375 1 37.53 374 ASN A N 1
ATOM 3027 C CA . ASN A 1 374 ? 23.672 -0.357 24.484 1 37.53 374 ASN A CA 1
ATOM 3028 C C . ASN A 1 374 ? 24.984 -0.126 23.734 1 37.53 374 ASN A C 1
ATOM 3030 O O . ASN A 1 374 ? 25.5 -1.04 23.094 1 37.53 374 ASN A O 1
ATOM 3034 N N . LYS A 1 375 ? 25.328 0.974 23.547 1 45.69 375 LYS A N 1
ATOM 3035 C CA . LYS A 1 375 ? 26.594 1.367 22.969 1 45.69 375 LYS A CA 1
ATOM 3036 C C . LYS A 1 375 ? 27.734 1.217 23.969 1 45.69 375 LYS A C 1
ATOM 3038 O O . LYS A 1 375 ? 28.906 1.35 23.609 1 45.69 375 LYS A O 1
ATOM 3043 N N . ILE A 1 376 ? 27.438 0.968 25.156 1 28.38 376 ILE A N 1
ATOM 3044 C CA . ILE A 1 376 ? 28.469 0.617 26.125 1 28.38 376 ILE A CA 1
ATOM 3045 C C . ILE A 1 376 ? 28.594 -0.902 26.219 1 28.38 376 ILE A C 1
ATOM 3047 O O . ILE A 1 376 ? 27.594 -1.606 26.359 1 28.38 376 ILE A O 1
ATOM 3051 N N . MET B 1 1 ? -4.875 -40 -32.562 1 38.88 1 MET B N 1
ATOM 3052 C CA . MET B 1 1 ? -3.65 -39.25 -32.312 1 38.88 1 MET B CA 1
ATOM 3053 C C . MET B 1 1 ? -3.594 -38.75 -30.891 1 38.88 1 MET B C 1
ATOM 3055 O O . MET B 1 1 ? -4.543 -38.125 -30.406 1 38.88 1 MET B O 1
ATOM 3059 N N . GLY B 1 2 ? -3.029 -39.25 -29.969 1 59.72 2 GLY B N 1
ATOM 3060 C CA . GLY B 1 2 ? -3.076 -39.125 -28.531 1 59.72 2 GLY B CA 1
ATOM 3061 C C . GLY B 1 2 ? -2.641 -37.781 -28.016 1 59.72 2 GLY B C 1
ATOM 3062 O O . GLY B 1 2 ? -1.932 -37.062 -28.719 1 59.72 2 GLY B O 1
ATOM 3063 N N . ASN B 1 3 ? -3.361 -36.906 -27.172 1 87.19 3 ASN B N 1
ATOM 3064 C CA . ASN B 1 3 ? -3.193 -35.562 -26.641 1 87.19 3 ASN B CA 1
ATOM 3065 C C . ASN B 1 3 ? -1.839 -35.375 -25.953 1 87.19 3 ASN B C 1
ATOM 3067 O O . ASN B 1 3 ? -1.757 -35.375 -24.719 1 87.19 3 ASN B O 1
ATOM 3071 N N . VAL B 1 4 ? -0.691 -35.469 -26.891 1 95.38 4 VAL B N 1
ATOM 3072 C CA . VAL B 1 4 ? 0.689 -35.344 -26.438 1 95.38 4 VAL B CA 1
ATOM 3073 C C . VAL B 1 4 ? 1.147 -33.875 -26.516 1 95.38 4 VAL B C 1
ATOM 3075 O O . VAL B 1 4 ? 1.045 -33.25 -27.578 1 95.38 4 VAL B O 1
ATOM 3078 N N . GLY B 1 5 ? 1.646 -33.344 -25.359 1 96.94 5 GLY B N 1
ATOM 3079 C CA . GLY B 1 5 ? 2.154 -32 -25.297 1 96.94 5 GLY B CA 1
ATOM 3080 C C . GLY B 1 5 ? 3.668 -31.922 -25.234 1 96.94 5 GLY B C 1
ATOM 3081 O O . GLY B 1 5 ? 4.289 -32.562 -24.391 1 96.94 5 GLY B O 1
ATOM 3082 N N . LEU B 1 6 ? 4.297 -31.234 -26.172 1 98.06 6 LEU B N 1
ATOM 3083 C CA . LEU B 1 6 ? 5.727 -30.953 -26.141 1 98.06 6 LEU B CA 1
ATOM 3084 C C . LEU B 1 6 ? 6 -29.625 -25.453 1 98.06 6 LEU B C 1
ATOM 3086 O O . LEU B 1 6 ? 5.426 -28.594 -25.828 1 98.06 6 LEU B O 1
ATOM 3090 N N . VAL B 1 7 ? 6.852 -29.625 -24.438 1 97.88 7 VAL B N 1
ATOM 3091 C CA . VAL B 1 7 ? 7.176 -28.422 -23.672 1 97.88 7 VAL B CA 1
ATOM 3092 C C . VAL B 1 7 ? 8.555 -27.906 -24.078 1 97.88 7 VAL B C 1
ATOM 3094 O O . VAL B 1 7 ? 9.531 -28.656 -24.047 1 97.88 7 VAL B O 1
ATOM 3097 N N . TYR B 1 8 ? 8.586 -26.625 -24.406 1 97.69 8 TYR B N 1
ATOM 3098 C CA . TYR B 1 8 ? 9.852 -26.016 -24.797 1 97.69 8 TYR B CA 1
ATOM 3099 C C . TYR B 1 8 ? 9.859 -24.531 -24.5 1 97.69 8 TYR B C 1
ATOM 3101 O O . TYR B 1 8 ? 8.898 -23.828 -24.812 1 97.69 8 TYR B O 1
ATOM 3109 N N . PRO B 1 9 ? 10.953 -23.938 -23.984 1 97.5 9 PRO B N 1
ATOM 3110 C CA . PRO B 1 9 ? 12.07 -24.656 -23.359 1 97.5 9 PRO B CA 1
ATOM 3111 C C . PRO B 1 9 ? 11.734 -25.125 -21.938 1 97.5 9 PRO B C 1
ATOM 3113 O O . PRO B 1 9 ? 11.391 -24.312 -21.078 1 97.5 9 PRO B O 1
ATOM 3116 N N . TYR B 1 10 ? 11.898 -26.328 -21.688 1 97.06 10 TYR B N 1
ATOM 3117 C CA . TYR B 1 10 ? 11.555 -26.859 -20.375 1 97.06 10 TYR B CA 1
ATOM 3118 C C . TYR B 1 10 ? 12.484 -26.328 -19.297 1 97.06 10 TYR B C 1
ATOM 3120 O O . TYR B 1 10 ? 13.695 -26.234 -19.516 1 97.06 10 TYR B O 1
ATOM 3128 N N . ASN B 1 11 ? 11.922 -25.938 -18.188 1 94.62 11 ASN B N 1
ATOM 3129 C CA . ASN B 1 11 ? 12.656 -25.406 -17.047 1 94.62 11 ASN B CA 1
ATOM 3130 C C . ASN B 1 11 ? 11.82 -25.453 -15.766 1 94.62 11 ASN B C 1
ATOM 3132 O O . ASN B 1 11 ? 10.75 -26.062 -15.75 1 94.62 11 ASN B O 1
ATOM 3136 N N . ARG B 1 12 ? 12.297 -24.875 -14.758 1 91.81 12 ARG B N 1
ATOM 3137 C CA . ARG B 1 12 ? 11.719 -24.953 -13.422 1 91.81 12 ARG B CA 1
ATOM 3138 C C . ARG B 1 12 ? 10.328 -24.328 -13.391 1 91.81 12 ARG B C 1
ATOM 3140 O O . ARG B 1 12 ? 9.461 -24.766 -12.625 1 91.81 12 ARG B O 1
ATOM 3147 N N . GLN B 1 13 ? 10.062 -23.422 -14.281 1 92.69 13 GLN B N 1
ATOM 3148 C CA . GLN B 1 13 ? 8.797 -22.703 -14.289 1 92.69 13 GLN B CA 1
ATOM 3149 C C . GLN B 1 13 ? 7.645 -23.625 -14.672 1 92.69 13 GLN B C 1
ATOM 3151 O O . GLN B 1 13 ? 6.504 -23.406 -14.25 1 92.69 13 GLN B O 1
ATOM 3156 N N . PHE B 1 14 ? 7.973 -24.641 -15.375 1 95.44 14 PHE B N 1
ATOM 3157 C CA . PHE B 1 14 ? 6.926 -25.531 -15.867 1 95.44 14 PHE B CA 1
ATOM 3158 C C . PHE B 1 14 ? 6.777 -26.75 -14.961 1 95.44 14 PHE B C 1
ATOM 3160 O O . PHE B 1 14 ? 5.766 -27.453 -15.016 1 95.44 14 PHE B O 1
ATOM 3167 N N . THR B 1 15 ? 7.676 -27.047 -14.141 1 94.56 15 THR B N 1
ATOM 3168 C CA . THR B 1 15 ? 7.77 -28.266 -13.359 1 94.56 15 THR B CA 1
ATOM 3169 C C . THR B 1 15 ? 6.531 -28.453 -12.484 1 94.56 15 THR B C 1
ATOM 3171 O O . THR B 1 15 ? 6.059 -29.578 -12.297 1 94.56 15 THR B O 1
ATOM 3174 N N . PRO B 1 16 ? 5.953 -27.391 -11.961 1 94.75 16 PRO B N 1
ATOM 3175 C CA . PRO B 1 16 ? 4.75 -27.562 -11.148 1 94.75 16 PRO B CA 1
ATOM 3176 C C . PRO B 1 16 ? 3.609 -28.219 -11.914 1 94.75 16 PRO B C 1
ATOM 3178 O O . PRO B 1 16 ? 2.844 -29 -11.336 1 94.75 16 PRO B O 1
ATOM 3181 N N . PHE B 1 17 ? 3.506 -27.984 -13.172 1 95.56 17 PHE B N 1
ATOM 3182 C CA . PHE B 1 17 ? 2.455 -28.594 -13.977 1 95.56 17 PHE B CA 1
ATOM 3183 C C . PHE B 1 17 ? 2.701 -30.078 -14.148 1 95.56 17 PHE B C 1
ATOM 3185 O O . PHE B 1 17 ? 1.753 -30.875 -14.242 1 95.56 17 PHE B O 1
ATOM 3192 N N . LEU B 1 18 ? 3.969 -30.438 -14.172 1 95.62 18 LEU B N 1
ATOM 3193 C CA . LEU B 1 18 ? 4.285 -31.859 -14.273 1 95.62 18 LEU B CA 1
ATOM 3194 C C . LEU B 1 18 ? 3.949 -32.594 -12.969 1 95.62 18 LEU B C 1
ATOM 3196 O O . LEU B 1 18 ? 3.486 -33.719 -13 1 95.62 18 LEU B O 1
ATOM 3200 N N . ARG B 1 19 ? 4.164 -31.906 -11.914 1 93.75 19 ARG B N 1
ATOM 3201 C CA . ARG B 1 19 ? 4.02 -32.531 -10.602 1 93.75 19 ARG B CA 1
ATOM 3202 C C . ARG B 1 19 ? 2.557 -32.594 -10.18 1 93.75 19 ARG B C 1
ATOM 3204 O O . ARG B 1 19 ? 2.107 -33.594 -9.625 1 93.75 19 ARG B O 1
ATOM 3211 N N . TYR B 1 20 ? 1.838 -31.562 -10.438 1 93.12 20 TYR B N 1
ATOM 3212 C CA . TYR B 1 20 ? 0.523 -31.453 -9.82 1 93.12 20 TYR B CA 1
ATOM 3213 C C . TYR B 1 20 ? -0.575 -31.391 -10.875 1 93.12 20 TYR B C 1
ATOM 3215 O O . TYR B 1 20 ? -1.763 -31.453 -10.547 1 93.12 20 TYR B O 1
ATOM 3223 N N . GLY B 1 21 ? -0.133 -31.234 -12.156 1 88.31 21 GLY B N 1
ATOM 3224 C CA . GLY B 1 21 ? -1.101 -31.281 -13.234 1 88.31 21 GLY B CA 1
ATOM 3225 C C . GLY B 1 21 ? -1.734 -29.938 -13.531 1 88.31 21 GLY B C 1
ATOM 3226 O O . GLY B 1 21 ? -1.084 -28.891 -13.398 1 88.31 21 GLY B O 1
ATOM 3227 N N . SER B 1 22 ? -2.977 -30.016 -14.242 1 85.06 22 SER B N 1
ATOM 3228 C CA . SER B 1 22 ? -3.814 -28.875 -14.555 1 85.06 22 SER B CA 1
ATOM 3229 C C . SER B 1 22 ? -3.801 -28.562 -16.047 1 85.06 22 SER B C 1
ATOM 3231 O O . SER B 1 22 ? -4.484 -27.641 -16.516 1 85.06 22 SER B O 1
ATOM 3233 N N . LEU B 1 23 ? -2.902 -29.25 -16.719 1 90.81 23 LEU B N 1
ATOM 3234 C CA . LEU B 1 23 ? -2.949 -29.172 -18.188 1 90.81 23 LEU B CA 1
ATOM 3235 C C . LEU B 1 23 ? -3.479 -30.484 -18.781 1 90.81 23 LEU B C 1
ATOM 3237 O O . LEU B 1 23 ? -3.164 -31.562 -18.281 1 90.81 23 LEU B O 1
ATOM 3241 N N . ASP B 1 24 ? -4.258 -30.328 -19.781 1 88.75 24 ASP B N 1
ATOM 3242 C CA . ASP B 1 24 ? -4.977 -31.469 -20.328 1 88.75 24 ASP B CA 1
ATOM 3243 C C . ASP B 1 24 ? -4.156 -32.156 -21.406 1 88.75 24 ASP B C 1
ATOM 3245 O O . ASP B 1 24 ? -4.488 -32.094 -22.594 1 88.75 24 ASP B O 1
ATOM 3249 N N . PHE B 1 25 ? -3.127 -32.906 -21.047 1 94.06 25 PHE B N 1
ATOM 3250 C CA . PHE B 1 25 ? -2.32 -33.719 -21.938 1 94.06 25 PHE B CA 1
ATOM 3251 C C . PHE B 1 25 ? -2.178 -35.125 -21.406 1 94.06 25 PHE B C 1
ATOM 3253 O O . PHE B 1 25 ? -2.096 -35.344 -20.188 1 94.06 25 PHE B O 1
ATOM 3260 N N . LYS B 1 26 ? -2.217 -36.031 -22.234 1 92.44 26 LYS B N 1
ATOM 3261 C CA . LYS B 1 26 ? -2.006 -37.438 -21.844 1 92.44 26 LYS B CA 1
ATOM 3262 C C . LYS B 1 26 ? -0.543 -37.688 -21.5 1 92.44 26 LYS B C 1
ATOM 3264 O O . LYS B 1 26 ? -0.243 -38.5 -20.625 1 92.44 26 LYS B O 1
ATOM 3269 N N . GLU B 1 27 ? 0.237 -37.062 -22.266 1 94.38 27 GLU B N 1
ATOM 3270 C CA . GLU B 1 27 ? 1.68 -37.219 -22.109 1 94.38 27 GLU B CA 1
ATOM 3271 C C . GLU B 1 27 ? 2.422 -35.938 -22.438 1 94.38 27 GLU B C 1
ATOM 3273 O O . GLU B 1 27 ? 1.975 -35.156 -23.281 1 94.38 27 GLU B O 1
ATOM 3278 N N . PHE B 1 28 ? 3.525 -35.812 -21.656 1 96.31 28 PHE B N 1
ATOM 3279 C CA . PHE B 1 28 ? 4.383 -34.688 -21.953 1 96.31 28 PHE B CA 1
ATOM 3280 C C . PHE B 1 28 ? 5.727 -35.125 -22.5 1 96.31 28 PHE B C 1
ATOM 3282 O O . PHE B 1 28 ? 6.277 -36.156 -22.062 1 96.31 28 PHE B O 1
ATOM 3289 N N . ARG B 1 29 ? 6.172 -34.5 -23.438 1 97.25 29 ARG B N 1
ATOM 3290 C CA . ARG B 1 29 ? 7.562 -34.562 -23.875 1 97.25 29 ARG B CA 1
ATOM 3291 C C . ARG B 1 29 ? 8.289 -33.25 -23.547 1 97.25 29 ARG B C 1
ATOM 3293 O O . ARG B 1 29 ? 7.723 -32.156 -23.656 1 97.25 29 ARG B O 1
ATOM 3300 N N . LEU B 1 30 ? 9.477 -33.406 -23.062 1 98 30 LEU B N 1
ATOM 3301 C CA . LEU B 1 30 ? 10.195 -32.219 -22.562 1 98 30 LEU B CA 1
ATOM 3302 C C . LEU B 1 30 ? 11.484 -32 -23.344 1 98 30 LEU B C 1
ATOM 3304 O O . LEU B 1 30 ? 12.258 -32.938 -23.547 1 98 30 LEU B O 1
ATOM 3308 N N . VAL B 1 31 ? 11.688 -30.766 -23.75 1 97.75 31 VAL B N 1
ATOM 3309 C CA . VAL B 1 31 ? 12.938 -30.422 -24.422 1 97.75 31 VAL B CA 1
ATOM 3310 C C . VAL B 1 31 ? 13.523 -29.172 -23.781 1 97.75 31 VAL B C 1
ATOM 3312 O O . VAL B 1 31 ? 12.828 -28.172 -23.609 1 97.75 31 VAL B O 1
ATOM 3315 N N . ALA B 1 32 ? 14.758 -29.172 -23.422 1 96.88 32 ALA B N 1
ATOM 3316 C CA . ALA B 1 32 ? 15.492 -28.031 -22.906 1 96.88 32 ALA B CA 1
ATOM 3317 C C . ALA B 1 32 ? 16.719 -27.734 -23.75 1 96.88 32 ALA B C 1
ATOM 3319 O O . ALA B 1 32 ? 17.312 -28.641 -24.344 1 96.88 32 ALA B O 1
ATOM 3320 N N . PRO B 1 33 ? 17.047 -26.422 -23.812 1 93.31 33 PRO B N 1
ATOM 3321 C CA . PRO B 1 33 ? 18.281 -26.094 -24.516 1 93.31 33 PRO B CA 1
ATOM 3322 C C . PRO B 1 33 ? 19.5 -26.812 -23.938 1 93.31 33 PRO B C 1
ATOM 3324 O O . PRO B 1 33 ? 19.578 -27.016 -22.719 1 93.31 33 PRO B O 1
ATOM 3327 N N . GLY B 1 34 ? 20.453 -27.219 -24.766 1 88.62 34 GLY B N 1
ATOM 3328 C CA . GLY B 1 34 ? 21.641 -27.953 -24.375 1 88.62 34 GLY B CA 1
ATOM 3329 C C . GLY B 1 34 ? 22.438 -27.266 -23.281 1 88.62 34 GLY B C 1
ATOM 3330 O O . GLY B 1 34 ? 23 -27.922 -22.391 1 88.62 34 GLY B O 1
ATOM 3331 N N . GLY B 1 35 ? 22.516 -26 -23.234 1 87.5 35 GLY B N 1
ATOM 3332 C CA . GLY B 1 35 ? 23.328 -25.25 -22.281 1 87.5 35 GLY B CA 1
ATOM 3333 C C . GLY B 1 35 ? 22.719 -25.156 -20.906 1 87.5 35 GLY B C 1
ATOM 3334 O O . GLY B 1 35 ? 23.344 -24.656 -19.969 1 87.5 35 GLY B O 1
ATOM 3335 N N . TRP B 1 36 ? 21.562 -25.812 -20.703 1 91.19 36 TRP B N 1
ATOM 3336 C CA . TRP B 1 36 ? 20.875 -25.625 -19.422 1 91.19 36 TRP B CA 1
ATOM 3337 C C . TRP B 1 36 ? 21.141 -26.797 -18.484 1 91.19 36 TRP B C 1
ATOM 3339 O O . TRP B 1 36 ? 20.688 -26.797 -17.344 1 91.19 36 TRP B O 1
ATOM 3349 N N . GLY B 1 37 ? 21.844 -27.844 -18.953 1 90.19 37 GLY B N 1
ATOM 3350 C CA . GLY B 1 37 ? 22.297 -28.938 -18.109 1 90.19 37 GLY B CA 1
ATOM 3351 C C . GLY B 1 37 ? 21.219 -29.938 -17.781 1 90.19 37 GLY B C 1
ATOM 3352 O O . GLY B 1 37 ? 21.297 -30.641 -16.766 1 90.19 37 GLY B O 1
ATOM 3353 N N . MET B 1 38 ? 20.203 -30.109 -18.641 1 94.06 38 MET B N 1
ATOM 3354 C CA . MET B 1 38 ? 19.078 -30.984 -18.328 1 94.06 38 MET B CA 1
ATOM 3355 C C . MET B 1 38 ? 19.016 -32.125 -19.312 1 94.06 38 MET B C 1
ATOM 3357 O O . MET B 1 38 ? 18.203 -33.062 -19.156 1 94.06 38 MET B O 1
ATOM 3361 N N . LYS B 1 39 ? 19.922 -32.156 -20.234 1 94.38 39 LYS B N 1
ATOM 3362 C CA . LYS B 1 39 ? 19.891 -33.156 -21.281 1 94.38 39 LYS B CA 1
ATOM 3363 C C . LYS B 1 39 ? 19.969 -34.562 -20.703 1 94.38 39 LYS B C 1
ATOM 3365 O O . LYS B 1 39 ? 20.875 -34.875 -19.922 1 94.38 39 LYS B O 1
ATOM 3370 N N . ASP B 1 40 ? 18.984 -35.375 -21.062 1 95.88 40 ASP B N 1
ATOM 3371 C CA . ASP B 1 40 ? 18.938 -36.812 -20.75 1 95.88 40 ASP B CA 1
ATOM 3372 C C . ASP B 1 40 ? 18.797 -37.031 -19.25 1 95.88 40 ASP B C 1
ATOM 3374 O O . ASP B 1 40 ? 19.156 -38.094 -18.734 1 95.88 40 ASP B O 1
ATOM 3378 N N . LYS B 1 41 ? 18.453 -36.062 -18.578 1 96.62 41 LYS B N 1
ATOM 3379 C CA . LYS B 1 41 ? 18.188 -36.188 -17.141 1 96.62 41 LYS B CA 1
ATOM 3380 C C . LYS B 1 41 ? 16.688 -36.188 -16.859 1 96.62 41 LYS B C 1
ATOM 3382 O O . LYS B 1 41 ? 15.883 -35.875 -17.75 1 96.62 41 LYS B O 1
ATOM 3387 N N . ASP B 1 42 ? 16.406 -36.625 -15.656 1 97.38 42 ASP B N 1
ATOM 3388 C CA . ASP B 1 42 ? 15.008 -36.562 -15.234 1 97.38 42 ASP B CA 1
ATOM 3389 C C . ASP B 1 42 ? 14.555 -35.094 -15.102 1 97.38 42 ASP B C 1
ATOM 3391 O O . ASP B 1 42 ? 15.344 -34.219 -14.75 1 97.38 42 ASP B O 1
ATOM 3395 N N . ALA B 1 43 ? 13.281 -34.875 -15.391 1 96.75 43 ALA B N 1
ATOM 3396 C CA . ALA B 1 43 ? 12.703 -33.531 -15.32 1 96.75 43 ALA B CA 1
ATOM 3397 C C . ALA B 1 43 ? 12.898 -32.906 -13.945 1 96.75 43 ALA B C 1
ATOM 3399 O O . ALA B 1 43 ? 12.922 -31.688 -13.797 1 96.75 43 ALA B O 1
ATOM 3400 N N . SER B 1 44 ? 13.047 -33.656 -12.852 1 93.81 44 SER B N 1
ATOM 3401 C CA . SER B 1 44 ? 13.234 -33.156 -11.492 1 93.81 44 SER B CA 1
ATOM 3402 C C . SER B 1 44 ? 14.547 -32.406 -11.352 1 93.81 44 SER B C 1
ATOM 3404 O O . SER B 1 44 ? 14.75 -31.688 -10.367 1 93.81 44 SER B O 1
ATOM 3406 N N . ARG B 1 45 ? 15.414 -32.562 -12.312 1 92.31 45 ARG B N 1
ATOM 3407 C CA . ARG B 1 45 ? 16.672 -31.828 -12.305 1 92.31 45 ARG B CA 1
ATOM 3408 C C . ARG B 1 45 ? 16.438 -30.312 -12.352 1 92.31 45 ARG B C 1
ATOM 3410 O O . ARG B 1 45 ? 17.266 -29.547 -11.859 1 92.31 45 ARG B O 1
ATOM 3417 N N . ALA B 1 46 ? 15.312 -29.906 -12.906 1 91.75 46 ALA B N 1
ATOM 3418 C CA . ALA B 1 46 ? 15.016 -28.5 -13.094 1 91.75 46 ALA B CA 1
ATOM 3419 C C . ALA B 1 46 ? 14.789 -27.812 -11.75 1 91.75 46 ALA B C 1
ATOM 3421 O O . ALA B 1 46 ? 15.109 -26.625 -11.586 1 91.75 46 ALA B O 1
ATOM 3422 N N . ASP B 1 47 ? 14.227 -28.516 -10.773 1 88.25 47 ASP B N 1
ATOM 3423 C CA . ASP B 1 47 ? 13.867 -27.859 -9.523 1 88.25 47 ASP B CA 1
ATOM 3424 C C . ASP B 1 47 ? 14.453 -28.609 -8.328 1 88.25 47 ASP B C 1
ATOM 3426 O O . ASP B 1 47 ? 14.211 -28.25 -7.176 1 88.25 47 ASP B O 1
ATOM 3430 N N . ASP B 1 48 ? 15.109 -29.703 -8.555 1 87.06 48 ASP B N 1
ATOM 3431 C CA . ASP B 1 48 ? 15.773 -30.516 -7.539 1 87.06 48 ASP B CA 1
ATOM 3432 C C . ASP B 1 48 ? 14.766 -31.109 -6.562 1 87.06 48 ASP B C 1
ATOM 3434 O O . ASP B 1 48 ? 15.055 -31.25 -5.371 1 87.06 48 ASP B O 1
ATOM 3438 N N . GLY B 1 49 ? 13.586 -31.344 -7.039 1 87.56 49 GLY B N 1
ATOM 3439 C CA . GLY B 1 49 ? 12.57 -32 -6.238 1 87.56 49 GLY B CA 1
ATOM 3440 C C . GLY B 1 49 ? 12.555 -33.531 -6.422 1 87.56 49 GLY B C 1
ATOM 3441 O O . GLY B 1 49 ? 13.562 -34.094 -6.816 1 87.56 49 GLY B O 1
ATOM 3442 N N . GLU B 1 50 ? 11.477 -34.062 -6.094 1 90.5 50 GLU B N 1
ATOM 3443 C CA . GLU B 1 50 ? 11.32 -35.531 -6.203 1 90.5 50 GLU B CA 1
ATOM 3444 C C . GLU B 1 50 ? 11.359 -35.969 -7.66 1 90.5 50 GLU B C 1
ATOM 3446 O O . GLU B 1 50 ? 10.938 -35.219 -8.555 1 90.5 50 GLU B O 1
ATOM 3451 N N . TYR B 1 51 ? 11.773 -37.188 -7.84 1 93.69 51 TYR B N 1
ATOM 3452 C CA . TYR B 1 51 ? 11.852 -37.781 -9.164 1 93.69 51 TYR B CA 1
ATOM 3453 C C . TYR B 1 51 ? 10.5 -37.75 -9.867 1 93.69 51 TYR B C 1
ATOM 3455 O O . TYR B 1 51 ? 9.469 -38.062 -9.258 1 93.69 51 TYR B O 1
ATOM 3463 N N . ILE B 1 52 ? 10.43 -37.312 -11.18 1 94.38 52 ILE B N 1
ATOM 3464 C CA . ILE B 1 52 ? 9.18 -37.125 -11.906 1 94.38 52 ILE B CA 1
ATOM 3465 C C . ILE B 1 52 ? 8.969 -38.312 -12.859 1 94.38 52 ILE B C 1
ATOM 3467 O O . ILE B 1 52 ? 7.836 -38.719 -13.109 1 94.38 52 ILE B O 1
ATOM 3471 N N . GLY B 1 53 ? 10.07 -38.812 -13.43 1 96.06 53 GLY B N 1
ATOM 3472 C CA . GLY B 1 53 ? 9.977 -39.969 -14.297 1 96.06 53 GLY B CA 1
ATOM 3473 C C . GLY B 1 53 ? 9.875 -39.625 -15.766 1 96.06 53 GLY B C 1
ATOM 3474 O O . GLY B 1 53 ? 9.445 -40.438 -16.578 1 96.06 53 GLY B O 1
ATOM 3475 N N . ILE B 1 54 ? 10.109 -38.406 -16.172 1 97.12 54 ILE B N 1
ATOM 3476 C CA . ILE B 1 54 ? 10.125 -37.969 -17.562 1 97.12 54 ILE B CA 1
ATOM 3477 C C . ILE B 1 54 ? 11.523 -37.469 -17.922 1 97.12 54 ILE B C 1
ATOM 3479 O O . ILE B 1 54 ? 12.086 -36.625 -17.234 1 97.12 54 ILE B O 1
ATOM 3483 N N . THR B 1 55 ? 12.078 -38 -18.938 1 97.69 55 THR B N 1
ATOM 3484 C CA . THR B 1 55 ? 13.422 -37.625 -19.375 1 97.69 55 THR B CA 1
ATOM 3485 C C . THR B 1 55 ? 13.367 -36.375 -20.25 1 97.69 55 THR B C 1
ATOM 3487 O O . THR B 1 55 ? 12.516 -36.25 -21.141 1 97.69 55 THR B O 1
ATOM 3490 N N . VAL B 1 56 ? 14.289 -35.469 -20 1 98 56 VAL B N 1
ATOM 3491 C CA . VAL B 1 56 ? 14.375 -34.25 -20.797 1 98 56 VAL B CA 1
ATOM 3492 C C . VAL B 1 56 ? 15.289 -34.469 -22 1 98 56 VAL B C 1
ATOM 3494 O O . VAL B 1 56 ? 16.406 -34.969 -21.859 1 98 56 VAL B O 1
ATOM 3497 N N . LYS B 1 57 ? 14.773 -34.125 -23.125 1 96.56 57 LYS B N 1
ATOM 3498 C CA . LYS B 1 57 ? 15.539 -34.281 -24.359 1 96.56 57 LYS B CA 1
ATOM 3499 C C . LYS B 1 57 ? 16.125 -32.938 -24.797 1 96.56 57 LYS B C 1
ATOM 3501 O O . LYS B 1 57 ? 15.844 -31.906 -24.203 1 96.56 57 LYS B O 1
ATOM 3506 N N . SER B 1 58 ? 17.062 -32.969 -25.781 1 93.19 58 SER B N 1
ATOM 3507 C CA . SER B 1 58 ? 17.719 -31.75 -26.234 1 93.19 58 SER B CA 1
ATOM 3508 C C . SER B 1 58 ? 17.344 -31.422 -27.688 1 93.19 58 SER B C 1
ATOM 3510 O O . SER B 1 58 ? 17.516 -30.297 -28.141 1 93.19 58 SER B O 1
ATOM 3512 N N . CYS B 1 59 ? 16.859 -32.406 -28.391 1 92.75 59 CYS B N 1
ATOM 3513 C CA . CYS B 1 59 ? 16.547 -32.188 -29.797 1 92.75 59 CYS B CA 1
ATOM 3514 C C . CYS B 1 59 ? 15.07 -31.875 -29.984 1 92.75 59 CYS B C 1
ATOM 3516 O O . CYS B 1 59 ? 14.234 -32.781 -29.969 1 92.75 59 CYS B O 1
ATOM 3518 N N . PHE B 1 60 ? 14.75 -30.719 -30.266 1 96.25 60 PHE B N 1
ATOM 3519 C CA . PHE B 1 60 ? 13.383 -30.25 -30.422 1 96.25 60 PHE B CA 1
ATOM 3520 C C . PHE B 1 60 ? 12.703 -30.906 -31.609 1 96.25 60 PHE B C 1
ATOM 3522 O O . PHE B 1 60 ? 11.578 -31.391 -31.5 1 96.25 60 PHE B O 1
ATOM 3529 N N . GLU B 1 61 ? 13.422 -31.016 -32.75 1 94.56 61 GLU B N 1
ATOM 3530 C CA . GLU B 1 61 ? 12.867 -31.5 -34.031 1 94.56 61 GLU B CA 1
ATOM 3531 C C . GLU B 1 61 ? 12.43 -32.969 -33.906 1 94.56 61 GLU B C 1
ATOM 3533 O O . GLU B 1 61 ? 11.375 -33.344 -34.438 1 94.56 61 GLU B O 1
ATOM 3538 N N . SER B 1 62 ? 13.172 -33.688 -33.219 1 93.56 62 SER B N 1
ATOM 3539 C CA . SER B 1 62 ? 12.867 -35.094 -33.062 1 93.56 62 SER B CA 1
ATOM 3540 C C . SER B 1 62 ? 11.602 -35.312 -32.25 1 93.56 62 SER B C 1
ATOM 3542 O O . SER B 1 62 ? 10.812 -36.219 -32.531 1 93.56 62 SER B O 1
ATOM 3544 N N . GLU B 1 63 ? 11.414 -34.5 -31.266 1 94.31 63 GLU B N 1
ATOM 3545 C CA . GLU B 1 63 ? 10.266 -34.656 -30.375 1 94.31 63 GLU B CA 1
ATOM 3546 C C . GLU B 1 63 ? 9.008 -34.031 -31 1 94.31 63 GLU B C 1
ATOM 3548 O O . GLU B 1 63 ? 7.887 -34.406 -30.641 1 94.31 63 GLU B O 1
ATOM 3553 N N . LEU B 1 64 ? 9.195 -33.125 -31.906 1 95.88 64 LEU B N 1
ATOM 3554 C CA . LEU B 1 64 ? 8.094 -32.406 -32.531 1 95.88 64 LEU B CA 1
ATOM 3555 C C . LEU B 1 64 ? 7.25 -33.344 -33.406 1 95.88 64 LEU B C 1
ATOM 3557 O O . LEU B 1 64 ? 6.035 -33.156 -33.5 1 95.88 64 LEU B O 1
ATOM 3561 N N . GLU B 1 65 ? 7.812 -34.344 -34 1 91.69 65 GLU B N 1
ATOM 3562 C CA . GLU B 1 65 ? 7.137 -35.219 -34.938 1 91.69 65 GLU B CA 1
ATOM 3563 C C . GLU B 1 65 ? 6.02 -36 -34.25 1 91.69 65 GLU B C 1
ATOM 3565 O O . GLU B 1 65 ? 4.961 -36.219 -34.844 1 91.69 65 GLU B O 1
ATOM 3570 N N . ASP B 1 66 ? 6.137 -36.344 -33.031 1 87.62 66 ASP B N 1
ATOM 3571 C CA . ASP B 1 66 ? 5.195 -37.25 -32.375 1 87.62 66 ASP B CA 1
ATOM 3572 C C . ASP B 1 66 ? 4.32 -36.469 -31.391 1 87.62 66 ASP B C 1
ATOM 3574 O O . ASP B 1 66 ? 3.725 -37.062 -30.484 1 87.62 66 ASP B O 1
ATOM 3578 N N . CYS B 1 67 ? 4.246 -35.188 -31.531 1 94.69 67 CYS B N 1
ATOM 3579 C CA . CYS B 1 67 ? 3.43 -34.438 -30.578 1 94.69 67 CYS B CA 1
ATOM 3580 C C . CYS B 1 67 ? 2.25 -33.781 -31.281 1 94.69 67 CYS B C 1
ATOM 3582 O O . CYS B 1 67 ? 2.211 -33.719 -32.5 1 94.69 67 CYS B O 1
ATOM 3584 N N . ASP B 1 68 ? 1.234 -33.438 -30.5 1 95.25 68 ASP B N 1
ATOM 3585 C CA . ASP B 1 68 ? 0.023 -32.812 -31.016 1 95.25 68 ASP B CA 1
ATOM 3586 C C . ASP B 1 68 ? 0.035 -31.297 -30.781 1 95.25 68 ASP B C 1
ATOM 3588 O O . ASP B 1 68 ? -0.57 -30.547 -31.547 1 95.25 68 ASP B O 1
ATOM 3592 N N . CYS B 1 69 ? 0.646 -30.938 -29.734 1 96.88 69 CYS B N 1
ATOM 3593 C CA . CYS B 1 69 ? 0.655 -29.547 -29.281 1 96.88 69 CYS B CA 1
ATOM 3594 C C . CYS B 1 69 ? 2 -29.188 -28.672 1 96.88 69 CYS B C 1
ATOM 3596 O O . CYS B 1 69 ? 2.629 -30.016 -28 1 96.88 69 CYS B O 1
ATOM 3598 N N . VAL B 1 70 ? 2.484 -27.984 -28.984 1 97.94 70 VAL B N 1
ATOM 3599 C CA . VAL B 1 70 ? 3.707 -27.5 -28.344 1 97.94 70 VAL B CA 1
ATOM 3600 C C . VAL B 1 70 ? 3.371 -26.406 -27.344 1 97.94 70 VAL B C 1
ATOM 3602 O O . VAL B 1 70 ? 2.666 -25.438 -27.672 1 97.94 70 VAL B O 1
ATOM 3605 N N . VAL B 1 71 ? 3.883 -26.578 -26.109 1 97.44 71 VAL B N 1
ATOM 3606 C CA . VAL B 1 71 ? 3.75 -25.578 -25.062 1 97.44 71 VAL B CA 1
ATOM 3607 C C . VAL B 1 71 ? 5.051 -24.781 -24.953 1 97.44 71 VAL B C 1
ATOM 3609 O O . VAL B 1 71 ? 6.047 -25.297 -24.422 1 97.44 71 VAL B O 1
ATOM 3612 N N . PHE B 1 72 ? 5.004 -23.609 -25.406 1 97.69 72 PHE B N 1
ATOM 3613 C CA . PHE B 1 72 ? 6.156 -22.734 -25.219 1 97.69 72 PHE B CA 1
ATOM 3614 C C . PHE B 1 72 ? 6.098 -22.047 -23.859 1 97.69 72 PHE B C 1
ATOM 3616 O O . PHE B 1 72 ? 5.359 -21.078 -23.688 1 97.69 72 PHE B O 1
ATOM 3623 N N . CYS B 1 73 ? 6.887 -22.516 -23.016 1 95.12 73 CYS B N 1
ATOM 3624 C CA . CYS B 1 73 ? 6.758 -22.156 -21.609 1 95.12 73 CYS B CA 1
ATOM 3625 C C . CYS B 1 73 ? 7.652 -20.984 -21.25 1 95.12 73 CYS B C 1
ATOM 3627 O O . CYS B 1 73 ? 8.703 -20.781 -21.875 1 95.12 73 CYS B O 1
ATOM 3629 N N . ASP B 1 74 ? 7.223 -20.234 -20.219 1 92 74 ASP B N 1
ATOM 3630 C CA . ASP B 1 74 ? 7.996 -19.156 -19.625 1 92 74 ASP B CA 1
ATOM 3631 C C . ASP B 1 74 ? 9.305 -19.656 -19.031 1 92 74 ASP B C 1
ATOM 3633 O O . ASP B 1 74 ? 9.391 -20.812 -18.609 1 92 74 ASP B O 1
ATOM 3637 N N . TYR B 1 75 ? 10.32 -18.828 -19.141 1 89.44 75 TYR B N 1
ATOM 3638 C CA . TYR B 1 75 ? 11.633 -19.234 -18.656 1 89.44 75 TYR B CA 1
ATOM 3639 C C . TYR B 1 75 ? 12.352 -18.062 -17.984 1 89.44 75 TYR B C 1
ATOM 3641 O O . TYR B 1 75 ? 12.164 -16.906 -18.375 1 89.44 75 TYR B O 1
ATOM 3649 N N . SER B 1 76 ? 13.117 -18.422 -16.938 1 81.38 76 SER B N 1
ATOM 3650 C CA . SER B 1 76 ? 13.852 -17.391 -16.203 1 81.38 76 SER B CA 1
ATOM 3651 C C . SER B 1 76 ? 15.336 -17.406 -16.578 1 81.38 76 SER B C 1
ATOM 3653 O O . SER B 1 76 ? 16.062 -16.453 -16.281 1 81.38 76 SER B O 1
ATOM 3655 N N . LEU B 1 77 ? 15.766 -18.375 -17.25 1 82.25 77 LEU B N 1
ATOM 3656 C CA . LEU B 1 77 ? 17.156 -18.484 -17.672 1 82.25 77 LEU B CA 1
ATOM 3657 C C . LEU B 1 77 ? 17.391 -17.688 -18.953 1 82.25 77 LEU B C 1
ATOM 3659 O O . LEU B 1 77 ? 16.469 -17.5 -19.75 1 82.25 77 LEU B O 1
ATOM 3663 N N . PRO B 1 78 ? 18.609 -17.203 -19.109 1 83.88 78 PRO B N 1
ATOM 3664 C CA . PRO B 1 78 ? 18.906 -16.438 -20.312 1 83.88 78 PRO B CA 1
ATOM 3665 C C . PRO B 1 78 ? 18.719 -17.25 -21.594 1 83.88 78 PRO B C 1
ATOM 3667 O O . PRO B 1 78 ? 19.297 -18.328 -21.719 1 83.88 78 PRO B O 1
ATOM 3670 N N . LEU B 1 79 ? 17.906 -16.766 -22.5 1 91.56 79 LEU B N 1
ATOM 3671 C CA . LEU B 1 79 ? 17.641 -17.391 -23.797 1 91.56 79 LEU B CA 1
ATOM 3672 C C . LEU B 1 79 ? 17.109 -16.359 -24.797 1 91.56 79 LEU B C 1
ATOM 3674 O O . LEU B 1 79 ? 16.125 -15.68 -24.516 1 91.56 79 LEU B O 1
ATOM 3678 N N . ASP B 1 80 ? 17.797 -16.219 -25.906 1 93.06 80 ASP B N 1
ATOM 3679 C CA . ASP B 1 80 ? 17.359 -15.258 -26.906 1 93.06 80 ASP B CA 1
ATOM 3680 C C . ASP B 1 80 ? 16.078 -15.727 -27.594 1 93.06 80 ASP B C 1
ATOM 3682 O O . ASP B 1 80 ? 16.047 -16.781 -28.234 1 93.06 80 ASP B O 1
ATOM 3686 N N . PHE B 1 81 ? 15.07 -15.008 -27.531 1 95.12 81 PHE B N 1
ATOM 3687 C CA . PHE B 1 81 ? 13.758 -15.359 -28.062 1 95.12 81 PHE B CA 1
ATOM 3688 C C . PHE B 1 81 ? 13.82 -15.547 -29.578 1 95.12 81 PHE B C 1
ATOM 3690 O O . PHE B 1 81 ? 13.312 -16.531 -30.109 1 95.12 81 PHE B O 1
ATOM 3697 N N . ASN B 1 82 ? 14.406 -14.656 -30.297 1 94.75 82 ASN B N 1
ATOM 3698 C CA . ASN B 1 82 ? 14.406 -14.648 -31.766 1 94.75 82 ASN B CA 1
ATOM 3699 C C . ASN B 1 82 ? 15.25 -15.797 -32.312 1 94.75 82 ASN B C 1
ATOM 3701 O O . ASN B 1 82 ? 14.945 -16.328 -33.375 1 94.75 82 ASN B O 1
ATOM 3705 N N . LYS B 1 83 ? 16.188 -16.156 -31.547 1 94.69 83 LYS B N 1
ATOM 3706 C CA . LYS B 1 83 ? 17.125 -17.156 -32.031 1 94.69 83 LYS B CA 1
ATOM 3707 C C . LYS B 1 83 ? 16.672 -18.562 -31.672 1 94.69 83 LYS B C 1
ATOM 3709 O O . LYS B 1 83 ? 16.844 -19.5 -32.438 1 94.69 83 LYS B O 1
ATOM 3714 N N . TYR B 1 84 ? 16.047 -18.641 -30.484 1 94.75 84 TYR B N 1
ATOM 3715 C CA . TYR B 1 84 ? 15.891 -20 -29.969 1 94.75 84 TYR B CA 1
ATOM 3716 C C . TYR B 1 84 ? 14.414 -20.359 -29.797 1 94.75 84 TYR B C 1
ATOM 3718 O O . TYR B 1 84 ? 14.062 -21.531 -29.656 1 94.75 84 TYR B O 1
ATOM 3726 N N . ILE B 1 85 ? 13.578 -19.406 -29.766 1 96.5 85 ILE B N 1
ATOM 3727 C CA . ILE B 1 85 ? 12.172 -19.672 -29.484 1 96.5 85 ILE B CA 1
ATOM 3728 C C . ILE B 1 85 ? 11.344 -19.453 -30.75 1 96.5 85 ILE B C 1
ATOM 3730 O O . ILE B 1 85 ? 10.648 -20.359 -31.219 1 96.5 85 ILE B O 1
ATOM 3734 N N . TYR B 1 86 ? 11.484 -18.328 -31.312 1 97.12 86 TYR B N 1
ATOM 3735 C CA . TYR B 1 86 ? 10.648 -17.906 -32.438 1 97.12 86 TYR B CA 1
ATOM 3736 C C . TYR B 1 86 ? 10.742 -18.906 -33.594 1 97.12 86 TYR B C 1
ATOM 3738 O O . TYR B 1 86 ? 9.727 -19.328 -34.125 1 97.12 86 TYR B O 1
ATOM 3746 N N . PRO B 1 87 ? 11.93 -19.297 -34 1 96.88 87 PRO B N 1
ATOM 3747 C CA . PRO B 1 87 ? 12.016 -20.266 -35.094 1 96.88 87 PRO B CA 1
ATOM 3748 C C . PRO B 1 87 ? 11.312 -21.594 -34.781 1 96.88 87 PRO B C 1
ATOM 3750 O O . PRO B 1 87 ? 10.781 -22.25 -35.656 1 96.88 87 PRO B O 1
ATOM 3753 N N . LYS B 1 88 ? 11.352 -21.969 -33.562 1 97.38 88 LYS B N 1
ATOM 3754 C CA . LYS B 1 88 ? 10.703 -23.203 -33.125 1 97.38 88 LYS B CA 1
ATOM 3755 C C . LYS B 1 88 ? 9.18 -23.078 -33.188 1 97.38 88 LYS B C 1
ATOM 3757 O O . LYS B 1 88 ? 8.477 -24.047 -33.469 1 97.38 88 LYS B O 1
ATOM 3762 N N . ILE B 1 89 ? 8.727 -21.938 -32.844 1 97.94 89 ILE B N 1
ATOM 3763 C CA . ILE B 1 89 ? 7.293 -21.672 -33 1 97.94 89 ILE B CA 1
ATOM 3764 C C . ILE B 1 89 ? 6.887 -21.812 -34.469 1 97.94 89 ILE B C 1
ATOM 3766 O O . ILE B 1 89 ? 5.918 -22.516 -34.781 1 97.94 89 ILE B O 1
ATOM 3770 N N . LEU B 1 90 ? 7.68 -21.188 -35.312 1 97.19 90 LEU B N 1
ATOM 3771 C CA . LEU B 1 90 ? 7.387 -21.234 -36.75 1 97.19 90 LEU B CA 1
ATOM 3772 C C . LEU B 1 90 ? 7.434 -22.672 -37.25 1 97.19 90 LEU B C 1
ATOM 3774 O O . LEU B 1 90 ? 6.574 -23.094 -38.031 1 97.19 90 LEU B O 1
ATOM 3778 N N . GLU B 1 91 ? 8.422 -23.344 -36.844 1 97.31 91 GLU B N 1
ATOM 3779 C CA . GLU B 1 91 ? 8.562 -24.75 -37.219 1 97.31 91 GLU B CA 1
ATOM 3780 C C . GLU B 1 91 ? 7.352 -25.562 -36.781 1 97.31 91 GLU B C 1
ATOM 3782 O O . GLU B 1 91 ? 6.871 -26.422 -37.5 1 97.31 91 GLU B O 1
ATOM 3787 N N . SER B 1 92 ? 6.879 -25.344 -35.562 1 97.88 92 SER B N 1
ATOM 3788 C CA . SER B 1 92 ? 5.723 -26.047 -35 1 97.88 92 SER B CA 1
ATOM 3789 C C . SER B 1 92 ? 4.469 -25.766 -35.844 1 97.88 92 SER B C 1
ATOM 3791 O O . SER B 1 92 ? 3.684 -26.672 -36.094 1 97.88 92 SER B O 1
ATOM 3793 N N . ILE B 1 93 ? 4.305 -24.531 -36.188 1 97.12 93 ILE B N 1
ATOM 3794 C CA . ILE B 1 93 ? 3.156 -24.125 -37 1 97.12 93 ILE B CA 1
ATOM 3795 C C . ILE B 1 93 ? 3.209 -24.844 -38.344 1 97.12 93 ILE B C 1
ATOM 3797 O O . ILE B 1 93 ? 2.201 -25.391 -38.812 1 97.12 93 ILE B O 1
ATOM 3801 N N . HIS B 1 94 ? 4.41 -24.844 -38.906 1 95.5 94 HIS B N 1
ATOM 3802 C CA . HIS B 1 94 ? 4.594 -25.484 -40.219 1 95.5 94 HIS B CA 1
ATOM 3803 C C . HIS B 1 94 ? 4.277 -26.969 -40.156 1 95.5 94 HIS B C 1
ATOM 3805 O O . HIS B 1 94 ? 3.779 -27.547 -41.125 1 95.5 94 HIS B O 1
ATOM 3811 N N . LYS B 1 95 ? 4.547 -27.578 -39.125 1 96.31 95 LYS B N 1
ATOM 3812 C CA . LYS B 1 95 ? 4.305 -29.016 -38.938 1 96.31 95 LYS B CA 1
ATOM 3813 C C . LYS B 1 95 ? 2.889 -29.281 -38.438 1 96.31 95 LYS B C 1
ATOM 3815 O O . LYS B 1 95 ? 2.561 -30.391 -38.062 1 96.31 95 LYS B O 1
ATOM 3820 N N . LYS B 1 96 ? 2.068 -28.234 -38.344 1 96.12 96 LYS B N 1
ATOM 3821 C CA . LYS B 1 96 ? 0.639 -28.266 -38.031 1 96.12 96 LYS B CA 1
ATOM 3822 C C . LYS B 1 96 ? 0.387 -28.719 -36.594 1 96.12 96 LYS B C 1
ATOM 3824 O O . LYS B 1 96 ? -0.485 -29.562 -36.344 1 96.12 96 LYS B O 1
ATOM 3829 N N . LYS B 1 97 ? 1.248 -28.344 -35.719 1 97 97 LYS B N 1
ATOM 3830 C CA . LYS B 1 97 ? 1.04 -28.578 -34.281 1 97 97 LYS B CA 1
ATOM 3831 C C . LYS B 1 97 ? 0.297 -27.406 -33.656 1 97 97 LYS B C 1
ATOM 3833 O O . LYS B 1 97 ? 0.552 -26.25 -33.969 1 97 97 LYS B O 1
ATOM 3838 N N . ASP B 1 98 ? -0.605 -27.719 -32.781 1 96.81 98 ASP B N 1
ATOM 3839 C CA . ASP B 1 98 ? -1.221 -26.656 -32 1 96.81 98 ASP B CA 1
ATOM 3840 C C . ASP B 1 98 ? -0.2 -25.984 -31.078 1 96.81 98 ASP B C 1
ATOM 3842 O O . ASP B 1 98 ? 0.806 -26.609 -30.719 1 96.81 98 ASP B O 1
ATOM 3846 N N . ILE B 1 99 ? -0.44 -24.75 -30.75 1 97.31 99 ILE B N 1
ATOM 3847 C CA . ILE B 1 99 ? 0.529 -24 -29.953 1 97.31 99 ILE B CA 1
ATOM 3848 C C . ILE B 1 99 ? -0.145 -23.438 -28.719 1 97.31 99 ILE B C 1
ATOM 3850 O O . ILE B 1 99 ? -1.223 -22.844 -28.797 1 97.31 99 ILE B O 1
ATOM 3854 N N . ILE B 1 100 ? 0.418 -23.688 -27.594 1 96.44 100 ILE B N 1
ATOM 3855 C CA . ILE B 1 100 ? 0.146 -22.953 -26.359 1 96.44 100 ILE B CA 1
ATOM 3856 C C . ILE B 1 100 ? 1.352 -22.078 -26 1 96.44 100 ILE B C 1
ATOM 3858 O O . ILE B 1 100 ? 2.445 -22.609 -25.766 1 96.44 100 ILE B O 1
ATOM 3862 N N . CYS B 1 101 ? 1.201 -20.797 -25.953 1 96.94 101 CYS B N 1
ATOM 3863 C CA . CYS B 1 101 ? 2.314 -19.891 -25.688 1 96.94 101 CYS B CA 1
ATOM 3864 C C . CYS B 1 101 ? 2.17 -19.25 -24.312 1 96.94 101 CYS B C 1
ATOM 3866 O O . CYS B 1 101 ? 1.234 -18.484 -24.078 1 96.94 101 CYS B O 1
ATOM 3868 N N . LEU B 1 102 ? 3.111 -19.578 -23.484 1 95.5 102 LEU B N 1
ATOM 3869 C CA . LEU B 1 102 ? 3.092 -19.031 -22.125 1 95.5 102 LEU B CA 1
ATOM 3870 C C . LEU B 1 102 ? 4.156 -17.953 -21.953 1 95.5 102 LEU B C 1
ATOM 3872 O O . LEU B 1 102 ? 4.414 -17.5 -20.844 1 95.5 102 LEU B O 1
ATOM 3876 N N . ILE B 1 103 ? 4.789 -17.578 -23.016 1 94.88 103 ILE B N 1
ATOM 3877 C CA . ILE B 1 103 ? 5.801 -16.531 -23.031 1 94.88 103 ILE B CA 1
ATOM 3878 C C . ILE B 1 103 ? 5.152 -15.203 -23.406 1 94.88 103 ILE B C 1
ATOM 3880 O O . ILE B 1 103 ? 4.387 -15.125 -24.375 1 94.88 103 ILE B O 1
ATOM 3884 N N . PRO B 1 104 ? 5.406 -14.227 -22.609 1 91.31 104 PRO B N 1
ATOM 3885 C CA . PRO B 1 104 ? 4.883 -12.922 -23.016 1 91.31 104 PRO B CA 1
ATOM 3886 C C . PRO B 1 104 ? 5.383 -12.492 -24.391 1 91.31 104 PRO B C 1
ATOM 3888 O O . PRO B 1 104 ? 6.582 -12.547 -24.656 1 91.31 104 PRO B O 1
ATOM 3891 N N . LEU B 1 105 ? 4.453 -11.992 -25.188 1 94.44 105 LEU B N 1
ATOM 3892 C CA . LEU B 1 105 ? 4.789 -11.602 -26.562 1 94.44 105 LEU B CA 1
ATOM 3893 C C . LEU B 1 105 ? 4.52 -10.117 -26.781 1 94.44 105 LEU B C 1
ATOM 3895 O O . LEU B 1 105 ? 3.564 -9.562 -26.219 1 94.44 105 LEU B O 1
ATOM 3899 N N . GLU B 1 106 ? 5.359 -9.578 -27.641 1 93.12 106 GLU B N 1
ATOM 3900 C CA . GLU B 1 106 ? 5 -8.266 -28.156 1 93.12 106 GLU B CA 1
ATOM 3901 C C . GLU B 1 106 ? 3.758 -8.344 -29.047 1 93.12 106 GLU B C 1
ATOM 3903 O O . GLU B 1 106 ? 3.492 -9.375 -29.656 1 93.12 106 GLU B O 1
ATOM 3908 N N . GLU B 1 107 ? 3.113 -7.254 -29.141 1 92.75 107 GLU B N 1
ATOM 3909 C CA . GLU B 1 107 ? 1.843 -7.215 -29.859 1 92.75 107 GLU B CA 1
ATOM 3910 C C . GLU B 1 107 ? 2.02 -7.633 -31.312 1 92.75 107 GLU B C 1
ATOM 3912 O O . GLU B 1 107 ? 1.226 -8.414 -31.844 1 92.75 107 GLU B O 1
ATOM 3917 N N . HIS B 1 108 ? 3.043 -7.121 -31.953 1 94.88 108 HIS B N 1
ATOM 3918 C CA . HIS B 1 108 ? 3.24 -7.395 -33.375 1 94.88 108 HIS B CA 1
ATOM 3919 C C . HIS B 1 108 ? 3.568 -8.867 -33.594 1 94.88 108 HIS B C 1
ATOM 3921 O O . HIS B 1 108 ? 3.141 -9.445 -34.594 1 94.88 108 HIS B O 1
ATOM 3927 N N . ILE B 1 109 ? 4.266 -9.453 -32.688 1 95.62 109 ILE B N 1
ATOM 3928 C CA . ILE B 1 109 ? 4.613 -10.867 -32.812 1 95.62 109 ILE B CA 1
ATOM 3929 C C . ILE B 1 109 ? 3.369 -11.719 -32.594 1 95.62 109 ILE B C 1
ATOM 3931 O O . ILE B 1 109 ? 3.156 -12.711 -33.281 1 95.62 109 ILE B O 1
ATOM 3935 N N . GLU B 1 110 ? 2.639 -11.352 -31.578 1 95.75 110 GLU B N 1
ATOM 3936 C CA . GLU B 1 110 ? 1.388 -12.062 -31.328 1 95.75 110 GLU B CA 1
ATOM 3937 C C . GLU B 1 110 ? 0.498 -12.086 -32.562 1 95.75 110 GLU B C 1
ATOM 3939 O O . GLU B 1 110 ? -0.033 -13.133 -32.938 1 95.75 110 GLU B O 1
ATOM 3944 N N . LEU B 1 111 ? 0.295 -10.961 -33.156 1 96 111 LEU B N 1
ATOM 3945 C CA . LEU B 1 111 ? -0.545 -10.836 -34.344 1 96 111 LEU B CA 1
ATOM 3946 C C . LEU B 1 111 ? -0.001 -11.68 -35.5 1 96 111 LEU B C 1
ATOM 3948 O O . LEU B 1 111 ? -0.765 -12.344 -36.219 1 96 111 LEU B O 1
ATOM 3952 N N . GLU B 1 112 ? 1.231 -11.555 -35.625 1 96.56 112 GLU B N 1
ATOM 3953 C CA . GLU B 1 112 ? 1.89 -12.344 -36.688 1 96.56 112 GLU B CA 1
ATOM 3954 C C . GLU B 1 112 ? 1.646 -13.836 -36.469 1 96.56 112 GLU B C 1
ATOM 3956 O O . GLU B 1 112 ? 1.286 -14.547 -37.406 1 96.56 112 GLU B O 1
ATOM 3961 N N . LEU B 1 113 ? 1.83 -14.32 -35.312 1 97.19 113 LEU B N 1
ATOM 3962 C CA . LEU B 1 113 ? 1.68 -15.742 -35 1 97.19 113 LEU B CA 1
ATOM 3963 C C . LEU B 1 113 ? 0.226 -16.172 -35.156 1 97.19 113 LEU B C 1
ATOM 3965 O O . LEU B 1 113 ? -0.05 -17.266 -35.656 1 97.19 113 LEU B O 1
ATOM 3969 N N . LYS B 1 114 ? -0.677 -15.398 -34.719 1 96.5 114 LYS B N 1
ATOM 3970 C CA . LYS B 1 114 ? -2.098 -15.703 -34.875 1 96.5 114 LYS B CA 1
ATOM 3971 C C . LYS B 1 114 ? -2.471 -15.844 -36.344 1 96.5 114 LYS B C 1
ATOM 3973 O O . LYS B 1 114 ? -3.207 -16.766 -36.719 1 96.5 114 LYS B O 1
ATOM 3978 N N . THR B 1 115 ? -1.994 -14.914 -37.094 1 97 115 THR B N 1
ATOM 3979 C CA . THR B 1 115 ? -2.266 -14.93 -38.531 1 97 115 THR B CA 1
ATOM 3980 C C . THR B 1 115 ? -1.703 -16.203 -39.156 1 97 115 THR B C 1
ATOM 3982 O O . THR B 1 115 ? -2.389 -16.859 -39.938 1 97 115 THR B O 1
ATOM 3985 N N . LEU B 1 116 ? -0.525 -16.453 -38.875 1 97 116 LEU B N 1
ATOM 3986 C CA . LEU B 1 116 ? 0.133 -17.625 -39.406 1 97 116 LEU B CA 1
ATOM 3987 C C . LEU B 1 116 ? -0.601 -18.891 -39 1 97 116 LEU B C 1
ATOM 3989 O O . LEU B 1 116 ? -0.771 -19.812 -39.812 1 97 116 LEU B O 1
ATOM 3993 N N . CYS B 1 117 ? -0.948 -19.031 -37.75 1 97.12 117 CYS B N 1
ATOM 3994 C CA . CYS B 1 117 ? -1.665 -20.188 -37.25 1 97.12 117 CYS B CA 1
ATOM 3995 C C . CYS B 1 117 ? -3.004 -20.359 -37.969 1 97.12 117 CYS B C 1
ATOM 3997 O O . CYS B 1 117 ? -3.381 -21.469 -38.344 1 97.12 117 CYS B O 1
ATOM 3999 N N . ASN B 1 118 ? -3.705 -19.266 -38.094 1 96.12 118 ASN B N 1
ATOM 4000 C CA . ASN B 1 118 ? -4.98 -19.312 -38.812 1 96.12 118 ASN B CA 1
ATOM 4001 C C . ASN B 1 118 ? -4.809 -19.797 -40.25 1 96.12 118 ASN B C 1
ATOM 4003 O O . ASN B 1 118 ? -5.605 -20.609 -40.719 1 96.12 118 ASN B O 1
ATOM 4007 N N . TYR B 1 119 ? -3.846 -19.25 -40.875 1 96 119 TYR B N 1
ATOM 4008 C CA . TYR B 1 119 ? -3.564 -19.625 -42.25 1 96 119 TYR B CA 1
ATOM 4009 C C . TYR B 1 119 ? -3.273 -21.125 -42.344 1 96 119 TYR B C 1
ATOM 4011 O O . TYR B 1 119 ? -3.725 -21.781 -43.281 1 96 119 TYR B O 1
ATOM 4019 N N . GLU B 1 120 ? -2.549 -21.688 -41.469 1 96.31 120 GLU B N 1
ATOM 4020 C CA . GLU B 1 120 ? -2.121 -23.078 -41.5 1 96.31 120 GLU B CA 1
ATOM 4021 C C . GLU B 1 120 ? -3.168 -24 -40.875 1 96.31 120 GLU B C 1
ATOM 4023 O O . GLU B 1 120 ? -3.047 -25.219 -40.938 1 96.31 120 GLU B O 1
ATOM 4028 N N . GLY B 1 121 ? -4.203 -23.391 -40.188 1 95.75 121 GLY B N 1
ATOM 4029 C CA . GLY B 1 121 ? -5.25 -24.172 -39.562 1 95.75 121 GLY B CA 1
ATOM 4030 C C . GLY B 1 121 ? -4.816 -24.766 -38.219 1 95.75 121 GLY B C 1
ATOM 4031 O O . GLY B 1 121 ? -5.164 -25.906 -37.906 1 95.75 121 GLY B O 1
ATOM 4032 N N . VAL B 1 122 ? -3.945 -24.203 -37.562 1 95.62 122 VAL B N 1
ATOM 4033 C CA . VAL B 1 122 ? -3.398 -24.609 -36.25 1 95.62 122 VAL B CA 1
ATOM 4034 C C . VAL B 1 122 ? -4.004 -23.766 -35.156 1 95.62 122 VAL B C 1
ATOM 4036 O O . VAL B 1 122 ? -4.223 -22.562 -35.312 1 95.62 122 VAL B O 1
ATOM 4039 N N . LYS B 1 123 ? -4.289 -24.375 -34.031 1 96.06 123 LYS B N 1
ATOM 4040 C CA . LYS B 1 123 ? -4.82 -23.641 -32.906 1 96.06 123 LYS B CA 1
ATOM 4041 C C . LYS B 1 123 ? -3.703 -22.922 -32.156 1 96.06 123 LYS B C 1
ATOM 4043 O O . LYS B 1 123 ? -2.68 -23.516 -31.812 1 96.06 123 LYS B O 1
ATOM 4048 N N . PHE B 1 124 ? -3.9 -21.641 -31.906 1 96.75 124 PHE B N 1
ATOM 4049 C CA . PHE B 1 124 ? -2.971 -20.812 -31.156 1 96.75 124 PHE B CA 1
ATOM 4050 C C . PHE B 1 124 ? -3.617 -20.312 -29.859 1 96.75 124 PHE B C 1
ATOM 4052 O O . PHE B 1 124 ? -4.543 -19.5 -29.906 1 96.75 124 PHE B O 1
ATOM 4059 N N . SER B 1 125 ? -3.094 -20.844 -28.734 1 95.12 125 SER B N 1
ATOM 4060 C CA . SER B 1 125 ? -3.609 -20.422 -27.438 1 95.12 125 SER B CA 1
ATOM 4061 C C . SER B 1 125 ? -2.633 -19.5 -26.734 1 95.12 125 SER B C 1
ATOM 4063 O O . SER B 1 125 ? -1.508 -19.891 -26.422 1 95.12 125 SER B O 1
ATOM 4065 N N . TYR B 1 126 ? -2.994 -18.297 -26.484 1 93.81 126 TYR B N 1
ATOM 4066 C CA . TYR B 1 126 ? -2.244 -17.25 -25.797 1 93.81 126 TYR B CA 1
ATOM 4067 C C . TYR B 1 126 ? -3.111 -16.562 -24.75 1 93.81 126 TYR B C 1
ATOM 4069 O O . TYR B 1 126 ? -4.27 -16.234 -25.016 1 93.81 126 TYR B O 1
ATOM 4077 N N . TYR B 1 127 ? -2.568 -16.469 -23.547 1 89.12 127 TYR B N 1
ATOM 4078 C CA . TYR B 1 127 ? -3.371 -16 -22.422 1 89.12 127 TYR B CA 1
ATOM 4079 C C . TYR B 1 127 ? -2.887 -14.648 -21.922 1 89.12 127 TYR B C 1
ATOM 4081 O O . TYR B 1 127 ? -1.684 -14.445 -21.734 1 89.12 127 TYR B O 1
ATOM 4089 N N . LYS B 1 128 ? -3.799 -13.609 -21.859 1 81 128 LYS B N 1
ATOM 4090 C CA . LYS B 1 128 ? -3.447 -12.242 -21.469 1 81 128 LYS B CA 1
ATOM 4091 C C . LYS B 1 128 ? -4.406 -11.711 -20.406 1 81 128 LYS B C 1
ATOM 4093 O O . LYS B 1 128 ? -4.812 -10.547 -20.453 1 81 128 LYS B O 1
ATOM 4098 N N . ASN B 1 129 ? -4.871 -12.531 -19.547 1 85.5 129 ASN B N 1
ATOM 4099 C CA . ASN B 1 129 ? -5.738 -12.07 -18.469 1 85.5 129 ASN B CA 1
ATOM 4100 C C . ASN B 1 129 ? -6.984 -11.375 -19.016 1 85.5 129 ASN B C 1
ATOM 4102 O O . ASN B 1 129 ? -7.352 -10.297 -18.547 1 85.5 129 ASN B O 1
ATOM 4106 N N . GLU B 1 130 ? -7.59 -11.93 -19.938 1 83 130 GLU B N 1
ATOM 4107 C CA . GLU B 1 130 ? -8.727 -11.312 -20.609 1 83 130 GLU B CA 1
ATOM 4108 C C . GLU B 1 130 ? -9.891 -11.102 -19.641 1 83 130 GLU B C 1
ATOM 4110 O O . GLU B 1 130 ? -10.547 -10.062 -19.656 1 83 130 GLU B O 1
ATOM 4115 N N . SER B 1 131 ? -10.078 -12.078 -18.828 1 83.44 131 SER B N 1
ATOM 4116 C CA . SER B 1 131 ? -11.203 -12 -17.891 1 83.44 131 SER B CA 1
ATOM 4117 C C . SER B 1 131 ? -11.047 -10.82 -16.938 1 83.44 131 SER B C 1
ATOM 4119 O O . SER B 1 131 ? -11.992 -10.062 -16.719 1 83.44 131 SER B O 1
ATOM 4121 N N . SER B 1 132 ? -9.891 -10.641 -16.406 1 86.38 132 SER B N 1
ATOM 4122 C CA . SER B 1 132 ? -9.664 -9.539 -15.484 1 86.38 132 SER B CA 1
ATOM 4123 C C . SER B 1 132 ? -9.719 -8.195 -16.188 1 86.38 132 SER B C 1
ATOM 4125 O O . SER B 1 132 ? -10.172 -7.203 -15.617 1 86.38 132 SER B O 1
ATOM 4127 N N . GLN B 1 133 ? -9.297 -8.156 -17.406 1 87.06 133 GLN B N 1
ATOM 4128 C CA . GLN B 1 133 ? -9.352 -6.918 -18.188 1 87.06 133 GLN B CA 1
ATOM 4129 C C . GLN B 1 133 ? -10.789 -6.508 -18.469 1 87.06 133 GLN B C 1
ATOM 4131 O O . GLN B 1 133 ? -11.141 -5.328 -18.359 1 87.06 133 GLN B O 1
ATOM 4136 N N . LYS B 1 134 ? -11.562 -7.508 -18.781 1 87.25 134 LYS B N 1
ATOM 4137 C CA . LYS B 1 134 ? -12.977 -7.246 -19.016 1 87.25 134 LYS B CA 1
ATOM 4138 C C . LYS B 1 134 ? -13.656 -6.746 -17.734 1 87.25 134 LYS B C 1
ATOM 4140 O O . LYS B 1 134 ? -14.43 -5.785 -17.781 1 87.25 134 LYS B O 1
ATOM 4145 N N . PHE B 1 135 ? -13.336 -7.367 -16.719 1 89.94 135 PHE B N 1
ATOM 4146 C CA . PHE B 1 135 ? -13.914 -6.953 -15.445 1 89.94 135 PHE B CA 1
ATOM 4147 C C . PHE B 1 135 ? -13.5 -5.527 -15.102 1 89.94 135 PHE B C 1
ATOM 4149 O O . PHE B 1 135 ? -14.328 -4.723 -14.664 1 89.94 135 PHE B O 1
ATOM 4156 N N . TYR B 1 136 ? -12.273 -5.234 -15.258 1 88 136 TYR B N 1
ATOM 4157 C CA . TYR B 1 136 ? -11.719 -3.92 -14.953 1 88 136 TYR B CA 1
ATOM 4158 C C . TYR B 1 136 ? -12.469 -2.824 -15.703 1 88 136 TYR B C 1
ATOM 4160 O O . TYR B 1 136 ? -12.828 -1.797 -15.117 1 88 136 TYR B O 1
ATOM 4168 N N . LYS B 1 137 ? -12.734 -3.002 -16.953 1 85.56 137 LYS B N 1
ATOM 4169 C CA . LYS B 1 137 ? -13.461 -2.025 -17.75 1 85.56 137 LYS B CA 1
ATOM 4170 C C . LYS B 1 137 ? -14.859 -1.777 -17.188 1 85.56 137 LYS B C 1
ATOM 4172 O O . LYS B 1 137 ? -15.297 -0.63 -17.094 1 85.56 137 LYS B O 1
ATOM 4177 N N . LYS B 1 138 ? -15.453 -2.891 -16.812 1 86.56 138 LYS B N 1
ATOM 4178 C CA . LYS B 1 138 ? -16.781 -2.797 -16.234 1 86.56 138 LYS B CA 1
ATOM 4179 C C . LYS B 1 138 ? -16.75 -2.072 -14.883 1 86.56 138 LYS B C 1
ATOM 4181 O O . LYS B 1 138 ? -17.609 -1.253 -14.586 1 86.56 138 LYS B O 1
ATOM 4186 N N . PHE B 1 139 ? -15.797 -2.348 -14.133 1 87.25 139 PHE B N 1
ATOM 4187 C CA . PHE B 1 139 ? -15.609 -1.764 -12.812 1 87.25 139 PHE B CA 1
ATOM 4188 C C . PHE B 1 139 ? -15.461 -0.25 -12.898 1 87.25 139 PHE B C 1
ATOM 4190 O O . PHE B 1 139 ? -16.078 0.489 -12.141 1 87.25 139 PHE B O 1
ATOM 4197 N N . ILE B 1 140 ? -14.664 0.222 -13.719 1 81.25 140 ILE B N 1
ATOM 4198 C CA . ILE B 1 140 ? -14.414 1.651 -13.875 1 81.25 140 ILE B CA 1
ATOM 4199 C C . ILE B 1 140 ? -15.703 2.354 -14.297 1 81.25 140 ILE B C 1
ATOM 4201 O O . ILE B 1 140 ? -15.992 3.459 -13.836 1 81.25 140 ILE B O 1
ATOM 4205 N N . GLU B 1 141 ? -16.469 1.719 -15.07 1 81.81 141 GLU B N 1
ATOM 4206 C CA . GLU B 1 141 ? -17.734 2.291 -15.547 1 81.81 141 GLU B CA 1
ATOM 4207 C C . GLU B 1 141 ? -18.75 2.414 -14.414 1 81.81 141 GLU B C 1
ATOM 4209 O O . GLU B 1 141 ? -19.469 3.41 -14.328 1 81.81 141 GLU B O 1
ATOM 4214 N N . GLU B 1 142 ? -18.766 1.451 -13.523 1 80.62 142 GLU B N 1
ATOM 4215 C CA . GLU B 1 142 ? -19.781 1.384 -12.477 1 80.62 142 GLU B CA 1
ATOM 4216 C C . GLU B 1 142 ? -19.344 2.178 -11.242 1 80.62 142 GLU B C 1
ATOM 4218 O O . GLU B 1 142 ? -20.172 2.467 -10.367 1 80.62 142 GLU B O 1
ATOM 4223 N N . SER B 1 143 ? -18.156 2.641 -11.172 1 69.69 143 SER B N 1
ATOM 4224 C CA . SER B 1 143 ? -17.594 3.453 -10.094 1 69.69 143 SER B CA 1
ATOM 4225 C C . SER B 1 143 ? -17.938 2.867 -8.734 1 69.69 143 SER B C 1
ATOM 4227 O O . SER B 1 143 ? -18.422 3.58 -7.848 1 69.69 143 SER B O 1
ATOM 4229 N N . ILE B 1 144 ? -17.844 1.632 -8.625 1 72.12 144 ILE B N 1
ATOM 4230 C CA . ILE B 1 144 ? -18.109 0.928 -7.371 1 72.12 144 ILE B CA 1
ATOM 4231 C C . ILE B 1 144 ? -17.094 1.347 -6.32 1 72.12 144 ILE B C 1
ATOM 4233 O O . ILE B 1 144 ? -15.898 1.438 -6.605 1 72.12 144 ILE B O 1
ATOM 4237 N N . ILE B 1 145 ? -17.594 1.523 -5.152 1 73.88 145 ILE B N 1
ATOM 4238 C CA . ILE B 1 145 ? -16.656 2.035 -4.164 1 73.88 145 ILE B CA 1
ATOM 4239 C C . ILE B 1 145 ? -16.766 1.225 -2.873 1 73.88 145 ILE B C 1
ATOM 4241 O O . ILE B 1 145 ? -16.094 1.525 -1.883 1 73.88 145 ILE B O 1
ATOM 4245 N N . THR B 1 146 ? -17.531 0.061 -2.971 1 84.88 146 THR B N 1
ATOM 4246 C CA . THR B 1 146 ? -17.781 -0.625 -1.709 1 84.88 146 THR B CA 1
ATOM 4247 C C . THR B 1 146 ? -17.109 -1.995 -1.692 1 84.88 146 THR B C 1
ATOM 4249 O O . THR B 1 146 ? -17.094 -2.693 -2.709 1 84.88 146 THR B O 1
ATOM 4252 N N . ILE B 1 147 ? -16.625 -2.375 -0.571 1 90.38 147 ILE B N 1
ATOM 4253 C CA . ILE B 1 147 ? -16.062 -3.703 -0.334 1 90.38 147 ILE B CA 1
ATOM 4254 C C . ILE B 1 147 ? -17.188 -4.691 -0.053 1 90.38 147 ILE B C 1
ATOM 4256 O O . ILE B 1 147 ? -18.125 -4.379 0.684 1 90.38 147 ILE B O 1
ATOM 4260 N N . GLN B 1 148 ? -17.109 -5.848 -0.655 1 92.19 148 GLN B N 1
ATOM 4261 C CA . GLN B 1 148 ? -18.125 -6.891 -0.478 1 92.19 148 GLN B CA 1
ATOM 4262 C C . GLN B 1 148 ? -17.562 -8.055 0.334 1 92.19 148 GLN B C 1
ATOM 4264 O O . GLN B 1 148 ? -16.359 -8.32 0.308 1 92.19 148 GLN B O 1
ATOM 4269 N N . THR B 1 149 ? -18.422 -8.727 1.015 1 91.38 149 THR B N 1
ATOM 4270 C CA . THR B 1 149 ? -18.031 -9.898 1.795 1 91.38 149 THR B CA 1
ATOM 4271 C C . THR B 1 149 ? -17.875 -11.117 0.894 1 91.38 149 THR B C 1
ATOM 4273 O O . THR B 1 149 ? -18.719 -11.375 0.03 1 91.38 149 THR B O 1
ATOM 4276 N N . ILE B 1 150 ? -16.781 -11.805 1.022 1 94.56 150 ILE B N 1
ATOM 4277 C CA . ILE B 1 150 ? -16.578 -13.109 0.39 1 94.56 150 ILE B CA 1
ATOM 4278 C C . ILE B 1 150 ? -17.125 -14.211 1.298 1 94.56 150 ILE B C 1
ATOM 4280 O O . ILE B 1 150 ? -16.641 -14.391 2.42 1 94.56 150 ILE B O 1
ATOM 4284 N N . ASP B 1 151 ? -18.078 -14.977 0.822 1 93.69 151 ASP B N 1
ATOM 4285 C CA . ASP B 1 151 ? -18.891 -15.836 1.688 1 93.69 151 ASP B CA 1
ATOM 4286 C C . ASP B 1 151 ? -18.328 -17.25 1.733 1 93.69 151 ASP B C 1
ATOM 4288 O O . ASP B 1 151 ? -18.812 -18.094 2.477 1 93.69 151 ASP B O 1
ATOM 4292 N N . ILE B 1 152 ? -17.359 -17.547 0.963 1 94.94 152 ILE B N 1
ATOM 4293 C CA . ILE B 1 152 ? -16.797 -18.891 0.929 1 94.94 152 ILE B CA 1
ATOM 4294 C C . ILE B 1 152 ? -15.383 -18.875 1.49 1 94.94 152 ILE B C 1
ATOM 4296 O O . ILE B 1 152 ? -14.734 -17.828 1.522 1 94.94 152 ILE B O 1
ATOM 4300 N N . PRO B 1 153 ? -14.789 -20.047 1.916 1 96.62 153 PRO B N 1
ATOM 4301 C CA . PRO B 1 153 ? -13.438 -20.109 2.463 1 96.62 153 PRO B CA 1
ATOM 4302 C C . PRO B 1 153 ? -12.375 -19.672 1.457 1 96.62 153 PRO B C 1
ATOM 4304 O O . PRO B 1 153 ? -12.477 -19.984 0.268 1 96.62 153 PRO B O 1
ATOM 4307 N N . VAL B 1 154 ? -11.398 -18.953 1.967 1 97.94 154 VAL B N 1
ATOM 4308 C CA . VAL B 1 154 ? -10.312 -18.453 1.129 1 97.94 154 VAL B CA 1
ATOM 4309 C C . VAL B 1 154 ? -8.977 -18.938 1.687 1 97.94 154 VAL B C 1
ATOM 4311 O O . VAL B 1 154 ? -8.688 -18.766 2.875 1 97.94 154 VAL B O 1
ATOM 4314 N N . ILE B 1 155 ? -8.156 -19.562 0.897 1 98.44 155 ILE B N 1
ATOM 4315 C CA . ILE B 1 155 ? -6.793 -19.953 1.25 1 98.44 155 ILE B CA 1
ATOM 4316 C C . ILE B 1 155 ? -5.793 -19.016 0.579 1 98.44 155 ILE B C 1
ATOM 4318 O O . ILE B 1 155 ? -5.801 -18.859 -0.645 1 98.44 155 ILE B O 1
ATOM 4322 N N . PHE B 1 156 ? -4.961 -18.359 1.387 1 98.44 156 PHE B N 1
ATOM 4323 C CA . PHE B 1 156 ? -3.895 -17.516 0.881 1 98.44 156 PHE B CA 1
ATOM 4324 C C . PHE B 1 156 ? -2.578 -18.266 0.808 1 98.44 156 PHE B C 1
ATOM 4326 O O . PHE B 1 156 ? -2.244 -19.031 1.716 1 98.44 156 PHE B O 1
ATOM 4333 N N . ILE B 1 157 ? -1.913 -18.141 -0.259 1 98.62 157 ILE B N 1
ATOM 4334 C CA . ILE B 1 157 ? -0.522 -18.562 -0.363 1 98.62 157 ILE B CA 1
ATOM 4335 C C . ILE B 1 157 ? 0.383 -17.344 -0.521 1 98.62 157 ILE B C 1
ATOM 4337 O O . ILE B 1 157 ? 0.304 -16.641 -1.523 1 98.62 157 ILE B O 1
ATOM 4341 N N . LEU B 1 158 ? 1.243 -17.141 0.465 1 97.06 158 LEU B N 1
ATOM 4342 C CA . LEU B 1 158 ? 2.191 -16.031 0.493 1 97.06 158 LEU B CA 1
ATOM 4343 C C . LEU B 1 158 ? 3.627 -16.547 0.444 1 97.06 158 LEU B C 1
ATOM 4345 O O . LEU B 1 158 ? 3.877 -17.734 0.681 1 97.06 158 LEU B O 1
ATOM 4349 N N . GLY B 1 159 ? 4.523 -15.703 0.111 1 96.31 159 GLY B N 1
ATOM 4350 C CA . GLY B 1 159 ? 5.945 -16 0.135 1 96.31 159 GLY B CA 1
ATOM 4351 C C . GLY B 1 159 ? 6.797 -14.828 0.577 1 96.31 159 GLY B C 1
ATOM 4352 O O . GLY B 1 159 ? 6.422 -13.672 0.375 1 96.31 159 GLY B O 1
ATOM 4353 N N . THR B 1 160 ? 7.906 -15.125 1.144 1 93.12 160 THR B N 1
ATOM 4354 C CA . THR B 1 160 ? 8.828 -14.07 1.547 1 93.12 160 THR B CA 1
ATOM 4355 C C . THR B 1 160 ? 9.477 -13.422 0.326 1 93.12 160 THR B C 1
ATOM 4357 O O . THR B 1 160 ? 10.109 -12.367 0.436 1 93.12 160 THR B O 1
ATOM 4360 N N . GLY B 1 161 ? 9.312 -14.047 -0.796 1 92.25 161 GLY B N 1
ATOM 4361 C CA . GLY B 1 161 ? 9.844 -13.508 -2.037 1 92.25 161 GLY B CA 1
ATOM 4362 C C . GLY B 1 161 ? 9.508 -14.359 -3.248 1 92.25 161 GLY B C 1
ATOM 4363 O O . GLY B 1 161 ? 8.656 -15.25 -3.172 1 92.25 161 GLY B O 1
ATOM 4364 N N . GLU B 1 162 ? 10.164 -14.008 -4.352 1 89 162 GLU B N 1
ATOM 4365 C CA . GLU B 1 162 ? 9.992 -14.789 -5.566 1 89 162 GLU B CA 1
ATOM 4366 C C . GLU B 1 162 ? 10.68 -16.141 -5.449 1 89 162 GLU B C 1
ATOM 4368 O O . GLU B 1 162 ? 11.555 -16.328 -4.598 1 89 162 GLU B O 1
ATOM 4373 N N . LYS B 1 163 ? 10.242 -17.109 -6.188 1 89.88 163 LYS B N 1
ATOM 4374 C CA . LYS B 1 163 ? 10.844 -18.438 -6.297 1 89.88 163 LYS B CA 1
ATOM 4375 C C . LYS B 1 163 ? 10.727 -19.203 -4.984 1 89.88 163 LYS B C 1
ATOM 4377 O O . LYS B 1 163 ? 11.648 -19.922 -4.594 1 89.88 163 LYS B O 1
ATOM 4382 N N . THR B 1 164 ? 9.695 -18.953 -4.258 1 94.5 164 THR B N 1
ATOM 4383 C CA . THR B 1 164 ? 9.508 -19.656 -3 1 94.5 164 THR B CA 1
ATOM 4384 C C . THR B 1 164 ? 8.469 -20.766 -3.156 1 94.5 164 THR B C 1
ATOM 4386 O O . THR B 1 164 ? 7.766 -21.109 -2.203 1 94.5 164 THR B O 1
ATOM 4389 N N . ASN B 1 165 ? 8.211 -21.234 -4.332 1 95.25 165 ASN B N 1
ATOM 4390 C CA . ASN B 1 165 ? 7.371 -22.375 -4.645 1 95.25 165 ASN B CA 1
ATOM 4391 C C . ASN B 1 165 ? 5.898 -22.078 -4.379 1 95.25 165 ASN B C 1
ATOM 4393 O O . ASN B 1 165 ? 5.121 -22.984 -4.066 1 95.25 165 ASN B O 1
ATOM 4397 N N . LYS B 1 166 ? 5.527 -20.812 -4.418 1 96.94 166 LYS B N 1
ATOM 4398 C CA . LYS B 1 166 ? 4.133 -20.453 -4.176 1 96.94 166 LYS B CA 1
ATOM 4399 C C . LYS B 1 166 ? 3.205 -21.172 -5.16 1 96.94 166 LYS B C 1
ATOM 4401 O O . LYS B 1 166 ? 2.152 -21.688 -4.77 1 96.94 166 LYS B O 1
ATOM 4406 N N . PHE B 1 167 ? 3.672 -21.219 -6.391 1 96.88 167 PHE B N 1
ATOM 4407 C CA . PHE B 1 167 ? 2.834 -21.797 -7.43 1 96.88 167 PHE B CA 1
ATOM 4408 C C . PHE B 1 167 ? 2.715 -23.312 -7.234 1 96.88 167 PHE B C 1
ATOM 4410 O O . PHE B 1 167 ? 1.654 -23.891 -7.477 1 96.88 167 PHE B O 1
ATOM 4417 N N . ASP B 1 168 ? 3.781 -23.969 -6.766 1 96.75 168 ASP B N 1
ATOM 4418 C CA . ASP B 1 168 ? 3.734 -25.391 -6.422 1 96.75 168 ASP B CA 1
ATOM 4419 C C . ASP B 1 168 ? 2.662 -25.672 -5.371 1 96.75 168 ASP B C 1
ATOM 4421 O O . ASP B 1 168 ? 1.863 -26.594 -5.52 1 96.75 168 ASP B O 1
ATOM 4425 N N . ILE B 1 169 ? 2.664 -24.828 -4.367 1 98 169 ILE B N 1
ATOM 4426 C CA . ILE B 1 169 ? 1.709 -24.984 -3.277 1 98 169 ILE B CA 1
ATOM 4427 C C . ILE B 1 169 ? 0.287 -24.828 -3.807 1 98 169 ILE B C 1
ATOM 4429 O O . ILE B 1 169 ? -0.604 -25.609 -3.473 1 98 169 ILE B O 1
ATOM 4433 N N . GLN B 1 170 ? 0.11 -23.844 -4.621 1 98.19 170 GLN B N 1
ATOM 4434 C CA . GLN B 1 170 ? -1.199 -23.562 -5.199 1 98.19 170 GLN B CA 1
ATOM 4435 C C . GLN B 1 170 ? -1.73 -24.766 -5.973 1 98.19 170 GLN B C 1
ATOM 4437 O O . GLN B 1 170 ? -2.873 -25.188 -5.77 1 98.19 170 GLN B O 1
ATOM 4442 N N . LEU B 1 171 ? -0.932 -25.328 -6.816 1 97.5 171 LEU B N 1
ATOM 4443 C CA . LEU B 1 171 ? -1.366 -26.438 -7.652 1 97.5 171 LEU B CA 1
ATOM 4444 C C . LEU B 1 171 ? -1.562 -27.703 -6.82 1 97.5 171 LEU B C 1
ATOM 4446 O O . LEU B 1 171 ? -2.447 -28.516 -7.109 1 97.5 171 LEU B O 1
ATOM 4450 N N . ALA B 1 172 ? -0.706 -27.906 -5.824 1 97.5 172 ALA B N 1
ATOM 4451 C CA . ALA B 1 172 ? -0.875 -29.047 -4.93 1 97.5 172 ALA B CA 1
ATOM 4452 C C . ALA B 1 172 ? -2.223 -28.984 -4.215 1 97.5 172 ALA B C 1
ATOM 4454 O O . ALA B 1 172 ? -2.939 -29.984 -4.145 1 97.5 172 ALA B O 1
ATOM 4455 N N . LEU B 1 173 ? -2.555 -27.812 -3.709 1 98.19 173 LEU B N 1
ATOM 4456 C CA . LEU B 1 173 ? -3.824 -27.625 -3.018 1 98.19 173 LEU B CA 1
ATOM 4457 C C . LEU B 1 173 ? -4.996 -27.812 -3.973 1 98.19 173 LEU B C 1
ATOM 4459 O O . LEU B 1 173 ? -5.984 -28.469 -3.627 1 98.19 173 LEU B O 1
ATOM 4463 N N . ARG B 1 174 ? -4.883 -27.219 -5.156 1 97.69 174 ARG B N 1
ATOM 4464 C CA . ARG B 1 174 ? -5.93 -27.359 -6.156 1 97.69 174 ARG B CA 1
ATOM 4465 C C . ARG B 1 174 ? -6.18 -28.828 -6.477 1 97.69 174 ARG B C 1
ATOM 4467 O O . ARG B 1 174 ? -7.324 -29.281 -6.469 1 97.69 174 ARG B O 1
ATOM 4474 N N . LYS B 1 175 ? -5.117 -29.547 -6.754 1 96.75 175 LYS B N 1
ATOM 4475 C CA . LYS B 1 175 ? -5.219 -30.984 -7.039 1 96.75 175 LYS B CA 1
ATOM 4476 C C . LYS B 1 175 ? -5.898 -31.719 -5.895 1 96.75 175 LYS B C 1
ATOM 4478 O O . LYS B 1 175 ? -6.812 -32.531 -6.121 1 96.75 175 LYS B O 1
ATOM 4483 N N . TYR B 1 176 ? -5.512 -31.453 -4.711 1 97.56 176 TYR B N 1
ATOM 4484 C CA . TYR B 1 176 ? -6.043 -32.094 -3.52 1 97.56 176 TYR B CA 1
ATOM 4485 C C . TYR B 1 176 ? -7.551 -31.891 -3.418 1 97.56 176 TYR B C 1
ATOM 4487 O O . TYR B 1 176 ? -8.305 -32.875 -3.281 1 97.56 176 TYR B O 1
ATOM 4495 N N . TYR B 1 177 ? -8.008 -30.672 -3.547 1 97.69 177 TYR B N 1
ATOM 4496 C CA . TYR B 1 177 ? -9.414 -30.344 -3.33 1 97.69 177 TYR B CA 1
ATOM 4497 C C . TYR B 1 177 ? -10.273 -30.828 -4.496 1 97.69 177 TYR B C 1
ATOM 4499 O O . TYR B 1 177 ? -11.398 -31.297 -4.301 1 97.69 177 TYR B O 1
ATOM 4507 N N . LEU B 1 178 ? -9.711 -30.719 -5.703 1 96.75 178 LEU B N 1
ATOM 4508 C CA . LEU B 1 178 ? -10.445 -31.234 -6.855 1 96.75 178 LEU B CA 1
ATOM 4509 C C . LEU B 1 178 ? -10.656 -32.75 -6.742 1 96.75 178 LEU B C 1
ATOM 4511 O O . LEU B 1 178 ? -11.742 -33.25 -7.02 1 96.75 178 LEU B O 1
ATOM 4515 N N . GLU B 1 179 ? -9.633 -33.438 -6.355 1 96.56 179 GLU B N 1
ATOM 4516 C CA . GLU B 1 179 ? -9.703 -34.875 -6.215 1 96.56 179 GLU B CA 1
ATOM 4517 C C . GLU B 1 179 ? -10.703 -35.281 -5.133 1 96.56 179 GLU B C 1
ATOM 4519 O O . GLU B 1 179 ? -11.297 -36.344 -5.195 1 96.56 179 GLU B O 1
ATOM 4524 N N . LYS B 1 180 ? -10.922 -34.438 -4.266 1 96.56 180 LYS B N 1
ATOM 4525 C CA . LYS B 1 180 ? -11.875 -34.688 -3.189 1 96.56 180 LYS B CA 1
ATOM 4526 C C . LYS B 1 180 ? -13.289 -34.312 -3.605 1 96.56 180 LYS B C 1
ATOM 4528 O O . LYS B 1 180 ? -14.242 -34.531 -2.854 1 96.56 180 LYS B O 1
ATOM 4533 N N . GLY B 1 181 ? -13.43 -33.594 -4.73 1 96.81 181 GLY B N 1
ATOM 4534 C CA . GLY B 1 181 ? -14.75 -33.312 -5.281 1 96.81 181 GLY B CA 1
ATOM 4535 C C . GLY B 1 181 ? -15.203 -31.891 -5.035 1 96.81 181 GLY B C 1
ATOM 4536 O O . GLY B 1 181 ? -16.344 -31.547 -5.344 1 96.81 181 GLY B O 1
ATOM 4537 N N . TYR B 1 182 ? -14.328 -31.094 -4.504 1 96.81 182 TYR B N 1
ATOM 4538 C CA . TYR B 1 182 ? -14.68 -29.688 -4.277 1 96.81 182 TYR B CA 1
ATOM 4539 C C . TYR B 1 182 ? -14.609 -28.891 -5.574 1 96.81 182 TYR B C 1
ATOM 4541 O O . TYR B 1 182 ? -13.781 -29.188 -6.445 1 96.81 182 TYR B O 1
ATOM 4549 N N . LYS B 1 183 ? -15.484 -27.969 -5.754 1 97.69 183 LYS B N 1
ATOM 4550 C CA . LYS B 1 183 ? -15.336 -26.953 -6.789 1 97.69 183 LYS B CA 1
ATOM 4551 C C . LYS B 1 183 ? -14.367 -25.844 -6.355 1 97.69 183 LYS B C 1
ATOM 4553 O O . LYS B 1 183 ? -14.648 -25.094 -5.418 1 97.69 183 LYS B O 1
ATOM 4558 N N . VAL B 1 184 ? -13.266 -25.766 -7.078 1 97.69 184 VAL B N 1
ATOM 4559 C CA . VAL B 1 184 ? -12.203 -24.875 -6.652 1 97.69 184 VAL B CA 1
ATOM 4560 C C . VAL B 1 184 ? -12.094 -23.703 -7.629 1 97.69 184 VAL B C 1
ATOM 4562 O O . VAL B 1 184 ? -12.07 -23.891 -8.844 1 97.69 184 VAL B O 1
ATOM 4565 N N . SER B 1 185 ? -12.172 -22.484 -7.145 1 97.75 185 SER B N 1
ATOM 4566 C CA . SER B 1 185 ? -11.742 -21.328 -7.91 1 97.75 185 SER B CA 1
ATOM 4567 C C . SER B 1 185 ? -10.383 -20.828 -7.438 1 97.75 185 SER B C 1
ATOM 4569 O O . SER B 1 185 ? -10.023 -21 -6.27 1 97.75 185 SER B O 1
ATOM 4571 N N . GLN B 1 186 ? -9.672 -20.219 -8.398 1 97.75 186 GLN B N 1
ATOM 4572 C CA . GLN B 1 186 ? -8.297 -19.891 -8.062 1 97.75 186 GLN B CA 1
ATOM 4573 C C . GLN B 1 186 ? -7.828 -18.641 -8.828 1 97.75 186 GLN B C 1
ATOM 4575 O O . GLN B 1 186 ? -8.211 -18.438 -9.977 1 97.75 186 GLN B O 1
ATOM 4580 N N . ILE B 1 187 ? -7.133 -17.828 -8.133 1 97.81 187 ILE B N 1
ATOM 4581 C CA . ILE B 1 187 ? -6.32 -16.766 -8.727 1 97.81 187 ILE B CA 1
ATOM 4582 C C . ILE B 1 187 ? -4.84 -17.078 -8.508 1 97.81 187 ILE B C 1
ATOM 4584 O O . ILE B 1 187 ? -4.348 -17.031 -7.383 1 97.81 187 ILE B O 1
ATOM 4588 N N . GLY B 1 188 ? -4.207 -17.391 -9.547 1 97.31 188 GLY B N 1
ATOM 4589 C CA . GLY B 1 188 ? -2.826 -17.828 -9.445 1 97.31 188 GLY B CA 1
ATOM 4590 C C . GLY B 1 188 ? -1.824 -16.703 -9.562 1 97.31 188 GLY B C 1
ATOM 4591 O O . GLY B 1 188 ? -2.176 -15.594 -9.969 1 97.31 188 GLY B O 1
ATOM 4592 N N . THR B 1 189 ? -0.583 -16.984 -9.266 1 95.38 189 THR B N 1
ATOM 4593 C CA . THR B 1 189 ? 0.471 -15.969 -9.227 1 95.38 189 THR B CA 1
ATOM 4594 C C . THR B 1 189 ? 1.05 -15.734 -10.617 1 95.38 189 THR B C 1
ATOM 4596 O O . THR B 1 189 ? 1.802 -14.781 -10.828 1 95.38 189 THR B O 1
ATOM 4599 N N . ARG B 1 190 ? 0.676 -16.609 -11.578 1 92.25 190 ARG B N 1
ATOM 4600 C CA . ARG B 1 190 ? 1.23 -16.5 -12.93 1 92.25 190 ARG B CA 1
ATOM 4601 C C . ARG B 1 190 ? 0.283 -15.734 -13.844 1 92.25 190 ARG B C 1
ATOM 4603 O O . ARG B 1 190 ? -0.919 -15.664 -13.586 1 92.25 190 ARG B O 1
ATOM 4610 N N . GLN B 1 191 ? 0.822 -15.289 -14.984 1 88.5 191 GLN B N 1
ATOM 4611 C CA . GLN B 1 191 ? 0.04 -14.469 -15.898 1 88.5 191 GLN B CA 1
ATOM 4612 C C . GLN B 1 191 ? -0.658 -15.32 -16.953 1 88.5 191 GLN B C 1
ATOM 4614 O O . GLN B 1 191 ? -1.397 -14.805 -17.797 1 88.5 191 GLN B O 1
ATOM 4619 N N . TYR B 1 192 ? -0.483 -16.641 -16.828 1 91.81 192 TYR B N 1
ATOM 4620 C CA . TYR B 1 192 ? -1.055 -17.531 -17.812 1 91.81 192 TYR B CA 1
ATOM 4621 C C . TYR B 1 192 ? -1.828 -18.672 -17.141 1 91.81 192 TYR B C 1
ATOM 4623 O O . TYR B 1 192 ? -1.819 -19.797 -17.625 1 91.81 192 TYR B O 1
ATOM 4631 N N . CYS B 1 193 ? -2.424 -18.391 -16.047 1 94.06 193 CYS B N 1
ATOM 4632 C CA . CYS B 1 193 ? -3.1 -19.422 -15.273 1 94.06 193 CYS B CA 1
ATOM 4633 C C . CYS B 1 193 ? -4.328 -19.938 -16.016 1 94.06 193 CYS B C 1
ATOM 4635 O O . CYS B 1 193 ? -4.789 -21.047 -15.742 1 94.06 193 CYS B O 1
ATOM 4637 N N . GLU B 1 194 ? -4.832 -19.234 -16.984 1 93.5 194 GLU B N 1
ATOM 4638 C CA . GLU B 1 194 ? -6.008 -19.656 -17.734 1 93.5 194 GLU B CA 1
ATOM 4639 C C . GLU B 1 194 ? -5.723 -20.938 -18.531 1 93.5 194 GLU B C 1
ATOM 4641 O O . GLU B 1 194 ? -6.637 -21.703 -18.828 1 93.5 194 GLU B O 1
ATOM 4646 N N . CYS B 1 195 ? -4.438 -21.141 -18.828 1 92.69 195 CYS B N 1
ATOM 4647 C CA . CYS B 1 195 ? -4.07 -22.359 -19.547 1 92.69 195 CYS B CA 1
ATOM 4648 C C . CYS B 1 195 ? -4.445 -23.594 -18.734 1 92.69 195 CYS B C 1
ATOM 4650 O O . CYS B 1 195 ? -4.648 -24.672 -19.297 1 92.69 195 CYS B O 1
ATOM 4652 N N . ALA B 1 196 ? -4.527 -23.375 -17.438 1 93.06 196 ALA B N 1
ATOM 4653 C CA . ALA B 1 196 ? -4.848 -24.484 -16.547 1 93.06 196 ALA B CA 1
ATOM 4654 C C . ALA B 1 196 ? -6.266 -24.344 -15.992 1 93.06 196 ALA B C 1
ATOM 4656 O O . ALA B 1 196 ? -6.637 -25.047 -15.047 1 93.06 196 ALA B O 1
ATOM 4657 N N . GLY B 1 197 ? -6.992 -23.406 -16.438 1 91.62 197 GLY B N 1
ATOM 4658 C CA . GLY B 1 197 ? -8.414 -23.344 -16.141 1 91.62 197 GLY B CA 1
ATOM 4659 C C . GLY B 1 197 ? -8.719 -22.484 -14.93 1 91.62 197 GLY B C 1
ATOM 4660 O O . GLY B 1 197 ? -9.797 -22.594 -14.336 1 91.62 197 GLY B O 1
ATOM 4661 N N . PHE B 1 198 ? -7.809 -21.734 -14.492 1 94.56 198 PHE B N 1
ATOM 4662 C CA . PHE B 1 198 ? -8.117 -20.828 -13.391 1 94.56 198 PHE B CA 1
ATOM 4663 C C . PHE B 1 198 ? -7.547 -19.438 -13.656 1 94.56 198 PHE B C 1
ATOM 4665 O O . PHE B 1 198 ? -6.938 -19.203 -14.703 1 94.56 198 PHE B O 1
ATOM 4672 N N . ASN B 1 199 ? -7.844 -18.469 -12.828 1 95.94 199 ASN B N 1
ATOM 4673 C CA . ASN B 1 199 ? -7.605 -17.062 -13.117 1 95.94 199 ASN B CA 1
ATOM 4674 C C . ASN B 1 199 ? -6.176 -16.656 -12.789 1 95.94 199 ASN B C 1
ATOM 4676 O O . ASN B 1 199 ? -5.621 -17.094 -11.773 1 95.94 199 ASN B O 1
ATOM 4680 N N . SER B 1 200 ? -5.598 -15.828 -13.648 1 96.06 200 SER B N 1
ATOM 4681 C CA . SER B 1 200 ? -4.309 -15.211 -13.367 1 96.06 200 SER B CA 1
ATOM 4682 C C . SER B 1 200 ? -4.461 -14.008 -12.438 1 96.06 200 SER B C 1
ATOM 4684 O O . SER B 1 200 ? -5.559 -13.469 -12.289 1 96.06 200 SER B O 1
ATOM 4686 N N . PHE B 1 201 ? -3.371 -13.695 -11.836 1 96 201 PHE B N 1
ATOM 4687 C CA . PHE B 1 201 ? -3.408 -12.484 -11.023 1 96 201 PHE B CA 1
ATOM 4688 C C . PHE B 1 201 ? -3.713 -11.266 -11.891 1 96 201 PHE B C 1
ATOM 4690 O O . PHE B 1 201 ? -3.092 -11.07 -12.938 1 96 201 PHE B O 1
ATOM 4697 N N . PRO B 1 202 ? -4.637 -10.477 -11.531 1 95.5 202 PRO B N 1
ATOM 4698 C CA . PRO B 1 202 ? -5.113 -9.422 -12.43 1 95.5 202 PRO B CA 1
ATOM 4699 C C . PRO B 1 202 ? -4.07 -8.336 -12.672 1 95.5 202 PRO B C 1
ATOM 4701 O O . PRO B 1 202 ? -3.455 -7.848 -11.719 1 95.5 202 PRO B O 1
ATOM 4704 N N . ASP B 1 203 ? -3.994 -7.863 -13.844 1 91.81 203 ASP B N 1
ATOM 4705 C CA . ASP B 1 203 ? -3.012 -6.867 -14.258 1 91.81 203 ASP B CA 1
ATOM 4706 C C . ASP B 1 203 ? -3.303 -5.512 -13.625 1 91.81 203 ASP B C 1
ATOM 4708 O O . ASP B 1 203 ? -2.387 -4.719 -13.391 1 91.81 203 ASP B O 1
ATOM 4712 N N . PHE B 1 204 ? -4.551 -5.262 -13.305 1 91.62 204 PHE B N 1
ATOM 4713 C CA . PHE B 1 204 ? -4.922 -3.938 -12.82 1 91.62 204 PHE B CA 1
ATOM 4714 C C . PHE B 1 204 ? -4.309 -3.672 -11.453 1 91.62 204 PHE B C 1
ATOM 4716 O O . PHE B 1 204 ? -4.234 -2.521 -11.016 1 91.62 204 PHE B O 1
ATOM 4723 N N . MET B 1 205 ? -3.893 -4.668 -10.789 1 92.5 205 MET B N 1
ATOM 4724 C CA . MET B 1 205 ? -3.25 -4.5 -9.492 1 92.5 205 MET B CA 1
ATOM 4725 C C . MET B 1 205 ? -1.884 -3.84 -9.641 1 92.5 205 MET B C 1
ATOM 4727 O O . MET B 1 205 ? -1.31 -3.365 -8.656 1 92.5 205 MET B O 1
ATOM 4731 N N . PHE B 1 206 ? -1.409 -3.865 -10.867 1 87.06 206 PHE B N 1
ATOM 4732 C CA . PHE B 1 206 ? -0.101 -3.279 -11.141 1 87.06 206 PHE B CA 1
ATOM 4733 C C . PHE B 1 206 ? -0.239 -2.008 -11.969 1 87.06 206 PHE B C 1
ATOM 4735 O O . PHE B 1 206 ? 0.761 -1.431 -12.398 1 87.06 206 PHE B O 1
ATOM 4742 N N . ASP B 1 207 ? -1.477 -1.623 -12.18 1 85.19 207 ASP B N 1
ATOM 4743 C CA . ASP B 1 207 ? -1.755 -0.461 -13.023 1 85.19 207 ASP B CA 1
ATOM 4744 C C . ASP B 1 207 ? -1.375 0.834 -12.305 1 85.19 207 ASP B C 1
ATOM 4746 O O . ASP B 1 207 ? -1.883 1.124 -11.227 1 85.19 207 ASP B O 1
ATOM 4750 N N . LYS B 1 208 ? -0.608 1.648 -12.867 1 77.06 208 LYS B N 1
ATOM 4751 C CA . LYS B 1 208 ? -0.097 2.871 -12.258 1 77.06 208 LYS B CA 1
ATOM 4752 C C . LYS B 1 208 ? -1.103 4.012 -12.383 1 77.06 208 LYS B C 1
ATOM 4754 O O . LYS B 1 208 ? -0.921 5.074 -11.789 1 77.06 208 LYS B O 1
ATOM 4759 N N . THR B 1 209 ? -2.141 3.727 -13.148 1 80.06 209 THR B N 1
ATOM 4760 C CA . THR B 1 209 ? -3.143 4.773 -13.305 1 80.06 209 THR B CA 1
ATOM 4761 C C . THR B 1 209 ? -4.238 4.641 -12.25 1 80.06 209 THR B C 1
ATOM 4763 O O . THR B 1 209 ? -5.121 5.496 -12.156 1 80.06 209 THR B O 1
ATOM 4766 N N . MET B 1 210 ? -4.156 3.619 -11.477 1 84.5 210 MET B N 1
ATOM 4767 C CA . MET B 1 210 ? -5.117 3.396 -10.398 1 84.5 210 MET B CA 1
ATOM 4768 C C . MET B 1 210 ? -4.5 3.721 -9.047 1 84.5 210 MET B C 1
ATOM 4770 O O . MET B 1 210 ? -3.34 3.395 -8.789 1 84.5 210 MET B O 1
ATOM 4774 N N . SER B 1 211 ? -5.367 4.316 -8.219 1 84.06 211 SER B N 1
ATOM 4775 C CA . SER B 1 211 ? -4.934 4.504 -6.84 1 84.06 211 SER B CA 1
ATOM 4776 C C . SER B 1 211 ? -4.922 3.18 -6.082 1 84.06 211 SER B C 1
ATOM 4778 O O . SER B 1 211 ? -5.551 2.209 -6.504 1 84.06 211 SER B O 1
ATOM 4780 N N . GLU B 1 212 ? -4.266 3.164 -4.996 1 87.5 212 GLU B N 1
ATOM 4781 C CA . GLU B 1 212 ? -4.223 1.976 -4.148 1 87.5 212 GLU B CA 1
ATOM 4782 C C . GLU B 1 212 ? -5.621 1.592 -3.668 1 87.5 212 GLU B C 1
ATOM 4784 O O . GLU B 1 212 ? -5.973 0.41 -3.648 1 87.5 212 GLU B O 1
ATOM 4789 N N . THR B 1 213 ? -6.402 2.584 -3.33 1 86.62 213 THR B N 1
ATOM 4790 C CA . THR B 1 213 ? -7.766 2.346 -2.873 1 86.62 213 THR B CA 1
ATOM 4791 C C . THR B 1 213 ? -8.594 1.686 -3.969 1 86.62 213 THR B C 1
ATOM 4793 O O . THR B 1 213 ? -9.32 0.723 -3.709 1 86.62 213 THR B O 1
ATOM 4796 N N . GLN B 1 214 ? -8.43 2.248 -5.102 1 88.06 214 GLN B N 1
ATOM 4797 C CA . GLN B 1 214 ? -9.164 1.698 -6.23 1 88.06 214 GLN B CA 1
ATOM 4798 C C . GLN B 1 214 ? -8.758 0.253 -6.504 1 88.06 214 GLN B C 1
ATOM 4800 O O . GLN B 1 214 ? -9.609 -0.587 -6.816 1 88.06 214 GLN B O 1
ATOM 4805 N N . LYS B 1 215 ? -7.48 -0.024 -6.398 1 91.81 215 LYS B N 1
ATOM 4806 C CA . LYS B 1 215 ? -6.984 -1.38 -6.617 1 91.81 215 LYS B CA 1
ATOM 4807 C C . LYS B 1 215 ? -7.602 -2.359 -5.621 1 91.81 215 LYS B C 1
ATOM 4809 O O . LYS B 1 215 ? -8.047 -3.445 -6.004 1 91.81 215 LYS B O 1
ATOM 4814 N N . VAL B 1 216 ? -7.656 -1.938 -4.387 1 93.75 216 VAL B N 1
ATOM 4815 C CA . VAL B 1 216 ? -8.18 -2.797 -3.328 1 93.75 216 VAL B CA 1
ATOM 4816 C C . VAL B 1 216 ? -9.656 -3.086 -3.582 1 93.75 216 VAL B C 1
ATOM 4818 O O . VAL B 1 216 ? -10.086 -4.242 -3.566 1 93.75 216 VAL B O 1
ATOM 4821 N N . VAL B 1 217 ? -10.414 -2.047 -3.863 1 93.31 217 VAL B N 1
ATOM 4822 C CA . VAL B 1 217 ? -11.844 -2.199 -4.09 1 93.31 217 VAL B CA 1
ATOM 4823 C C . VAL B 1 217 ? -12.086 -3.035 -5.344 1 93.31 217 VAL B C 1
ATOM 4825 O O . VAL B 1 217 ? -12.945 -3.92 -5.355 1 93.31 217 VAL B O 1
ATOM 4828 N N . CYS B 1 218 ? -11.297 -2.754 -6.363 1 94.5 218 CYS B N 1
ATOM 4829 C CA . CYS B 1 218 ? -11.43 -3.48 -7.621 1 94.5 218 CYS B CA 1
ATOM 4830 C C . CYS B 1 218 ? -11.133 -4.961 -7.43 1 94.5 218 CYS B C 1
ATOM 4832 O O . CYS B 1 218 ? -11.867 -5.816 -7.926 1 94.5 218 CYS B O 1
ATOM 4834 N N . PHE B 1 219 ? -10.133 -5.277 -6.75 1 96.75 219 PHE B N 1
ATOM 4835 C CA . PHE B 1 219 ? -9.766 -6.668 -6.508 1 96.75 219 PHE B CA 1
ATOM 4836 C C . PHE B 1 219 ? -10.859 -7.391 -5.723 1 96.75 219 PHE B C 1
ATOM 4838 O O . PHE B 1 219 ? -11.211 -8.523 -6.047 1 96.75 219 PHE B O 1
ATOM 4845 N N . ASN B 1 220 ? -11.344 -6.73 -4.695 1 96.5 220 ASN B N 1
ATOM 4846 C CA . ASN B 1 220 ? -12.422 -7.293 -3.896 1 96.5 220 ASN B CA 1
ATOM 4847 C C . ASN B 1 220 ? -13.641 -7.629 -4.758 1 96.5 220 ASN B C 1
ATOM 4849 O O . ASN B 1 220 ? -14.172 -8.734 -4.684 1 96.5 220 ASN B O 1
ATOM 4853 N N . ASN B 1 221 ? -14.008 -6.703 -5.535 1 95.56 221 ASN B N 1
ATOM 4854 C CA . ASN B 1 221 ? -15.18 -6.91 -6.379 1 95.56 221 ASN B CA 1
ATOM 4855 C C . ASN B 1 221 ? -14.906 -7.938 -7.477 1 95.56 221 ASN B C 1
ATOM 4857 O O . ASN B 1 221 ? -15.812 -8.648 -7.906 1 95.56 221 ASN B O 1
ATOM 4861 N N . TYR B 1 222 ? -13.68 -8.016 -7.914 1 96.5 222 TYR B N 1
ATOM 4862 C CA . TYR B 1 222 ? -13.273 -9.039 -8.875 1 96.5 222 TYR B CA 1
ATOM 4863 C C . TYR B 1 222 ? -13.453 -10.438 -8.281 1 96.5 222 TYR B C 1
ATOM 4865 O O . TYR B 1 222 ? -14.062 -11.312 -8.906 1 96.5 222 TYR B O 1
ATOM 4873 N N . VAL B 1 223 ? -12.969 -10.602 -7.082 1 97.19 223 VAL B N 1
ATOM 4874 C CA . VAL B 1 223 ? -13.094 -11.883 -6.391 1 97.19 223 VAL B CA 1
ATOM 4875 C C . VAL B 1 223 ? -14.562 -12.211 -6.172 1 97.19 223 VAL B C 1
ATOM 4877 O O . VAL B 1 223 ? -14.992 -13.352 -6.395 1 97.19 223 VAL B O 1
ATOM 4880 N N . LYS B 1 224 ? -15.305 -11.211 -5.758 1 96.25 224 LYS B N 1
ATOM 4881 C CA . LYS B 1 224 ? -16.734 -11.414 -5.535 1 96.25 224 LYS B CA 1
ATOM 4882 C C . LYS B 1 224 ? -17.438 -11.82 -6.824 1 96.25 224 LYS B C 1
ATOM 4884 O O . LYS B 1 224 ? -18.328 -12.68 -6.809 1 96.25 224 LYS B O 1
ATOM 4889 N N . SER B 1 225 ? -17.047 -11.172 -7.891 1 95.69 225 SER B N 1
ATOM 4890 C CA . SER B 1 225 ? -17.641 -11.516 -9.18 1 95.69 225 SER B CA 1
ATOM 4891 C C . SER B 1 225 ? -17.344 -12.961 -9.555 1 95.69 225 SER B C 1
ATOM 4893 O O . SER B 1 225 ? -18.203 -13.656 -10.102 1 95.69 225 SER B O 1
ATOM 4895 N N . ILE B 1 226 ? -16.172 -13.445 -9.336 1 96.44 226 ILE B N 1
ATOM 4896 C CA . ILE B 1 226 ? -15.797 -14.828 -9.594 1 96.44 226 ILE B CA 1
ATOM 4897 C C . ILE B 1 226 ? -16.641 -15.766 -8.727 1 96.44 226 ILE B C 1
ATOM 4899 O O . ILE B 1 226 ? -17.125 -16.797 -9.203 1 96.44 226 ILE B O 1
ATOM 4903 N N . GLU B 1 227 ? -16.766 -15.367 -7.438 1 96.75 227 GLU B N 1
ATOM 4904 C CA . GLU B 1 227 ? -17.578 -16.156 -6.52 1 96.75 227 GLU B CA 1
ATOM 4905 C C . GLU B 1 227 ? -19 -16.328 -7.055 1 96.75 227 GLU B C 1
ATOM 4907 O O . GLU B 1 227 ? -19.547 -17.438 -7.039 1 96.75 227 GLU B O 1
ATOM 4912 N N . LYS B 1 228 ? -19.547 -15.227 -7.543 1 95.69 228 LYS B N 1
ATOM 4913 C CA . LYS B 1 228 ? -20.922 -15.242 -8.039 1 95.69 228 LYS B CA 1
ATOM 4914 C C . LYS B 1 228 ? -21.047 -16.047 -9.32 1 95.69 228 LYS B C 1
ATOM 4916 O O . LYS B 1 228 ? -22.016 -16.797 -9.508 1 95.69 228 LYS B O 1
ATOM 4921 N N . ASP B 1 229 ? -20.078 -15.953 -10.156 1 95.38 229 ASP B N 1
ATOM 4922 C CA . ASP B 1 229 ? -20.141 -16.578 -11.477 1 95.38 229 ASP B CA 1
ATOM 4923 C C . ASP B 1 229 ? -19.828 -18.062 -11.391 1 95.38 229 ASP B C 1
ATOM 4925 O O . ASP B 1 229 ? -20.516 -18.875 -12.016 1 95.38 229 ASP B O 1
ATOM 4929 N N . GLU B 1 230 ? -18.797 -18.438 -10.617 1 96.25 230 GLU B N 1
ATOM 4930 C CA . GLU B 1 230 ? -18.297 -19.812 -10.609 1 96.25 230 GLU B CA 1
ATOM 4931 C C . GLU B 1 230 ? -18.938 -20.609 -9.477 1 96.25 230 GLU B C 1
ATOM 4933 O O . GLU B 1 230 ? -18.922 -21.844 -9.5 1 96.25 230 GLU B O 1
ATOM 4938 N N . LYS B 1 231 ? -19.375 -19.969 -8.461 1 96.81 231 LYS B N 1
ATOM 4939 C CA . LYS B 1 231 ? -20 -20.594 -7.301 1 96.81 231 LYS B CA 1
ATOM 4940 C C . LYS B 1 231 ? -19.125 -21.703 -6.734 1 96.81 231 LYS B C 1
ATOM 4942 O O . LYS B 1 231 ? -19.578 -22.844 -6.562 1 96.81 231 LYS B O 1
ATOM 4947 N N . PRO B 1 232 ? -17.906 -21.438 -6.449 1 97.88 232 PRO B N 1
ATOM 4948 C CA . PRO B 1 232 ? -16.984 -22.438 -5.918 1 97.88 232 PRO B CA 1
ATOM 4949 C C . PRO B 1 232 ? -17.234 -22.766 -4.445 1 97.88 232 PRO B C 1
ATOM 4951 O O . PRO B 1 232 ? -17.984 -22.047 -3.773 1 97.88 232 PRO B O 1
ATOM 4954 N N . ASP B 1 233 ? -16.656 -23.891 -4.023 1 96.94 233 ASP B N 1
ATOM 4955 C CA . ASP B 1 233 ? -16.688 -24.25 -2.607 1 96.94 233 ASP B CA 1
ATOM 4956 C C . ASP B 1 233 ? -15.602 -23.516 -1.826 1 96.94 233 ASP B C 1
ATOM 4958 O O . ASP B 1 233 ? -15.742 -23.281 -0.625 1 96.94 233 ASP B O 1
ATOM 4962 N N . LEU B 1 234 ? -14.523 -23.219 -2.479 1 97.19 234 LEU B N 1
ATOM 4963 C CA . LEU B 1 234 ? -13.438 -22.484 -1.827 1 97.19 234 LEU B CA 1
ATOM 4964 C C . LEU B 1 234 ? -12.594 -21.734 -2.852 1 97.19 234 LEU B C 1
ATOM 4966 O O . LEU B 1 234 ? -12.648 -22.031 -4.047 1 97.19 234 LEU B O 1
ATOM 4970 N N . PHE B 1 235 ? -11.836 -20.688 -2.355 1 97.56 235 PHE B N 1
ATOM 4971 C CA . PHE B 1 235 ? -10.906 -19.906 -3.156 1 97.56 235 PHE B CA 1
ATOM 4972 C C . PHE B 1 235 ? -9.469 -20.203 -2.764 1 97.56 235 PHE B C 1
ATOM 4974 O O . PHE B 1 235 ? -9.156 -20.328 -1.578 1 97.56 235 PHE B O 1
ATOM 4981 N N . ILE B 1 236 ? -8.648 -20.391 -3.748 1 98.56 236 ILE B N 1
ATOM 4982 C CA . ILE B 1 236 ? -7.203 -20.359 -3.555 1 98.56 236 ILE B CA 1
ATOM 4983 C C . ILE B 1 236 ? -6.621 -19.109 -4.207 1 98.56 236 ILE B C 1
ATOM 4985 O O . ILE B 1 236 ? -6.785 -18.906 -5.41 1 98.56 236 ILE B O 1
ATOM 4989 N N . ILE B 1 237 ? -5.973 -18.297 -3.445 1 98.62 237 ILE B N 1
ATOM 4990 C CA . ILE B 1 237 ? -5.395 -17.062 -3.979 1 98.62 237 ILE B CA 1
ATOM 4991 C C . ILE B 1 237 ? -3.896 -17.031 -3.68 1 98.62 237 ILE B C 1
ATOM 4993 O O . ILE B 1 237 ? -3.49 -17.016 -2.516 1 98.62 237 ILE B O 1
ATOM 4997 N N . GLY B 1 238 ? -3.119 -17.109 -4.734 1 98.31 238 GLY B N 1
ATOM 4998 C CA . GLY B 1 238 ? -1.691 -16.859 -4.605 1 98.31 238 GLY B CA 1
ATOM 4999 C C . GLY B 1 238 ? -1.329 -15.391 -4.734 1 98.31 238 GLY B C 1
ATOM 5000 O O . GLY B 1 238 ? -1.797 -14.711 -5.648 1 98.31 238 GLY B O 1
ATOM 5001 N N . ILE B 1 239 ? -0.538 -14.93 -3.867 1 96.94 239 ILE B N 1
ATOM 5002 C CA . ILE B 1 239 ? -0.143 -13.531 -3.906 1 96.94 239 ILE B CA 1
ATOM 5003 C C . ILE B 1 239 ? 1.287 -13.406 -4.43 1 96.94 239 ILE B C 1
ATOM 5005 O O . ILE B 1 239 ? 2.219 -13.961 -3.842 1 96.94 239 ILE B O 1
ATOM 5009 N N . PRO B 1 240 ? 1.482 -12.734 -5.543 1 95 240 PRO B N 1
ATOM 5010 C CA . PRO B 1 240 ? 2.822 -12.594 -6.117 1 95 240 PRO B CA 1
ATOM 5011 C C . PRO B 1 240 ? 3.766 -11.789 -5.23 1 95 240 PRO B C 1
ATOM 5013 O O . PRO B 1 240 ? 3.311 -11.031 -4.367 1 95 240 PRO B O 1
ATOM 5016 N N . GLY B 1 241 ? 5.07 -12.016 -5.453 1 92.12 241 GLY B N 1
ATOM 5017 C CA . GLY B 1 241 ? 6.082 -11.195 -4.805 1 92.12 241 GLY B CA 1
ATOM 5018 C C . GLY B 1 241 ? 6.344 -11.602 -3.367 1 92.12 241 GLY B C 1
ATOM 5019 O O . GLY B 1 241 ? 6.117 -12.75 -2.988 1 92.12 241 GLY B O 1
ATOM 5020 N N . GLY B 1 242 ? 6.949 -10.688 -2.623 1 91 242 GLY B N 1
ATOM 5021 C CA . GLY B 1 242 ? 7.285 -10.914 -1.229 1 91 242 GLY B CA 1
ATOM 5022 C C . GLY B 1 242 ? 6.41 -10.133 -0.267 1 91 242 GLY B C 1
ATOM 5023 O O . GLY B 1 242 ? 5.672 -9.234 -0.679 1 91 242 GLY B O 1
ATOM 5024 N N . ILE B 1 243 ? 6.504 -10.484 0.998 1 89.81 243 ILE B N 1
ATOM 5025 C CA . ILE B 1 243 ? 5.598 -9.883 1.973 1 89.81 243 ILE B CA 1
ATOM 5026 C C . ILE B 1 243 ? 6.375 -8.953 2.898 1 89.81 243 ILE B C 1
ATOM 5028 O O . ILE B 1 243 ? 5.785 -8.219 3.693 1 89.81 243 ILE B O 1
ATOM 5032 N N . ILE B 1 244 ? 7.672 -9.062 2.846 1 83.69 244 ILE B N 1
ATOM 5033 C CA . ILE B 1 244 ? 8.539 -8.211 3.656 1 83.69 244 ILE B CA 1
ATOM 5034 C C . ILE B 1 244 ? 9.812 -7.883 2.883 1 83.69 244 ILE B C 1
ATOM 5036 O O . ILE B 1 244 ? 10.25 -8.664 2.033 1 83.69 244 ILE B O 1
ATOM 5040 N N . PRO B 1 245 ? 10.398 -6.719 3.219 1 83.44 245 PRO B N 1
ATOM 5041 C CA . PRO B 1 245 ? 11.719 -6.461 2.637 1 83.44 245 PRO B CA 1
ATOM 5042 C C . PRO B 1 245 ? 12.781 -7.438 3.131 1 83.44 245 PRO B C 1
ATOM 5044 O O . PRO B 1 245 ? 12.75 -7.848 4.293 1 83.44 245 PRO B O 1
ATOM 5047 N N . LEU B 1 246 ? 13.648 -7.777 2.287 1 84.31 246 LEU B N 1
ATOM 5048 C CA . LEU B 1 246 ? 14.781 -8.609 2.684 1 84.31 246 LEU B CA 1
ATOM 5049 C C . LEU B 1 246 ? 15.852 -7.777 3.383 1 84.31 246 LEU B C 1
ATOM 5051 O O . LEU B 1 246 ? 16.438 -8.227 4.367 1 84.31 246 LEU B O 1
ATOM 5055 N N . ASN B 1 247 ? 16.062 -6.684 2.896 1 84.38 247 ASN B N 1
ATOM 5056 C CA . ASN B 1 247 ? 16.953 -5.672 3.471 1 84.38 247 ASN B CA 1
ATOM 5057 C C . ASN B 1 247 ? 16.734 -4.309 2.824 1 84.38 247 ASN B C 1
ATOM 5059 O O . ASN B 1 247 ? 15.719 -4.078 2.168 1 84.38 247 ASN B O 1
ATOM 5063 N N . ASP B 1 248 ? 17.688 -3.375 3.025 1 82.44 248 ASP B N 1
ATOM 5064 C CA . ASP B 1 248 ? 17.516 -1.993 2.586 1 82.44 248 ASP B CA 1
ATOM 5065 C C . ASP B 1 248 ? 17.656 -1.879 1.069 1 82.44 248 ASP B C 1
ATOM 5067 O O . ASP B 1 248 ? 17.25 -0.88 0.475 1 82.44 248 ASP B O 1
ATOM 5071 N N . LEU B 1 249 ? 18.297 -2.871 0.473 1 82.88 249 LEU B N 1
ATOM 5072 C CA . LEU B 1 249 ? 18.516 -2.854 -0.968 1 82.88 249 LEU B CA 1
ATOM 5073 C C . LEU B 1 249 ? 17.453 -3.67 -1.692 1 82.88 249 LEU B C 1
ATOM 5075 O O . LEU B 1 249 ? 16.938 -3.252 -2.736 1 82.88 249 LEU B O 1
ATOM 5079 N N . PHE B 1 250 ? 17.109 -4.801 -1.138 1 86.44 250 PHE B N 1
ATOM 5080 C CA . PHE B 1 250 ? 16.109 -5.688 -1.717 1 86.44 250 PHE B CA 1
ATOM 5081 C C . PHE B 1 250 ? 14.797 -5.613 -0.938 1 86.44 250 PHE B C 1
ATOM 5083 O O . PHE B 1 250 ? 14.516 -6.48 -0.109 1 86.44 250 PHE B O 1
ATOM 5090 N N . VAL B 1 251 ? 13.93 -4.707 -1.341 1 85.69 251 VAL B N 1
ATOM 5091 C CA . VAL B 1 251 ? 12.812 -4.32 -0.486 1 85.69 251 VAL B CA 1
ATOM 5092 C C . VAL B 1 251 ? 11.555 -5.09 -0.892 1 85.69 251 VAL B C 1
ATOM 5094 O O . VAL B 1 251 ? 10.539 -5.047 -0.195 1 85.69 251 VAL B O 1
ATOM 5097 N N . GLN B 1 252 ? 11.531 -5.922 -1.957 1 84.31 252 GLN B N 1
ATOM 5098 C CA . GLN B 1 252 ? 10.406 -6.742 -2.396 1 84.31 252 GLN B CA 1
ATOM 5099 C C . GLN B 1 252 ? 9.102 -5.957 -2.33 1 84.31 252 GLN B C 1
ATOM 5101 O O . GLN B 1 252 ? 8.117 -6.434 -1.756 1 84.31 252 GLN B O 1
ATOM 5106 N N . ASP B 1 253 ? 8.938 -4.809 -2.83 1 87.06 253 ASP B N 1
ATOM 5107 C CA . ASP B 1 253 ? 7.789 -3.906 -2.875 1 87.06 253 ASP B CA 1
ATOM 5108 C C . ASP B 1 253 ? 7.273 -3.604 -1.471 1 87.06 253 ASP B C 1
ATOM 5110 O O . ASP B 1 253 ? 6.121 -3.203 -1.3 1 87.06 253 ASP B O 1
ATOM 5114 N N . PHE B 1 254 ? 7.973 -4.035 -0.45 1 87.62 254 PHE B N 1
ATOM 5115 C CA . PHE B 1 254 ? 7.68 -3.783 0.957 1 87.62 254 PHE B CA 1
ATOM 5116 C C . PHE B 1 254 ? 6.418 -4.52 1.387 1 87.62 254 PHE B C 1
ATOM 5118 O O . PHE B 1 254 ? 5.777 -4.145 2.369 1 87.62 254 PHE B O 1
ATOM 5125 N N . GLY B 1 255 ? 6.027 -5.496 0.602 1 89.94 255 GLY B N 1
ATOM 5126 C CA . GLY B 1 255 ? 4.828 -6.262 0.917 1 89.94 255 GLY B CA 1
ATOM 5127 C C . GLY B 1 255 ? 3.549 -5.484 0.672 1 89.94 255 GLY B C 1
ATOM 5128 O O . GLY B 1 255 ? 2.488 -5.848 1.188 1 89.94 255 GLY B O 1
ATOM 5129 N N . ILE B 1 256 ? 3.615 -4.441 -0.068 1 91.69 256 ILE B N 1
ATOM 5130 C CA . ILE B 1 256 ? 2.471 -3.555 -0.259 1 91.69 256 ILE B CA 1
ATOM 5131 C C . ILE B 1 256 ? 1.386 -4.281 -1.05 1 91.69 256 ILE B C 1
ATOM 5133 O O . ILE B 1 256 ? 0.197 -4.152 -0.747 1 91.69 256 ILE B O 1
ATOM 5137 N N . LEU B 1 257 ? 1.832 -5.031 -2.027 1 93.5 257 LEU B N 1
ATOM 5138 C CA . LEU B 1 257 ? 0.855 -5.801 -2.789 1 93.5 257 LEU B CA 1
ATOM 5139 C C . LEU B 1 257 ? 0.093 -6.762 -1.884 1 93.5 257 LEU B C 1
ATOM 5141 O O . LEU B 1 257 ? -1.137 -6.836 -1.941 1 93.5 257 LEU B O 1
ATOM 5145 N N . ALA B 1 258 ? 0.837 -7.473 -1.103 1 93.38 258 ALA B N 1
ATOM 5146 C CA . ALA B 1 258 ? 0.209 -8.406 -0.168 1 93.38 258 ALA B CA 1
ATOM 5147 C C . ALA B 1 258 ? -0.721 -7.668 0.793 1 93.38 258 ALA B C 1
ATOM 5149 O O . ALA B 1 258 ? -1.794 -8.172 1.136 1 93.38 258 ALA B O 1
ATOM 5150 N N . TYR B 1 259 ? -0.343 -6.508 1.18 1 92.06 259 TYR B N 1
ATOM 5151 C CA . TYR B 1 259 ? -1.169 -5.684 2.055 1 92.06 259 TYR B CA 1
ATOM 5152 C C . TYR B 1 259 ? -2.469 -5.289 1.363 1 92.06 259 TYR B C 1
ATOM 5154 O O . TYR B 1 259 ? -3.549 -5.402 1.947 1 92.06 259 TYR B O 1
ATOM 5162 N N . MET B 1 260 ? -2.377 -4.824 0.185 1 93.5 260 MET B N 1
ATOM 5163 C CA . MET B 1 260 ? -3.566 -4.422 -0.558 1 93.5 260 MET B CA 1
ATOM 5164 C C . MET B 1 260 ? -4.527 -5.594 -0.727 1 93.5 260 MET B C 1
ATOM 5166 O O . MET B 1 260 ? -5.734 -5.449 -0.522 1 93.5 260 MET B O 1
ATOM 5170 N N . VAL B 1 261 ? -3.943 -6.742 -1.009 1 95.94 261 VAL B N 1
ATOM 5171 C CA . VAL B 1 261 ? -4.773 -7.926 -1.186 1 95.94 261 VAL B CA 1
ATOM 5172 C C . VAL B 1 261 ? -5.445 -8.289 0.137 1 95.94 261 VAL B C 1
ATOM 5174 O O . VAL B 1 261 ? -6.621 -8.672 0.16 1 95.94 261 VAL B O 1
ATOM 5177 N N . SER B 1 262 ? -4.727 -8.133 1.225 1 92 262 SER B N 1
ATOM 5178 C CA . SER B 1 262 ? -5.254 -8.453 2.547 1 92 262 SER B CA 1
ATOM 5179 C C . SER B 1 262 ? -6.402 -7.523 2.924 1 92 262 SER B C 1
ATOM 5181 O O . SER B 1 262 ? -7.293 -7.906 3.688 1 92 262 SER B O 1
ATOM 5183 N N . CYS B 1 263 ? -6.359 -6.309 2.426 1 90.12 263 CYS B N 1
ATOM 5184 C CA . CYS B 1 263 ? -7.441 -5.359 2.664 1 90.12 263 CYS B CA 1
ATOM 5185 C C . CYS B 1 263 ? -8.68 -5.73 1.854 1 90.12 263 CYS B C 1
ATOM 5187 O O . CYS B 1 263 ? -9.797 -5.391 2.232 1 90.12 263 CYS B O 1
ATOM 5189 N N . ALA B 1 264 ? -8.438 -6.418 0.754 1 93.88 264 ALA B N 1
ATOM 5190 C CA . ALA B 1 264 ? -9.523 -6.73 -0.174 1 93.88 264 ALA B CA 1
ATOM 5191 C C . ALA B 1 264 ? -10.242 -8.016 0.234 1 93.88 264 ALA B C 1
ATOM 5193 O O . ALA B 1 264 ? -11.469 -8.109 0.12 1 93.88 264 ALA B O 1
ATOM 5194 N N . VAL B 1 265 ? -9.422 -8.945 0.653 1 95.12 265 VAL B N 1
ATOM 5195 C CA . VAL B 1 265 ? -9.938 -10.273 0.967 1 95.12 265 VAL B CA 1
ATOM 5196 C C . VAL B 1 265 ? -9.234 -10.828 2.205 1 95.12 265 VAL B C 1
ATOM 5198 O O . VAL B 1 265 ? -8.016 -10.719 2.328 1 95.12 265 VAL B O 1
ATOM 5201 N N . ARG B 1 266 ? -10.031 -11.438 3.102 1 91.25 266 ARG B N 1
ATOM 5202 C CA . ARG B 1 266 ? -9.461 -12.07 4.285 1 91.25 266 ARG B CA 1
ATOM 5203 C C . ARG B 1 266 ? -9.375 -13.578 4.109 1 91.25 266 ARG B C 1
ATOM 5205 O O . ARG B 1 266 ? -10.336 -14.219 3.682 1 91.25 266 ARG B O 1
ATOM 5212 N N . PRO B 1 267 ? -8.234 -14.141 4.469 1 96 267 PRO B N 1
ATOM 5213 C CA . PRO B 1 267 ? -8.109 -15.594 4.336 1 96 267 PRO B CA 1
ATOM 5214 C C . PRO B 1 267 ? -8.617 -16.344 5.562 1 96 267 PRO B C 1
ATOM 5216 O O . PRO B 1 267 ? -8.633 -15.797 6.664 1 96 267 PRO B O 1
ATOM 5219 N N . ASP B 1 268 ? -9.078 -17.516 5.34 1 95.44 268 ASP B N 1
ATOM 5220 C CA . ASP B 1 268 ? -9.398 -18.453 6.406 1 95.44 268 ASP B CA 1
ATOM 5221 C C . ASP B 1 268 ? -8.203 -19.344 6.727 1 95.44 268 ASP B C 1
ATOM 5223 O O . ASP B 1 268 ? -8.094 -19.875 7.84 1 95.44 268 ASP B O 1
ATOM 5227 N N . VAL B 1 269 ? -7.406 -19.578 5.777 1 97.06 269 VAL B N 1
ATOM 5228 C CA . VAL B 1 269 ? -6.141 -20.297 5.91 1 97.06 269 VAL B CA 1
ATOM 5229 C C . VAL B 1 269 ? -5.027 -19.516 5.211 1 97.06 269 VAL B C 1
ATOM 5231 O O . VAL B 1 269 ? -5.227 -19 4.109 1 97.06 269 VAL B O 1
ATOM 5234 N N . CYS B 1 270 ? -3.932 -19.375 5.855 1 97.62 270 CYS B N 1
ATOM 5235 C CA . CYS B 1 270 ? -2.791 -18.688 5.25 1 97.62 270 CYS B CA 1
ATOM 5236 C C . CYS B 1 270 ? -1.542 -19.562 5.316 1 97.62 270 CYS B C 1
ATOM 5238 O O . CYS B 1 270 ? -1.125 -19.984 6.398 1 97.62 270 CYS B O 1
ATOM 5240 N N . ILE B 1 271 ? -0.999 -19.859 4.199 1 98.19 271 ILE B N 1
ATOM 5241 C CA . ILE B 1 271 ? 0.244 -20.609 4.07 1 98.19 271 ILE B CA 1
ATOM 5242 C C . ILE B 1 271 ? 1.364 -19.688 3.605 1 98.19 271 ILE B C 1
ATOM 5244 O O . ILE B 1 271 ? 1.23 -19 2.586 1 98.19 271 ILE B O 1
ATOM 5248 N N . LEU B 1 272 ? 2.432 -19.641 4.344 1 97.69 272 LEU B N 1
ATOM 5249 C CA . LEU B 1 272 ? 3.564 -18.781 3.998 1 97.69 272 LEU B CA 1
ATOM 5250 C C . LEU B 1 272 ? 4.777 -19.625 3.604 1 97.69 272 LEU B C 1
ATOM 5252 O O . LEU B 1 272 ? 5.188 -20.516 4.352 1 97.69 272 LEU B O 1
ATOM 5256 N N . SER B 1 273 ? 5.25 -19.344 2.432 1 97.75 273 SER B N 1
ATOM 5257 C CA . SER B 1 273 ? 6.457 -20.031 1.97 1 97.75 273 SER B CA 1
ATOM 5258 C C . SER B 1 273 ? 7.699 -19.172 2.199 1 97.75 273 SER B C 1
ATOM 5260 O O . SER B 1 273 ? 7.742 -18.016 1.79 1 97.75 273 SER B O 1
ATOM 5262 N N . VAL B 1 274 ? 8.727 -19.75 2.854 1 96.25 274 VAL B N 1
ATOM 5263 C CA . VAL B 1 274 ? 9.938 -19.016 3.191 1 96.25 274 VAL B CA 1
ATOM 5264 C C . VAL B 1 274 ? 11.141 -19.641 2.48 1 96.25 274 VAL B C 1
ATOM 5266 O O . VAL B 1 274 ? 11.102 -20.812 2.104 1 96.25 274 VAL B O 1
ATOM 5269 N N . TYR B 1 275 ? 12.211 -18.859 2.316 1 95.44 275 TYR B N 1
ATOM 5270 C CA . TYR B 1 275 ? 13.461 -19.391 1.798 1 95.44 275 TYR B CA 1
ATOM 5271 C C . TYR B 1 275 ? 14.094 -20.359 2.787 1 95.44 275 TYR B C 1
ATOM 5273 O O . TYR B 1 275 ? 13.859 -20.266 3.994 1 95.44 275 TYR B O 1
ATOM 5281 N N . TYR B 1 276 ? 14.836 -21.281 2.221 1 96 276 TYR B N 1
ATOM 5282 C CA . TYR B 1 276 ? 15.664 -22.094 3.102 1 96 276 TYR B CA 1
ATOM 5283 C C . TYR B 1 276 ? 16.766 -21.266 3.746 1 96 276 TYR B C 1
ATOM 5285 O O . TYR B 1 276 ? 17.438 -20.469 3.068 1 96 276 TYR B O 1
ATOM 5293 N N . ASP B 1 277 ? 16.859 -21.344 4.953 1 94.19 277 ASP B N 1
ATOM 5294 C CA . ASP B 1 277 ? 17.922 -20.688 5.723 1 94.19 277 ASP B CA 1
ATOM 5295 C C . ASP B 1 277 ? 18.125 -21.391 7.066 1 94.19 277 ASP B C 1
ATOM 5297 O O . ASP B 1 277 ? 17.469 -22.391 7.367 1 94.19 277 ASP B O 1
ATOM 5301 N N . GLU B 1 278 ? 19.156 -20.891 7.715 1 91.38 278 GLU B N 1
ATOM 5302 C CA . GLU B 1 278 ? 19.328 -21.344 9.086 1 91.38 278 GLU B CA 1
ATOM 5303 C C . GLU B 1 278 ? 18.359 -20.641 10.031 1 91.38 278 GLU B C 1
ATOM 5305 O O . GLU B 1 278 ? 18.453 -19.422 10.219 1 91.38 278 GLU B O 1
ATOM 5310 N N . TYR B 1 279 ? 17.406 -21.406 10.414 1 91.94 279 TYR B N 1
ATOM 5311 C CA . TYR B 1 279 ? 16.391 -20.844 11.305 1 91.94 279 TYR B CA 1
ATOM 5312 C C . TYR B 1 279 ? 16.484 -21.453 12.695 1 91.94 279 TYR B C 1
ATOM 5314 O O . TYR B 1 279 ? 17 -22.562 12.859 1 91.94 279 TYR B O 1
ATOM 5322 N N . ASP B 1 280 ? 16.047 -20.641 13.672 1 89.75 280 ASP B N 1
ATOM 5323 C CA . ASP B 1 280 ? 15.867 -21.203 15.016 1 89.75 280 ASP B CA 1
ATOM 5324 C C . ASP B 1 280 ? 14.391 -21.453 15.312 1 89.75 280 ASP B C 1
ATOM 5326 O O . ASP B 1 280 ? 13.547 -21.312 14.43 1 89.75 280 ASP B O 1
ATOM 5330 N N . ASN B 1 281 ? 14.094 -21.844 16.531 1 89.81 281 ASN B N 1
ATOM 5331 C CA . ASN B 1 281 ? 12.75 -22.281 16.906 1 89.81 281 ASN B CA 1
ATOM 5332 C C . ASN B 1 281 ? 11.773 -21.109 16.969 1 89.81 281 ASN B C 1
ATOM 5334 O O . ASN B 1 281 ? 10.562 -21.312 17.031 1 89.81 281 ASN B O 1
ATOM 5338 N N . SER B 1 282 ? 12.32 -19.938 16.797 1 87.94 282 SER B N 1
ATOM 5339 C CA . SER B 1 282 ? 11.453 -18.766 16.891 1 87.94 282 SER B CA 1
ATOM 5340 C C . SER B 1 282 ? 10.961 -18.328 15.523 1 87.94 282 SER B C 1
ATOM 5342 O O . SER B 1 282 ? 10.234 -17.328 15.406 1 87.94 282 SER B O 1
ATOM 5344 N N . LEU B 1 283 ? 11.273 -19.047 14.5 1 86.88 283 LEU B N 1
ATOM 5345 C CA . LEU B 1 283 ? 10.969 -18.656 13.125 1 86.88 283 LEU B CA 1
ATOM 5346 C C . LEU B 1 283 ? 9.484 -18.359 12.961 1 86.88 283 LEU B C 1
ATOM 5348 O O . LEU B 1 283 ? 9.109 -17.266 12.539 1 86.88 283 LEU B O 1
ATOM 5352 N N . PHE B 1 284 ? 8.695 -19.328 13.367 1 89.38 284 PHE B N 1
ATOM 5353 C CA . PHE B 1 284 ? 7.258 -19.203 13.164 1 89.38 284 PHE B CA 1
ATOM 5354 C C . PHE B 1 284 ? 6.703 -18.016 13.945 1 89.38 284 PHE B C 1
ATOM 5356 O O . PHE B 1 284 ? 5.934 -17.219 13.406 1 89.38 284 PHE B O 1
ATOM 5363 N N . GLU B 1 285 ? 7.062 -17.953 15.156 1 87.94 285 GLU B N 1
ATOM 5364 C CA . GLU B 1 285 ? 6.578 -16.859 16 1 87.94 285 GLU B CA 1
ATOM 5365 C C . GLU B 1 285 ? 6.957 -15.5 15.414 1 87.94 285 GLU B C 1
ATOM 5367 O O . GLU B 1 285 ? 6.133 -14.586 15.383 1 87.94 285 GLU B O 1
ATOM 5372 N N . ASP B 1 286 ? 8.133 -15.422 14.961 1 84.19 286 ASP B N 1
ATOM 5373 C CA . ASP B 1 286 ? 8.633 -14.164 14.398 1 84.19 286 ASP B CA 1
ATOM 5374 C C . ASP B 1 286 ? 7.859 -13.781 13.141 1 84.19 286 ASP B C 1
ATOM 5376 O O . ASP B 1 286 ? 7.391 -12.648 13.008 1 84.19 286 ASP B O 1
ATOM 5380 N N . VAL B 1 287 ? 7.684 -14.719 12.305 1 86.75 287 VAL B N 1
ATOM 5381 C CA . VAL B 1 287 ? 7.039 -14.461 11.023 1 86.75 287 VAL B CA 1
ATOM 5382 C C . VAL B 1 287 ? 5.547 -14.211 11.234 1 86.75 287 VAL B C 1
ATOM 5384 O O . VAL B 1 287 ? 4.977 -13.289 10.656 1 86.75 287 VAL B O 1
ATOM 5387 N N . ASN B 1 288 ? 4.934 -15.016 12.062 1 88.12 288 ASN B N 1
ATOM 5388 C CA . ASN B 1 288 ? 3.504 -14.875 12.312 1 88.12 288 ASN B CA 1
ATOM 5389 C C . ASN B 1 288 ? 3.178 -13.539 12.969 1 88.12 288 ASN B C 1
ATOM 5391 O O . ASN B 1 288 ? 2.172 -12.906 12.641 1 88.12 288 ASN B O 1
ATOM 5395 N N . THR B 1 289 ? 3.998 -13.211 13.883 1 80.44 289 THR B N 1
ATOM 5396 C CA . THR B 1 289 ? 3.789 -11.922 14.539 1 80.44 289 THR B CA 1
ATOM 5397 C C . THR B 1 289 ? 3.861 -10.789 13.523 1 80.44 289 THR B C 1
ATOM 5399 O O . THR B 1 289 ? 3.02 -9.883 13.531 1 80.44 289 THR B O 1
ATOM 5402 N N . SER B 1 290 ? 4.84 -10.867 12.664 1 78 290 SER B N 1
ATOM 5403 C CA . SER B 1 290 ? 5.02 -9.844 11.641 1 78 290 SER B CA 1
ATOM 5404 C C . SER B 1 290 ? 3.814 -9.773 10.703 1 78 290 SER B C 1
ATOM 5406 O O . SER B 1 290 ? 3.293 -8.695 10.43 1 78 290 SER B O 1
ATOM 5408 N N . ILE B 1 291 ? 3.336 -10.93 10.305 1 85.25 291 ILE B N 1
ATOM 5409 C CA . ILE B 1 291 ? 2.244 -11 9.336 1 85.25 291 ILE B CA 1
ATOM 5410 C C . ILE B 1 291 ? 0.934 -10.602 10.008 1 85.25 291 ILE B C 1
ATOM 5412 O O . ILE B 1 291 ? 0.135 -9.859 9.438 1 85.25 291 ILE B O 1
ATOM 5416 N N . LYS B 1 292 ? 0.753 -11.086 11.188 1 82.62 292 LYS B N 1
ATOM 5417 C CA . LYS B 1 292 ? -0.454 -10.742 11.93 1 82.62 292 LYS B CA 1
ATOM 5418 C C . LYS B 1 292 ? -0.583 -9.234 12.102 1 82.62 292 LYS B C 1
ATOM 5420 O O . LYS B 1 292 ? -1.663 -8.672 11.914 1 82.62 292 LYS B O 1
ATOM 5425 N N . HIS B 1 293 ? 0.506 -8.641 12.383 1 70.5 293 HIS B N 1
ATOM 5426 C CA . HIS B 1 293 ? 0.492 -7.203 12.609 1 70.5 293 HIS B CA 1
ATOM 5427 C C . HIS B 1 293 ? 0.362 -6.438 11.297 1 70.5 293 HIS B C 1
ATOM 5429 O O . HIS B 1 293 ? -0.273 -5.383 11.25 1 70.5 293 HIS B O 1
ATOM 5435 N N . LYS B 1 294 ? 0.884 -6.957 10.297 1 77.31 294 LYS B N 1
ATOM 5436 C CA . LYS B 1 294 ? 0.914 -6.258 9.016 1 77.31 294 LYS B CA 1
ATOM 5437 C C . LYS B 1 294 ? -0.38 -6.484 8.234 1 77.31 294 LYS B C 1
ATOM 5439 O O . LYS B 1 294 ? -0.949 -5.543 7.684 1 77.31 294 LYS B O 1
ATOM 5444 N N . PHE B 1 295 ? -0.794 -7.742 8.258 1 86.06 295 PHE B N 1
ATOM 5445 C CA . PHE B 1 295 ? -1.882 -8.086 7.348 1 86.06 295 PHE B CA 1
ATOM 5446 C C . PHE B 1 295 ? -3.168 -8.352 8.125 1 86.06 295 PHE B C 1
ATOM 5448 O O . PHE B 1 295 ? -4.254 -8.375 7.539 1 86.06 295 PHE B O 1
ATOM 5455 N N . GLY B 1 296 ? -3.133 -8.586 9.383 1 78.25 296 GLY B N 1
ATOM 5456 C CA . GLY B 1 296 ? -4.324 -8.711 10.211 1 78.25 296 GLY B CA 1
ATOM 5457 C C . GLY B 1 296 ? -4.809 -10.141 10.336 1 78.25 296 GLY B C 1
ATOM 5458 O O . GLY B 1 296 ? -5.969 -10.383 10.688 1 78.25 296 GLY B O 1
ATOM 5459 N N . TYR B 1 297 ? -4.012 -11.055 9.891 1 85.94 297 TYR B N 1
ATOM 5460 C CA . TYR B 1 297 ? -4.371 -12.461 10.055 1 85.94 297 TYR B CA 1
ATOM 5461 C C . TYR B 1 297 ? -3.148 -13.305 10.398 1 85.94 297 TYR B C 1
ATOM 5463 O O . TYR B 1 297 ? -2.012 -12.852 10.242 1 85.94 297 TYR B O 1
ATOM 5471 N N . ASP B 1 298 ? -3.393 -14.531 10.844 1 89.19 298 ASP B N 1
ATOM 5472 C CA . ASP B 1 298 ? -2.326 -15.438 11.25 1 89.19 298 ASP B CA 1
ATOM 5473 C C . ASP B 1 298 ? -1.882 -16.312 10.078 1 89.19 298 ASP B C 1
ATOM 5475 O O . ASP B 1 298 ? -2.668 -16.594 9.172 1 89.19 298 ASP B O 1
ATOM 5479 N N . VAL B 1 299 ? -0.628 -16.641 10.148 1 94.75 299 VAL B N 1
ATOM 5480 C CA . VAL B 1 299 ? -0.114 -17.703 9.297 1 94.75 299 VAL B CA 1
ATOM 5481 C C . VAL B 1 299 ? -0.378 -19.062 9.945 1 94.75 299 VAL B C 1
ATOM 5483 O O . VAL B 1 299 ? -0.114 -19.25 11.141 1 94.75 299 VAL B O 1
ATOM 5486 N N . ASP B 1 300 ? -0.955 -19.922 9.195 1 95.81 300 ASP B N 1
ATOM 5487 C CA . ASP B 1 300 ? -1.333 -21.219 9.781 1 95.81 300 ASP B CA 1
ATOM 5488 C C . ASP B 1 300 ? -0.188 -22.219 9.688 1 95.81 300 ASP B C 1
ATOM 5490 O O . ASP B 1 300 ? -0.047 -23.078 10.555 1 95.81 300 ASP B O 1
ATOM 5494 N N . CYS B 1 301 ? 0.578 -22.125 8.656 1 96.88 301 CYS B N 1
ATOM 5495 C CA . CYS B 1 301 ? 1.724 -23.016 8.508 1 96.88 301 CYS B CA 1
ATOM 5496 C C . CYS B 1 301 ? 2.75 -22.422 7.551 1 96.88 301 CYS B C 1
ATOM 5498 O O . CYS B 1 301 ? 2.475 -21.422 6.875 1 96.88 301 CYS B O 1
ATOM 5500 N N . LEU B 1 302 ? 3.92 -23.047 7.59 1 97.44 302 LEU B N 1
ATOM 5501 C CA . LEU B 1 302 ? 5.012 -22.594 6.734 1 97.44 302 LEU B CA 1
ATOM 5502 C C . LEU B 1 302 ? 5.391 -23.672 5.719 1 97.44 302 LEU B C 1
ATOM 5504 O O . LEU B 1 302 ? 5.191 -24.859 5.965 1 97.44 302 LEU B O 1
ATOM 5508 N N . ASN B 1 303 ? 5.785 -23.266 4.598 1 97.75 303 ASN B N 1
ATOM 5509 C CA . ASN B 1 303 ? 6.543 -24.078 3.662 1 97.75 303 ASN B CA 1
ATOM 5510 C C . ASN B 1 303 ? 7.977 -23.578 3.504 1 97.75 303 ASN B C 1
ATOM 5512 O O . ASN B 1 303 ? 8.211 -22.375 3.447 1 97.75 303 ASN B O 1
ATOM 5516 N N . VAL B 1 304 ? 8.906 -24.516 3.525 1 96.69 304 VAL B N 1
ATOM 5517 C CA . VAL B 1 304 ? 10.289 -24.156 3.248 1 96.69 304 VAL B CA 1
ATOM 5518 C C . VAL B 1 304 ? 10.625 -24.453 1.79 1 96.69 304 VAL B C 1
ATOM 5520 O O . VAL B 1 304 ? 10.57 -25.609 1.368 1 96.69 304 VAL B O 1
ATOM 5523 N N . ALA B 1 305 ? 10.938 -23.422 1.092 1 95.62 305 ALA B N 1
ATOM 5524 C CA . ALA B 1 305 ? 11.273 -23.562 -0.321 1 95.62 305 ALA B CA 1
ATOM 5525 C C . ALA B 1 305 ? 12.641 -24.219 -0.494 1 95.62 305 ALA B C 1
ATOM 5527 O O . ALA B 1 305 ? 13.5 -24.125 0.385 1 95.62 305 ALA B O 1
ATOM 5528 N N . ASN B 1 306 ? 12.836 -24.844 -1.598 1 93.75 306 ASN B N 1
ATOM 5529 C CA . ASN B 1 306 ? 14.109 -25.484 -1.872 1 93.75 306 ASN B CA 1
ATOM 5530 C C . ASN B 1 306 ? 15.094 -24.516 -2.531 1 93.75 306 ASN B C 1
ATOM 5532 O O . ASN B 1 306 ? 15.805 -24.891 -3.467 1 93.75 306 ASN B O 1
ATOM 5536 N N . VAL B 1 307 ? 15.039 -23.312 -2.143 1 93.75 307 VAL B N 1
ATOM 5537 C CA . VAL B 1 307 ? 15.914 -22.25 -2.645 1 93.75 307 VAL B CA 1
ATOM 5538 C C . VAL B 1 307 ? 16.453 -21.422 -1.476 1 93.75 307 VAL B C 1
ATOM 5540 O O . VAL B 1 307 ? 15.727 -21.172 -0.508 1 93.75 307 VAL B O 1
ATOM 5543 N N . LYS B 1 308 ? 17.703 -21.125 -1.563 1 94.81 308 LYS B N 1
ATOM 5544 C CA . LYS B 1 308 ? 18.359 -20.219 -0.614 1 94.81 308 LYS B CA 1
ATOM 5545 C C . LYS B 1 308 ? 18.875 -18.969 -1.308 1 94.81 308 LYS B C 1
ATOM 5547 O O . LYS B 1 308 ? 19.375 -19.031 -2.432 1 94.81 308 LYS B O 1
ATOM 5552 N N . LEU B 1 309 ? 18.719 -17.875 -0.612 1 93.38 309 LEU B N 1
ATOM 5553 C CA . LEU B 1 309 ? 19.203 -16.609 -1.177 1 93.38 309 LEU B CA 1
ATOM 5554 C C . LEU B 1 309 ? 20.719 -16.562 -1.162 1 93.38 309 LEU B C 1
ATOM 5556 O O . LEU B 1 309 ? 21.344 -16.891 -0.152 1 93.38 309 LEU B O 1
ATOM 5560 N N . ASN B 1 310 ? 21.25 -16.25 -2.305 1 93.56 310 ASN B N 1
ATOM 5561 C CA . ASN B 1 310 ? 22.672 -15.953 -2.418 1 93.56 310 ASN B CA 1
ATOM 5562 C C . ASN B 1 310 ? 22.953 -14.453 -2.309 1 93.5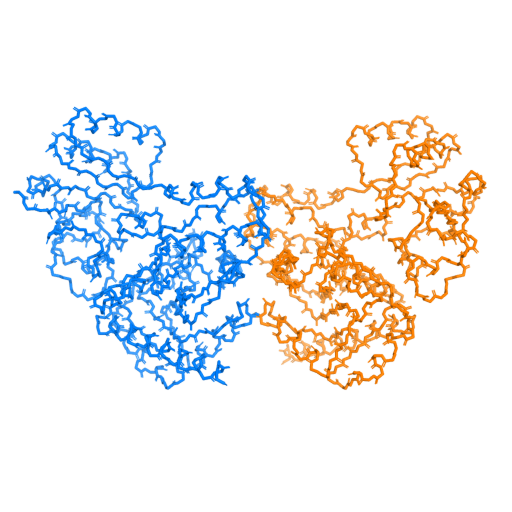6 310 ASN B C 1
ATOM 5564 O O . ASN B 1 310 ? 23.125 -13.773 -3.324 1 93.56 310 ASN B O 1
ATOM 5568 N N . MET B 1 311 ? 23.156 -13.977 -1.115 1 90.56 311 MET B N 1
ATOM 5569 C CA . MET B 1 311 ? 23.188 -12.531 -0.874 1 90.56 311 MET B CA 1
ATOM 5570 C C . MET B 1 311 ? 24.422 -11.898 -1.478 1 90.56 311 MET B C 1
ATOM 5572 O O . MET B 1 311 ? 24.344 -10.867 -2.15 1 90.56 311 MET B O 1
ATOM 5576 N N . PRO B 1 312 ? 25.594 -12.508 -1.294 1 91.38 312 PRO B N 1
ATOM 5577 C CA . PRO B 1 312 ? 26.781 -11.906 -1.905 1 91.38 312 PRO B CA 1
ATOM 5578 C C . PRO B 1 312 ? 26.641 -11.703 -3.412 1 91.38 312 PRO B C 1
ATOM 5580 O O . PRO B 1 312 ? 26.922 -10.625 -3.924 1 91.38 312 PRO B O 1
ATOM 5583 N N . GLU B 1 313 ? 26.156 -12.75 -4.059 1 91.75 313 GLU B N 1
ATOM 5584 C CA . GLU B 1 313 ? 25.969 -12.648 -5.5 1 91.75 313 GLU B CA 1
ATOM 5585 C C . GLU B 1 313 ? 24.859 -11.656 -5.844 1 91.75 313 GLU B C 1
ATOM 5587 O O . GLU B 1 313 ? 24.922 -10.977 -6.871 1 91.75 313 GLU B O 1
ATOM 5592 N N . SER B 1 314 ? 23.906 -11.641 -5.027 1 89.62 314 SER B N 1
ATOM 5593 C CA . SER B 1 314 ? 22.797 -10.703 -5.238 1 89.62 314 SER B CA 1
ATOM 5594 C C . SER B 1 314 ? 23.297 -9.258 -5.195 1 89.62 314 SER B C 1
ATOM 5596 O O . SER B 1 314 ? 22.875 -8.438 -6.016 1 89.62 314 SER B O 1
ATOM 5598 N N . TYR B 1 315 ? 24.109 -9.008 -4.234 1 88 315 TYR B N 1
ATOM 5599 C CA . TYR B 1 315 ? 24.672 -7.66 -4.109 1 88 315 TYR B CA 1
ATOM 5600 C C . TYR B 1 315 ? 25.5 -7.297 -5.332 1 88 315 TYR B C 1
ATOM 5602 O O . TYR B 1 315 ? 25.406 -6.188 -5.855 1 88 315 TYR B O 1
ATOM 5610 N N . LEU B 1 316 ? 26.281 -8.25 -5.746 1 88.56 316 LEU B N 1
ATOM 5611 C CA . LEU B 1 316 ? 27.188 -8.039 -6.867 1 88.56 316 LEU B CA 1
ATOM 5612 C C . LEU B 1 316 ? 26.422 -7.738 -8.148 1 88.56 316 LEU B C 1
ATOM 5614 O O . LEU B 1 316 ? 26.828 -6.883 -8.938 1 88.56 316 LEU B O 1
ATOM 5618 N N . HIS B 1 317 ? 25.266 -8.375 -8.305 1 86.12 317 HIS B N 1
ATOM 5619 C CA . HIS B 1 317 ? 24.516 -8.258 -9.547 1 86.12 317 HIS B CA 1
ATOM 5620 C C . HIS B 1 317 ? 23.328 -7.316 -9.391 1 86.12 317 HIS B C 1
ATOM 5622 O O . HIS B 1 317 ? 22.562 -7.113 -10.336 1 86.12 317 HIS B O 1
ATOM 5628 N N . ARG B 1 318 ? 23.172 -6.742 -8.195 1 80 318 ARG B N 1
ATOM 5629 C CA . ARG B 1 318 ? 22.047 -5.867 -7.887 1 80 318 ARG B CA 1
ATOM 5630 C C . ARG B 1 318 ? 20.719 -6.527 -8.258 1 80 318 ARG B C 1
ATOM 5632 O O . ARG B 1 318 ? 19.875 -5.906 -8.898 1 80 318 ARG B O 1
ATOM 5639 N N . GLY B 1 319 ? 20.75 -7.789 -8.102 1 85.31 319 GLY B N 1
ATOM 5640 C CA . GLY B 1 319 ? 19.594 -8.648 -8.312 1 85.31 319 GLY B CA 1
ATOM 5641 C C . GLY B 1 319 ? 19.641 -9.93 -7.504 1 85.31 319 GLY B C 1
ATOM 5642 O O . GLY B 1 319 ? 20.719 -10.461 -7.242 1 85.31 319 GLY B O 1
ATOM 5643 N N . LEU B 1 320 ? 18.484 -10.422 -7.184 1 88.19 320 LEU B N 1
ATOM 5644 C CA . LEU B 1 320 ? 18.438 -11.586 -6.305 1 88.19 320 LEU B CA 1
ATOM 5645 C C . LEU B 1 320 ? 18.938 -12.836 -7.016 1 88.19 320 LEU B C 1
ATOM 5647 O O . LEU B 1 320 ? 18.516 -13.125 -8.141 1 88.19 320 LEU B O 1
ATOM 5651 N N . LYS B 1 321 ? 19.875 -13.422 -6.441 1 91.25 321 LYS B N 1
ATOM 5652 C CA . LYS B 1 321 ? 20.422 -14.703 -6.883 1 91.25 321 LYS B CA 1
ATOM 5653 C C . LYS B 1 321 ? 20.172 -15.789 -5.844 1 91.25 321 LYS B C 1
ATOM 5655 O O . LYS B 1 321 ? 19.984 -15.5 -4.66 1 91.25 321 LYS B O 1
ATOM 5660 N N . TYR B 1 322 ? 20.172 -17.094 -6.402 1 91.75 322 TYR B N 1
ATOM 5661 C CA . TYR B 1 322 ? 19.703 -18.156 -5.531 1 91.75 322 TYR B CA 1
ATOM 5662 C C . TYR B 1 322 ? 20.578 -19.391 -5.664 1 91.75 322 TYR B C 1
ATOM 5664 O O . TYR B 1 322 ? 21.234 -19.594 -6.691 1 91.75 322 TYR B O 1
ATOM 5672 N N . PHE B 1 323 ? 20.547 -20.156 -4.59 1 90.38 323 PHE B N 1
ATOM 5673 C CA . PHE B 1 323 ? 21.078 -21.516 -4.586 1 90.38 323 PHE B CA 1
ATOM 5674 C C . PHE B 1 323 ? 19.938 -22.516 -4.445 1 90.38 323 PHE B C 1
ATOM 5676 O O . PHE B 1 323 ? 18.984 -22.297 -3.703 1 90.38 323 PHE B O 1
ATOM 5683 N N . ASN B 1 324 ? 20.109 -23.609 -5.211 1 88.44 324 ASN B N 1
ATOM 5684 C CA . ASN B 1 324 ? 19.172 -24.703 -4.973 1 88.44 324 ASN B CA 1
ATOM 5685 C C . ASN B 1 324 ? 19.547 -25.5 -3.729 1 88.44 324 ASN B C 1
ATOM 5687 O O . ASN B 1 324 ? 20.734 -25.672 -3.43 1 88.44 324 ASN B O 1
ATOM 5691 N N . VAL B 1 325 ? 18.516 -25.891 -3.037 1 92.06 325 VAL B N 1
ATOM 5692 C CA . VAL B 1 325 ? 18.703 -26.688 -1.82 1 92.06 325 VAL B CA 1
ATOM 5693 C C . VAL B 1 325 ? 18.078 -28.062 -1.992 1 92.06 325 VAL B C 1
ATOM 5695 O O . VAL B 1 325 ? 17 -28.188 -2.561 1 92.06 325 VAL B O 1
ATOM 5698 N N . SER B 1 326 ? 18.766 -29.031 -1.517 1 87.69 326 SER B N 1
ATOM 5699 C CA . SER B 1 326 ? 18.266 -30.406 -1.658 1 87.69 326 SER B CA 1
ATOM 5700 C C . SER B 1 326 ? 17.109 -30.672 -0.709 1 87.69 326 SER B C 1
ATOM 5702 O O . SER B 1 326 ? 17.016 -30.047 0.35 1 87.69 326 SER B O 1
ATOM 5704 N N . SER B 1 327 ? 16.312 -31.625 -1.178 1 88.44 327 SER B N 1
ATOM 5705 C CA . SER B 1 327 ? 15.195 -32.031 -0.339 1 88.44 327 SER B CA 1
ATOM 5706 C C . SER B 1 327 ? 15.672 -32.562 1.009 1 88.44 327 SER B C 1
ATOM 5708 O O . SER B 1 327 ? 15.016 -32.344 2.031 1 88.44 327 SER B O 1
ATOM 5710 N N . LYS B 1 328 ? 16.75 -33.219 0.981 1 89.31 328 LYS B N 1
ATOM 5711 C CA . LYS B 1 328 ? 17.297 -33.781 2.207 1 89.31 328 LYS B CA 1
ATOM 5712 C C . LYS B 1 328 ? 17.578 -32.688 3.244 1 89.31 328 LYS B C 1
ATOM 5714 O O . LYS B 1 328 ? 17.266 -32.875 4.426 1 89.31 328 LYS B O 1
ATOM 5719 N N . ASP B 1 329 ? 18.172 -31.672 2.789 1 93.12 329 ASP B N 1
ATOM 5720 C CA . ASP B 1 329 ? 18.484 -30.562 3.689 1 93.12 329 ASP B CA 1
ATOM 5721 C C . ASP B 1 329 ? 17.203 -29.969 4.293 1 93.12 329 ASP B C 1
ATOM 5723 O O . ASP B 1 329 ? 17.172 -29.625 5.473 1 93.12 329 ASP B O 1
ATOM 5727 N N . ILE B 1 330 ? 16.203 -29.875 3.525 1 94.69 330 ILE B N 1
ATOM 5728 C CA . ILE B 1 330 ? 14.953 -29.297 3.984 1 94.69 330 ILE B CA 1
ATOM 5729 C C . ILE B 1 330 ? 14.297 -30.219 5.004 1 94.69 330 ILE B C 1
ATOM 5731 O O . ILE B 1 330 ? 13.758 -29.766 6.016 1 94.69 330 ILE B O 1
ATOM 5735 N N . GLU B 1 331 ? 14.375 -31.531 4.688 1 94.19 331 GLU B N 1
ATOM 5736 C CA . GLU B 1 331 ? 13.797 -32.5 5.602 1 94.19 331 GLU B CA 1
ATOM 5737 C C . GLU B 1 331 ? 14.492 -32.469 6.961 1 94.19 331 GLU B C 1
ATOM 5739 O O . GLU B 1 331 ? 13.844 -32.656 7.996 1 94.19 331 GLU B O 1
ATOM 5744 N N . GLU B 1 332 ? 15.758 -32.281 6.93 1 94.44 332 GLU B N 1
ATOM 5745 C CA . GLU B 1 332 ? 16.5 -32.156 8.18 1 94.44 332 GLU B CA 1
ATOM 5746 C C . GLU B 1 332 ? 16.078 -30.938 8.977 1 94.44 332 GLU B C 1
ATOM 5748 O O . GLU B 1 332 ? 15.898 -31 10.195 1 94.44 332 GLU B O 1
ATOM 5753 N N . LEU B 1 333 ? 15.938 -29.859 8.289 1 94.56 333 LEU B N 1
ATOM 5754 C CA . LEU B 1 333 ? 15.477 -28.625 8.93 1 94.56 333 LEU B CA 1
ATOM 5755 C C . LEU B 1 333 ? 14.078 -28.812 9.516 1 94.56 333 LEU B C 1
ATOM 5757 O O . LEU B 1 333 ? 13.812 -28.406 10.648 1 94.56 333 LEU B O 1
ATOM 5761 N N . LYS B 1 334 ? 13.219 -29.375 8.75 1 94.19 334 LYS B N 1
ATOM 5762 C CA . LYS B 1 334 ? 11.844 -29.625 9.156 1 94.19 334 LYS B CA 1
ATOM 5763 C C . LYS B 1 334 ? 11.797 -30.5 10.406 1 94.19 334 LYS B C 1
ATOM 5765 O O . LYS B 1 334 ? 11.008 -30.266 11.32 1 94.19 334 LYS B O 1
ATOM 5770 N N . ALA B 1 335 ? 12.641 -31.5 10.398 1 92.88 335 ALA B N 1
ATOM 5771 C CA . ALA B 1 335 ? 12.68 -32.438 11.523 1 92.88 335 ALA B CA 1
ATOM 5772 C C . ALA B 1 335 ? 13.047 -31.703 12.82 1 92.88 335 ALA B C 1
ATOM 5774 O O . ALA B 1 335 ? 12.555 -32.062 13.891 1 92.88 335 ALA B O 1
ATOM 5775 N N . VAL B 1 336 ? 13.797 -30.688 12.703 1 92.75 336 VAL B N 1
ATOM 5776 C CA . VAL B 1 336 ? 14.297 -29.953 13.867 1 92.75 336 VAL B CA 1
ATOM 5777 C C . VAL B 1 336 ? 13.258 -28.922 14.312 1 92.75 336 VAL B C 1
ATOM 5779 O O . VAL B 1 336 ? 13.055 -28.719 15.508 1 92.75 336 VAL B O 1
ATOM 5782 N N . LEU B 1 337 ? 12.617 -28.328 13.383 1 93.12 337 LEU B N 1
ATOM 5783 C CA . LEU B 1 337 ? 11.828 -27.141 13.703 1 93.12 337 LEU B CA 1
ATOM 5784 C C . LEU B 1 337 ? 10.359 -27.5 13.891 1 93.12 337 LEU B C 1
ATOM 5786 O O . LEU B 1 337 ? 9.625 -26.797 14.586 1 93.12 337 LEU B O 1
ATOM 5790 N N . ASN B 1 338 ? 9.922 -28.531 13.297 1 92.69 338 ASN B N 1
ATOM 5791 C CA . ASN B 1 338 ? 8.508 -28.875 13.344 1 92.69 338 ASN B CA 1
ATOM 5792 C C . ASN B 1 338 ? 8.055 -29.203 14.766 1 92.69 338 ASN B C 1
ATOM 5794 O O . ASN B 1 338 ? 8.773 -29.875 15.508 1 92.69 338 ASN B O 1
ATOM 5798 N N . SER B 1 339 ? 6.965 -28.625 15.156 1 90.88 339 SER B N 1
ATOM 5799 C CA . SER B 1 339 ? 6.336 -28.828 16.453 1 90.88 339 SER B CA 1
ATOM 5800 C C . SER B 1 339 ? 4.824 -28.641 16.375 1 90.88 339 SER B C 1
ATOM 5802 O O . SER B 1 339 ? 4.27 -28.484 15.281 1 90.88 339 SER B O 1
ATOM 5804 N N . GLN B 1 340 ? 4.172 -28.703 17.484 1 85.88 340 GLN B N 1
ATOM 5805 C CA . GLN B 1 340 ? 2.725 -28.516 17.547 1 85.88 340 GLN B CA 1
ATOM 5806 C C . GLN B 1 340 ? 2.334 -27.094 17.172 1 85.88 340 GLN B C 1
ATOM 5808 O O . GLN B 1 340 ? 1.272 -26.859 16.594 1 85.88 340 GLN B O 1
ATOM 5813 N N . ASN B 1 341 ? 3.211 -26.234 17.5 1 86.69 341 ASN B N 1
ATOM 5814 C CA . ASN B 1 341 ? 2.898 -24.828 17.312 1 86.69 341 ASN B CA 1
ATOM 5815 C C . ASN B 1 341 ? 3.564 -24.266 16.047 1 86.69 341 ASN B C 1
ATOM 5817 O O . ASN B 1 341 ? 3.371 -23.109 15.695 1 86.69 341 ASN B O 1
ATOM 5821 N N . GLN B 1 342 ? 4.355 -25.109 15.445 1 91.5 342 GLN B N 1
ATOM 5822 C CA . GLN B 1 342 ? 5.086 -24.719 14.25 1 91.5 342 GLN B CA 1
ATOM 5823 C C . GLN B 1 342 ? 5.082 -25.844 13.211 1 91.5 342 GLN B C 1
ATOM 5825 O O . GLN B 1 342 ? 5.879 -26.781 13.305 1 91.5 342 GLN B O 1
ATOM 5830 N N . ILE B 1 343 ? 4.219 -25.703 12.242 1 94.44 343 ILE B N 1
ATOM 5831 C CA . ILE B 1 343 ? 4.051 -26.719 11.219 1 94.44 343 ILE B CA 1
ATOM 5832 C C . ILE B 1 343 ? 4.773 -26.297 9.938 1 94.44 343 ILE B C 1
ATOM 5834 O O . ILE B 1 343 ? 4.496 -25.234 9.391 1 94.44 343 ILE B O 1
ATOM 5838 N N . LEU B 1 344 ? 5.672 -27.109 9.547 1 96.31 344 LEU B N 1
ATOM 5839 C CA . LEU B 1 344 ? 6.469 -26.844 8.359 1 96.31 344 LEU B CA 1
ATOM 5840 C C . LEU B 1 344 ? 6.27 -27.938 7.312 1 96.31 344 LEU B C 1
ATOM 5842 O O . LEU B 1 344 ? 6.234 -29.125 7.652 1 96.31 344 LEU B O 1
ATOM 5846 N N . PHE B 1 345 ? 6.141 -27.5 6.109 1 97.12 345 PHE B N 1
ATOM 5847 C CA . PHE B 1 345 ? 6.023 -28.438 5.004 1 97.12 345 PHE B CA 1
ATOM 5848 C C . PHE B 1 345 ? 7.145 -28.234 3.992 1 97.12 345 PHE B C 1
ATOM 5850 O O . PHE B 1 345 ? 7.773 -27.172 3.971 1 97.12 345 PHE B O 1
ATOM 5857 N N . ASN B 1 346 ? 7.449 -29.266 3.289 1 95.88 346 ASN B N 1
ATOM 5858 C CA . ASN B 1 346 ? 8.32 -29.266 2.119 1 95.88 346 ASN B CA 1
ATOM 5859 C C . ASN B 1 346 ? 7.559 -29.641 0.853 1 95.88 346 ASN B C 1
ATOM 5861 O O . ASN B 1 346 ? 7.461 -30.828 0.516 1 95.88 346 ASN B O 1
ATOM 5865 N N . ILE B 1 347 ? 7.156 -28.656 0.108 1 94.94 347 ILE B N 1
ATOM 5866 C CA . ILE B 1 347 ? 6.25 -28.875 -1.015 1 94.94 347 ILE B CA 1
ATOM 5867 C C . ILE B 1 347 ? 6.961 -29.672 -2.105 1 94.94 347 ILE B C 1
ATOM 5869 O O . ILE B 1 347 ? 6.316 -30.219 -3.008 1 94.94 347 ILE B O 1
ATOM 5873 N N . SER B 1 348 ? 8.281 -29.75 -2.029 1 90 348 SER B N 1
ATOM 5874 C CA . SER B 1 348 ? 9.039 -30.516 -3.014 1 90 348 SER B CA 1
ATOM 5875 C C . SER B 1 348 ? 8.914 -32.031 -2.764 1 90 348 SER B C 1
ATOM 5877 O O . SER B 1 348 ? 9.367 -32.844 -3.576 1 90 348 SER B O 1
ATOM 5879 N N . ASN B 1 349 ? 8.273 -32.344 -1.689 1 90.75 349 ASN B N 1
ATOM 5880 C CA . ASN B 1 349 ? 7.992 -33.75 -1.311 1 90.75 349 ASN B CA 1
ATOM 5881 C C . ASN B 1 349 ? 6.508 -34.062 -1.461 1 90.75 349 ASN B C 1
ATOM 5883 O O . ASN B 1 349 ? 5.656 -33.375 -0.886 1 90.75 349 ASN B O 1
ATOM 5887 N N . SER B 1 350 ? 6.234 -35.156 -2.186 1 90.44 350 SER B N 1
ATOM 5888 C CA . SER B 1 350 ? 4.855 -35.5 -2.508 1 90.44 350 SER B CA 1
ATOM 5889 C C . SER B 1 350 ? 4.039 -35.75 -1.246 1 90.44 350 SER B C 1
ATOM 5891 O O . SER B 1 350 ? 2.844 -35.469 -1.2 1 90.44 350 SER B O 1
ATOM 5893 N N . LYS B 1 351 ? 4.672 -36.312 -0.288 1 93.88 351 LYS B N 1
ATOM 5894 C CA . LYS B 1 351 ? 3.971 -36.562 0.968 1 93.88 351 LYS B CA 1
ATOM 5895 C C . LYS B 1 351 ? 3.5 -35.25 1.602 1 93.88 351 LYS B C 1
ATOM 5897 O O . LYS B 1 351 ? 2.367 -35.156 2.076 1 93.88 351 LYS B O 1
ATOM 5902 N N . ASP B 1 352 ? 4.336 -34.312 1.603 1 95.44 352 ASP B N 1
ATOM 5903 C CA . ASP B 1 352 ? 3.992 -33 2.193 1 95.44 352 ASP B CA 1
ATOM 5904 C C . ASP B 1 352 ? 2.992 -32.25 1.321 1 95.44 352 ASP B C 1
ATOM 5906 O O . ASP B 1 352 ? 2.213 -31.453 1.822 1 95.44 352 ASP B O 1
ATOM 5910 N N . ALA B 1 353 ? 3.014 -32.531 0.03 1 94.25 353 ALA B N 1
ATOM 5911 C CA . ALA B 1 353 ? 2.012 -31.953 -0.855 1 94.25 353 ALA B CA 1
ATOM 5912 C C . ALA B 1 353 ? 0.608 -32.406 -0.476 1 94.25 353 ALA B C 1
ATOM 5914 O O . ALA B 1 353 ? -0.347 -31.641 -0.541 1 94.25 353 ALA B O 1
ATOM 5915 N N . GLN B 1 354 ? 0.533 -33.656 -0.135 1 95.88 354 GLN B N 1
ATOM 5916 C CA . GLN B 1 354 ? -0.734 -34.188 0.347 1 95.88 354 GLN B CA 1
ATOM 5917 C C . GLN B 1 354 ? -1.056 -33.688 1.746 1 95.88 354 GLN B C 1
ATOM 5919 O O . GLN B 1 354 ? -2.188 -33.281 2.02 1 95.88 354 GLN B O 1
ATOM 5924 N N . SER B 1 355 ? -0.075 -33.594 2.57 1 97.19 355 SER B N 1
ATOM 5925 C CA . SER B 1 355 ? -0.257 -33.25 3.973 1 97.19 355 SER B CA 1
ATOM 5926 C C . SER B 1 355 ? -0.701 -31.781 4.113 1 97.19 355 SER B C 1
ATOM 5928 O O . SER B 1 355 ? -1.464 -31.453 5.023 1 97.19 355 SER B O 1
ATOM 5930 N N . ILE B 1 356 ? -0.216 -30.969 3.287 1 97.38 356 ILE B N 1
ATOM 5931 C CA . ILE B 1 356 ? -0.578 -29.547 3.373 1 97.38 356 ILE B CA 1
ATOM 5932 C C . ILE B 1 356 ? -2.057 -29.375 3.033 1 97.38 356 ILE B C 1
ATOM 5934 O O . ILE B 1 356 ? -2.736 -28.531 3.609 1 97.38 356 ILE B O 1
ATOM 5938 N N . GLY B 1 357 ? -2.564 -30.156 2.055 1 97.56 357 GLY B N 1
ATOM 5939 C CA . GLY B 1 357 ? -3.988 -30.172 1.764 1 97.56 357 GLY B CA 1
ATOM 5940 C C . GLY B 1 357 ? -4.828 -30.656 2.934 1 97.56 357 GLY B C 1
ATOM 5941 O O . GLY B 1 357 ? -5.82 -30.016 3.295 1 97.56 357 GLY B O 1
ATOM 5942 N N . GLU B 1 358 ? -4.355 -31.734 3.527 1 97.62 358 GLU B N 1
ATOM 5943 C CA . GLU B 1 358 ? -5.051 -32.281 4.688 1 97.62 358 GLU B CA 1
ATOM 5944 C C . GLU B 1 358 ? -5.082 -31.281 5.836 1 97.62 358 GLU B C 1
ATOM 5946 O O . GLU B 1 358 ? -6.109 -31.109 6.5 1 97.62 358 GLU B O 1
ATOM 5951 N N . PHE B 1 359 ? -4 -30.672 6.008 1 97.06 359 PHE B N 1
ATOM 5952 C CA . PHE B 1 359 ? -3.877 -29.703 7.09 1 97.06 359 PHE B CA 1
ATOM 5953 C C . PHE B 1 359 ? -4.824 -28.531 6.871 1 97.06 359 PHE B C 1
ATOM 5955 O O . PHE B 1 359 ? -5.562 -28.141 7.781 1 97.06 359 PHE B O 1
ATOM 5962 N N . SER B 1 360 ? -4.773 -27.922 5.699 1 97.38 360 SER B N 1
ATOM 5963 C CA . SER B 1 360 ? -5.641 -26.781 5.406 1 97.38 360 SER B CA 1
ATOM 5964 C C . SER B 1 360 ? -7.113 -27.172 5.516 1 97.38 360 SER B C 1
ATOM 5966 O O . SER B 1 360 ? -7.93 -26.375 5.996 1 97.38 360 SER B O 1
ATOM 5968 N N . GLU B 1 361 ? -7.441 -28.344 5.074 1 96.56 361 GLU B N 1
ATOM 5969 C CA . GLU B 1 361 ? -8.812 -28.844 5.176 1 96.56 361 GLU B CA 1
ATOM 5970 C C . GLU B 1 361 ? -9.258 -28.953 6.633 1 96.56 361 GLU B C 1
ATOM 5972 O O . GLU B 1 361 ? -10.391 -28.609 6.973 1 96.56 361 GLU B O 1
ATOM 5977 N N . SER B 1 362 ? -8.367 -29.422 7.461 1 95.69 362 SER B N 1
ATOM 5978 C CA . SER B 1 362 ? -8.688 -29.578 8.875 1 95.69 362 SER B CA 1
ATOM 5979 C C . SER B 1 362 ? -9.008 -28.234 9.516 1 95.69 362 SER B C 1
ATOM 5981 O O . SER B 1 362 ? -9.859 -28.141 10.398 1 95.69 362 SER B O 1
ATOM 5983 N N . ILE B 1 363 ? -8.328 -27.219 9.078 1 94.75 363 ILE B N 1
ATOM 5984 C CA . ILE B 1 363 ? -8.586 -25.875 9.594 1 94.75 363 ILE B CA 1
ATOM 5985 C C . ILE B 1 363 ? -9.945 -25.391 9.109 1 94.75 363 ILE B C 1
ATOM 5987 O O . ILE B 1 363 ? -10.727 -24.844 9.891 1 94.75 363 ILE B O 1
ATOM 5991 N N . LEU B 1 364 ? -10.258 -25.562 7.84 1 93.75 364 LEU B N 1
ATOM 5992 C CA . LEU B 1 364 ? -11.492 -25.078 7.234 1 93.75 364 LEU B CA 1
ATOM 5993 C C . LEU B 1 364 ? -12.703 -25.797 7.812 1 93.75 364 LEU B C 1
ATOM 5995 O O . LEU B 1 364 ? -13.789 -25.219 7.91 1 93.75 364 LEU B O 1
ATOM 5999 N N . GLU B 1 365 ? -12.57 -27.031 8.172 1 89.75 365 GLU B N 1
ATOM 6000 C CA . GLU B 1 365 ? -13.648 -27.797 8.773 1 89.75 365 GLU B CA 1
ATOM 6001 C C . GLU B 1 365 ? -13.961 -27.312 10.18 1 89.75 365 GLU B C 1
ATOM 6003 O O . GLU B 1 365 ? -15.117 -27.328 10.617 1 89.75 365 GLU B O 1
ATOM 6008 N N . LYS B 1 366 ? -12.953 -26.875 10.891 1 79.69 366 LYS B N 1
ATOM 6009 C CA . LYS B 1 366 ? -13.148 -26.359 12.242 1 79.69 366 LYS B CA 1
ATOM 6010 C C . LYS B 1 366 ? -13.961 -25.062 12.227 1 79.69 366 LYS B C 1
ATOM 6012 O O . LYS B 1 366 ? -14.82 -24.844 13.078 1 79.69 366 LYS B O 1
ATOM 6017 N N . TYR B 1 367 ? -13.734 -24.219 11.281 1 68.44 367 TYR B N 1
ATOM 6018 C CA . TYR B 1 367 ? -14.438 -22.953 11.195 1 68.44 367 TYR B CA 1
ATOM 6019 C C . TYR B 1 367 ? -15.898 -23.156 10.82 1 68.44 367 TYR B C 1
ATOM 6021 O O . TYR B 1 367 ? -16.781 -22.438 11.297 1 68.44 367 TYR B O 1
ATOM 6029 N N . SER B 1 368 ? -16.156 -24.078 9.969 1 62.72 368 SER B N 1
ATOM 6030 C CA . SER B 1 368 ? -17.531 -24.391 9.57 1 62.72 368 SER B CA 1
ATOM 6031 C C . SER B 1 368 ? -18.344 -24.875 10.758 1 62.72 368 SER B C 1
ATOM 6033 O O . SER B 1 368 ? -19.516 -24.531 10.891 1 62.72 368 SER B O 1
ATOM 6035 N N . GLU B 1 369 ? -17.625 -25.578 11.531 1 54.19 369 GLU B N 1
ATOM 6036 C CA . GLU B 1 369 ? -18.297 -26.094 12.711 1 54.19 369 GLU B CA 1
ATOM 6037 C C . GLU B 1 369 ? -18.625 -24.984 13.695 1 54.19 369 GLU B C 1
ATOM 6039 O O . GLU B 1 369 ? -19.703 -24.953 14.289 1 54.19 369 GLU B O 1
ATOM 6044 N N . ILE B 1 370 ? -17.734 -23.984 13.758 1 46.06 370 ILE B N 1
ATOM 6045 C CA . ILE B 1 370 ? -17.922 -22.875 14.688 1 46.06 370 ILE B CA 1
ATOM 6046 C C . ILE B 1 370 ? -19.016 -21.938 14.172 1 46.06 370 ILE B C 1
ATOM 6048 O O . ILE B 1 370 ? -19.859 -21.469 14.945 1 46.06 370 ILE B O 1
ATOM 6052 N N . GLU B 1 371 ? -19.031 -21.609 12.914 1 50.19 371 GLU B N 1
ATOM 6053 C CA . GLU B 1 371 ? -20.078 -20.781 12.32 1 50.19 371 GLU B CA 1
ATOM 6054 C C . GLU B 1 371 ? -21.453 -21.422 12.5 1 50.19 371 GLU B C 1
ATOM 6056 O O . GLU B 1 371 ? -22.438 -20.734 12.727 1 50.19 371 GLU B O 1
ATOM 6061 N N . LEU B 1 372 ? -21.438 -22.766 12.422 1 46.81 372 LEU B N 1
ATOM 6062 C CA . LEU B 1 372 ? -22.688 -23.484 12.648 1 46.81 372 LEU B CA 1
ATOM 6063 C C . LEU B 1 372 ? -23.125 -23.359 14.109 1 46.81 372 LEU B C 1
ATOM 6065 O O . LEU B 1 372 ? -24.328 -23.266 14.391 1 46.81 372 LEU B O 1
ATOM 6069 N N . VAL B 1 373 ? -22.203 -23.078 14.898 1 45.16 373 VAL B N 1
ATOM 6070 C CA . VAL B 1 373 ? -22.516 -22.984 16.328 1 45.16 373 VAL B CA 1
ATOM 6071 C C . VAL B 1 373 ? -22.953 -21.562 16.672 1 45.16 373 VAL B C 1
ATOM 6073 O O . VAL B 1 373 ? -23.844 -21.359 17.484 1 45.16 373 VAL B O 1
ATOM 6076 N N . ASN B 1 374 ? -22.297 -20.547 16.234 1 38.03 374 ASN B N 1
ATOM 6077 C CA . ASN B 1 374 ? -22.625 -19.156 16.531 1 38.03 374 ASN B CA 1
ATOM 6078 C C . ASN B 1 374 ? -23.984 -18.766 15.945 1 38.03 374 ASN B C 1
ATOM 6080 O O . ASN B 1 374 ? -24.531 -17.719 16.281 1 38.03 374 ASN B O 1
ATOM 6084 N N . LYS B 1 375 ? -24.328 -19.312 15.016 1 46.59 375 LYS B N 1
ATOM 6085 C CA . LYS B 1 375 ? -25.641 -19.156 14.398 1 46.59 375 LYS B CA 1
ATOM 6086 C C . LYS B 1 375 ? -26.719 -19.875 15.195 1 46.59 375 LYS B C 1
ATOM 6088 O O . LYS B 1 375 ? -27.922 -19.734 14.914 1 46.59 375 LYS B O 1
ATOM 6093 N N . ILE B 1 376 ? -26.375 -20.688 16.094 1 28.77 376 ILE B N 1
ATOM 6094 C CA . ILE B 1 376 ? -27.344 -21.25 17.016 1 28.77 376 ILE B CA 1
ATOM 6095 C C . ILE B 1 376 ? -27.469 -20.375 18.25 1 28.77 376 ILE B C 1
ATOM 6097 O O . ILE B 1 376 ? -26.453 -20.031 18.875 1 28.77 376 ILE B O 1
#

InterPro domains:
  IPR023823 Conserved hypothetical protein CHP04066, peptide maturation system [TIGR04066] (5-365)
  IPR027417 P-loop containing nucleoside triphosphate hydrolase [G3DSA:3.40.50.300] (146-306)

Sequence (752 aa):
MGNVGLVYPYNRQFTPFLRYGSLDFKEFRLVAPGGWGMKDKDASRADDGEYIGITVKSCFESELEDCDCVVFCDYSLPLDFNKYIYPKILESIHKKKDIICLIPLEEHIELELKTLCNYEGVKFSYYKNESSQKFYKKFIEESIITIQTIDIPVIFILGTGEKTNKFDIQLALRKYYLEKGYKVSQIGTRQYCECAGFNSFPDFMFDKTMSETQKVVCFNNYVKSIEKDEKPDLFIIGIPGGIIPLNDLFVQDFGILAYMVSCAVRPDVCILSVYYDEYDNSLFEDVNTSIKHKFGYDVDCLNVANVKLNMPESYLHRGLKYFNVSSKDIEELKAVLNSQNQILFNISNSKDAQSIGEFSESILEKYSEIELVNKIMGNVGLVYPYNRQFTPFLRYGSLDFKEFRLVAPGGWGMKDKDASRADDGEYIGITVKSCFESELEDCDCVVFCDYSLPLDFNKYIYPKILESIHKKKDIICLIPLEEHIELELKTLCNYEGVKFSYYKNESSQKFYKKFIEESIITIQTIDIPVIFILGTGEKTNKFDIQLALRKYYLEKGYKVSQIGTRQYCECAGFNSFPDFMFDKTMSETQKVVCFNNYVKSIEKDEKPDLFIIGIPGGIIPLNDLFVQDFGILAYMVSCAVRPDVCILSVYYDEYDNSLFEDVNTSIKHKFGYDVDCLNVANVKLNMPESYLHRGLKYFNVSSKDIEELKAVLNSQNQILFNISNSKDAQSIGEFSESILEKYSEIELVNKI

Secondary structure (DSSP, 8-state):
---EEEEET--TTTHHHHHH--S--SEEEEE--GGGS-TTSBGGGGTT-S----BEES-HHHHHTT-SEEEE----S---IIIIIHHHHHHHHHTT-EEEE-S---HHHHHHHHHHHHHHT--EEE---HHHHHHHHHHHHHT--------S-EEEEEESSTTSSHHHHHHHHHHHHHHTT--EEEEESSTTGGGGTSEEPPGGGG-TTS-HHHHHHHHHHHHHHHHHHH--SEEEEE--S-SS-SSSS--GGGGHHHHHHHHH---SEEEEEE------TTHHHHHHHHHHHHHSS---EEEE-SEEE-HHHHHHHTS--EEE--HHHHHHHHHHH--SS--EE-TTSHHHHHHHHHHHHHHHHHHHHHHHHHT-/---EEEEET--TTTHHHHHH--S--SEEEEE--GGGS-TTSBGGGGTT-S----BEES-HHHHHTT-SEEEE----S---IIIIIHHHHHHHHHTT-EEEE-S---HHHHHHHHHHHHHHT--EEE---HHHHHHHHHHHHHT--------S-EEEEEESSTTSSHHHHHHHHHHHHHHTT--EEEEESSTTGGGGTSEEPPGGGG-TTS-HHHHHHHHHHHHHHHHHHH--SEEEEE--S-SS-SSSS--GGGGHHHHHHHHH---SEEEEEE------TTHHHHHHHHHHHHHSS---EEEE-SEEE-HHHHHHHTS--EEE--HHHHHHHHHHH--SS--EE-TTSHHHHHHHHHHHHHHHHHHHHHHHHHT-